Protein AF-0000000070183238 (afdb_homodimer)

Nearest PDB structures (foldseek):
  5m86-assembly2_J  TM=6.659E-01  e=5.663E-05  Thermoplasma acidophilum DSM 1728
  8hl4-assembly1_AEFG  TM=5.881E-01  e=8.044E-01  Sulfolobus acidocaldarius DSM 639
  7qpr-assembly2_B  TM=4.619E-01  e=7.571E-01  Acinetobacter baumannii
  6gbs-assembly1_B  TM=3.059E-01  e=3.437E+00  Thermochaetoides thermophila DSM 1495
  7l20-assembly1_w  TM=2.586E-01  e=4.121E+00  Homo sapiens

Sequence (440 aa):
MTVIVELTVPSEAFELGRVLSVEEPGQVTLETMVPLGGRPTPFIRVKHNARDEFVQRVREHAAVSDIRPLNTHDGEVLYTLEWNPSTDTLFKTILEEDIALLGATGSADRWAFELRFPSHETLSEFQEFYVEEDIDVTIERIYNPTKPDAGPWYGLTPPQRETLTYAVENGYYSLPRGVSTKEIGEEFDISDQAVTERLRRGITTLVSHTISQLDTEPRRMTVIVELTVPSEAFELGRVLSVEEPGQVTLETMVPLGGRPTPFIRVKHNARDEFVQRVREHAAVSDIRPLNTHDGEVLYTLEWNPSTDTLFKTILEEDIALLGATGSADRWAFELRFPSHETLSEFQEFYVEEDIDVTIERIYNPTKPDAGPWYGLTPPQRETLTYAVENGYYSLPRGVSTKEIGEEFDISDQAVTERLRRGITTLVSHTISQLDTEPRR

pLDDT: mean 85.08, std 11.88, range [29.05, 98.25]

Foldseek 3Di:
DKKKFKKKFWLVLFDVSVLQAFDPPKKKWFPDFDCDPNDTKTKIKTAQPGPPVSLVSSCPDPFWPDKDWDDDDDGITIIITDGHRVPGPLVVLCVVQVKDWPTWMDYNTMIITMIMGPAVVSVVVSVVVCVVVVIDMGTDDMGDDFDVCCPPVLVQDPVLSVLLVCLVVQACPPVVRRDALCRSCVVVVHHSVVSVVSPVVSVVSNCVGGVVVRPPDDPD/DKKKFKKKFWLVLFDVSVLQQFDPPKKKWFPDFDCDPNDTKTKIKTAQVGPPVSLVSSCPDPFWPDKDWDDDDDGITIIITDGHRVPGPLVVLCVVQVKDWPTWMDYNTMIITMIMGPAVVSVVVSVVVCVVVVIDMGTDDMGDDFDVCCPPPLVQDPVLSVLLVCLVVQACPPVVRRDALCRSCVVVVHHSVVSVVSPVVSVVSNCVGGVVVRPPDDPD

Organism: NCBI:txid2841257

Solvent-accessible surface area (backbone atoms only — not comparable to full-atom values): 22531 Å² total; per-residue (Å²): 70,54,32,36,38,34,32,34,35,45,11,79,75,33,54,66,37,53,51,58,48,30,62,81,88,34,47,38,34,42,57,37,72,42,68,49,62,83,34,78,29,43,31,34,36,39,47,55,92,42,41,67,67,43,52,54,52,32,52,67,32,88,52,32,78,43,71,42,80,73,47,79,25,86,60,36,38,34,28,39,41,43,58,62,61,87,75,25,61,62,60,49,48,33,59,75,64,58,36,43,82,45,40,38,39,34,36,50,61,37,26,41,36,33,35,37,24,62,22,65,64,56,45,50,52,50,51,49,48,35,56,74,68,69,46,75,65,45,66,64,33,31,24,43,58,22,54,40,88,22,46,96,55,32,50,45,49,71,68,29,45,52,50,45,48,50,36,48,76,49,20,45,50,39,90,76,66,59,46,50,51,58,57,52,8,63,74,70,73,48,49,42,65,56,40,51,52,38,44,27,49,32,51,45,40,39,43,55,36,41,63,51,54,57,66,65,46,78,84,122,74,52,33,36,37,35,32,34,36,45,13,79,75,34,54,66,38,52,53,57,47,30,64,81,88,32,48,36,34,42,58,36,72,43,70,47,62,84,35,78,29,44,30,33,36,39,45,54,91,39,42,66,65,44,51,55,51,34,50,66,32,88,53,32,80,42,70,41,80,73,46,80,26,85,60,36,38,36,29,40,41,43,58,63,62,88,75,25,62,62,60,48,48,33,58,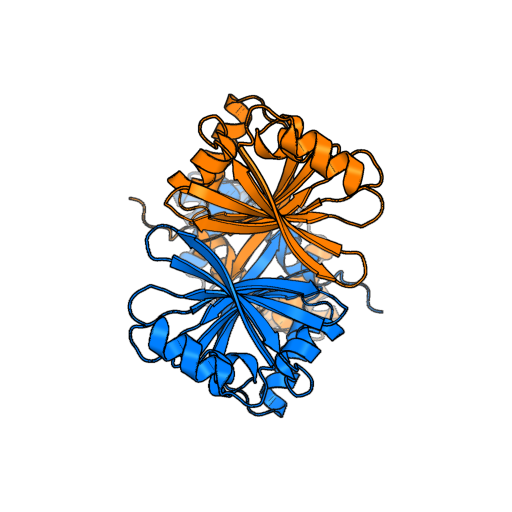76,63,59,38,45,81,45,40,37,38,34,34,49,61,38,28,41,36,32,36,36,25,62,23,64,65,57,46,50,51,50,51,51,48,35,56,75,69,68,46,75,64,44,66,64,32,32,24,45,59,23,55,40,89,23,44,96,55,31,50,47,49,71,69,28,46,53,50,46,47,50,35,49,76,49,21,46,50,40,90,77,64,60,47,50,52,58,58,51,8,64,74,71,72,47,48,43,66,56,40,52,52,39,44,28,50,32,50,44,38,40,42,56,37,41,62,53,54,57,64,66,45,78,83,122

Secondary structure (DSSP, 8-state):
--EEEEEEEEGGGSHHHHHT---TT--EEEEEEEEETTEEEEEEEEEGGGHHHHHHHHHHSTTEEEEEEEEEETTEEEEEEEE-GGG-HHHHHHHHTT-EEEEEEE-SSEEEEEEEES-HHHHHHHHHHHHHTT---EEEEEEEEE-GGGGGGTT--HHHHHHHHHHHHTTTTSSS-SS-HHHHHHHHT--HHHHHHHHHHHHHHHHHTTHHHHHTS---/--EEEEEEEEGGGSHHHHHT---TT--EEEEEEEEETTEEEEEEEEEGGGHHHHHHHHHHSTTEEEEEEEEEETTEEEEEEEE-GGG-HHHHHHHHTT-EEEEEEE-SSEEEEEEEES-HHHHHHHHHHHHHTT---EEEEEEEEE-GGGGGGTT--HHHHHHHHHHHHTTTTSSS-SS-HHHHHHHHT--HHHHHHHHHHHHHHHHHTTHHHHHTS---

InterPro domains:
  IPR007050 Bacterioopsin activator-type, HTH domain [PF04967] (156-207)
  IPR013324 RNA polymerase sigma factor, region 3/4-like [SSF88659] (156-208)
  IPR031803 Bacterioopsin transcriptional activator, GAF and HTH associated domain [PF15915] (4-138)

Structure (mmCIF, N/CA/C/O backbone):
data_AF-0000000070183238-model_v1
#
loop_
_entity.id
_entity.type
_entity.pdbx_description
1 polymer 'Transcriptional regulator, contains HTH domain'
#
loop_
_atom_site.group_PDB
_atom_site.id
_atom_site.type_symbol
_atom_site.label_atom_id
_atom_site.label_alt_id
_atom_site.label_comp_id
_atom_site.label_asym_id
_atom_site.label_entity_id
_atom_site.label_seq_id
_atom_site.pdbx_PDB_ins_code
_atom_site.Cartn_x
_atom_site.Cartn_y
_atom_site.Cartn_z
_atom_site.occupancy
_atom_site.B_iso_or_equiv
_atom_site.auth_seq_id
_atom_site.auth_comp_id
_atom_site.auth_asym_id
_atom_site.auth_atom_id
_atom_site.pdbx_PDB_model_num
ATOM 1 N N . MET A 1 1 ? -5.371 9.93 -7.133 1 77.94 1 MET A N 1
ATOM 2 C CA . MET A 1 1 ? -4.148 9.25 -6.707 1 77.94 1 MET A CA 1
ATOM 3 C C . MET A 1 1 ? -4.457 7.859 -6.172 1 77.94 1 MET A C 1
ATOM 5 O O . MET A 1 1 ? -5.539 7.625 -5.629 1 77.94 1 MET A O 1
ATOM 9 N N . THR A 1 2 ? -3.545 6.949 -6.391 1 87.56 2 THR A N 1
ATOM 10 C CA . THR A 1 2 ? -3.773 5.562 -6 1 87.56 2 THR A CA 1
ATOM 11 C C . THR A 1 2 ? -3.797 5.426 -4.48 1 87.56 2 THR A C 1
ATOM 13 O O . THR A 1 2 ? -3.232 6.258 -3.768 1 87.56 2 THR A O 1
ATOM 16 N N . VAL A 1 3 ? -4.566 4.527 -3.996 1 90.19 3 VAL A N 1
ATOM 17 C CA . VAL A 1 3 ? -4.652 4.23 -2.57 1 90.19 3 VAL A CA 1
ATOM 18 C C . VAL A 1 3 ? -4.672 2.717 -2.359 1 90.19 3 VAL A C 1
ATOM 20 O O . VAL A 1 3 ? -5.305 1.984 -3.125 1 90.19 3 VAL A O 1
ATOM 23 N N . ILE A 1 4 ? -3.949 2.314 -1.382 1 93.31 4 ILE A N 1
ATOM 24 C CA . ILE A 1 4 ? -3.93 0.892 -1.059 1 93.31 4 ILE A CA 1
ATOM 25 C C . ILE A 1 4 ? -4.734 0.642 0.216 1 93.31 4 ILE A C 1
ATOM 27 O O . ILE A 1 4 ? -4.633 1.404 1.18 1 93.31 4 ILE A O 1
ATOM 31 N N . VAL A 1 5 ? -5.543 -0.44 0.22 1 93.94 5 VAL A N 1
ATOM 32 C CA . VAL A 1 5 ? -6.422 -0.725 1.351 1 93.94 5 VAL A CA 1
ATOM 33 C C . VAL A 1 5 ? -6.277 -2.189 1.761 1 93.94 5 VAL A C 1
ATOM 35 O O . VAL A 1 5 ? -6.262 -3.08 0.909 1 93.94 5 VAL A O 1
ATOM 38 N N . GLU A 1 6 ? -6.066 -2.406 3.033 1 93.75 6 GLU A N 1
ATOM 39 C CA . GLU A 1 6 ? -6.238 -3.73 3.627 1 93.75 6 GLU A CA 1
ATOM 40 C C . GLU A 1 6 ? -7.648 -3.906 4.184 1 93.75 6 GLU A C 1
ATOM 42 O O . GLU A 1 6 ? -8.102 -3.107 5.008 1 93.75 6 GLU A O 1
ATOM 47 N N . LEU A 1 7 ? -8.289 -4.961 3.723 1 95 7 LEU A N 1
ATOM 48 C CA . LEU A 1 7 ? -9.656 -5.164 4.199 1 95 7 LEU A CA 1
ATOM 49 C C . LEU A 1 7 ? -9.969 -6.648 4.34 1 95 7 LEU A C 1
ATOM 51 O O . LEU A 1 7 ? -9.234 -7.492 3.824 1 95 7 LEU A O 1
ATOM 55 N N . THR A 1 8 ? -10.961 -6.941 5.129 1 95.25 8 THR A N 1
ATOM 56 C CA . THR A 1 8 ? -11.43 -8.32 5.277 1 95.25 8 THR A CA 1
ATOM 57 C C . THR A 1 8 ? -12.875 -8.453 4.816 1 95.25 8 THR A C 1
ATOM 59 O O . THR A 1 8 ? -13.672 -7.523 4.977 1 95.25 8 THR A O 1
ATOM 62 N N . VAL A 1 9 ? -13.164 -9.562 4.246 1 94.75 9 VAL A N 1
ATOM 63 C CA . VAL A 1 9 ? -14.484 -9.906 3.725 1 94.75 9 VAL A CA 1
ATOM 64 C C . VAL A 1 9 ? -14.898 -11.289 4.219 1 94.75 9 VAL A C 1
ATOM 66 O O . VAL A 1 9 ? -14.086 -12.219 4.223 1 94.75 9 VAL A O 1
ATOM 69 N N . PRO A 1 10 ? -16.141 -11.367 4.676 1 94.06 10 PRO A N 1
ATOM 70 C CA . PRO A 1 10 ? -16.594 -12.727 5.016 1 94.06 10 PRO A CA 1
ATOM 71 C C . PRO A 1 10 ? -16.422 -13.711 3.859 1 94.06 10 PRO A C 1
ATOM 73 O O . PRO A 1 10 ? -16.75 -13.383 2.715 1 94.06 10 PRO A O 1
ATOM 76 N N . SER A 1 11 ? -15.953 -14.906 4.199 1 89.56 11 SER A N 1
ATOM 77 C CA . SER A 1 11 ? -15.688 -15.914 3.172 1 89.56 11 SER A CA 1
ATOM 78 C C . SER A 1 11 ? -16.953 -16.266 2.398 1 89.56 11 SER A C 1
ATOM 80 O O . SER A 1 11 ? -16.906 -16.516 1.193 1 89.56 11 SER A O 1
ATOM 82 N N . GLU A 1 12 ? -18.047 -16.156 2.977 1 88.19 12 GLU A N 1
ATOM 83 C CA . GLU A 1 12 ? -19.312 -16.578 2.367 1 88.19 12 GLU A CA 1
ATOM 84 C C . GLU A 1 12 ? -19.859 -15.5 1.435 1 88.19 12 GLU A C 1
ATOM 86 O O . GLU A 1 12 ? -20.781 -15.75 0.66 1 88.19 12 GLU A O 1
ATOM 91 N N . ALA A 1 13 ? -19.234 -14.359 1.482 1 88.94 13 ALA A N 1
ATOM 92 C CA . ALA A 1 13 ? -19.781 -13.211 0.766 1 88.94 13 ALA A CA 1
ATOM 93 C C . ALA A 1 13 ? -19.422 -13.258 -0.715 1 88.94 13 ALA A C 1
ATOM 95 O O . ALA A 1 13 ? -19.969 -12.508 -1.522 1 88.94 13 ALA A O 1
ATOM 96 N N . PHE A 1 14 ? -18.484 -14.133 -1.146 1 87.38 14 PHE A N 1
ATOM 97 C CA . PHE A 1 14 ? -18.109 -14.227 -2.551 1 87.38 14 PHE A CA 1
ATOM 98 C C . PHE A 1 14 ? -17.781 -15.664 -2.928 1 87.38 14 PHE A C 1
ATOM 100 O O . PHE A 1 14 ? -17.5 -16.484 -2.059 1 87.38 14 PHE A O 1
ATOM 107 N N . GLU A 1 15 ? -17.859 -15.977 -4.184 1 85.88 15 GLU A N 1
ATOM 108 C CA . GLU A 1 15 ? -17.828 -17.344 -4.68 1 85.88 15 GLU A CA 1
ATOM 109 C C . GLU A 1 15 ? -16.5 -18.031 -4.328 1 85.88 15 GLU A C 1
ATOM 111 O O . GLU A 1 15 ? -16.5 -19.156 -3.812 1 85.88 15 GLU A O 1
ATOM 116 N N . LEU A 1 16 ? -15.422 -17.453 -4.66 1 85.5 16 LEU A N 1
ATOM 117 C CA . LEU A 1 16 ? -14.133 -18.062 -4.387 1 85.5 16 LEU A CA 1
ATOM 118 C C . LEU A 1 16 ? -13.953 -18.312 -2.893 1 85.5 16 LEU A C 1
ATOM 120 O O . LEU A 1 16 ? -13.328 -19.297 -2.494 1 85.5 16 LEU A O 1
ATOM 124 N N . GLY A 1 17 ? -14.43 -17.359 -2.123 1 88.12 17 GLY A N 1
ATOM 125 C CA . GLY A 1 17 ? -14.398 -17.562 -0.684 1 88.12 17 GLY A CA 1
ATOM 126 C C . GLY A 1 17 ? -15.156 -18.797 -0.239 1 88.12 17 GLY A C 1
ATOM 127 O O . GLY A 1 17 ? -14.711 -19.516 0.663 1 88.12 17 GLY A O 1
ATOM 128 N N . ARG A 1 18 ? -16.266 -19.047 -0.836 1 87.06 18 ARG A N 1
ATOM 129 C CA . ARG A 1 18 ? -17.062 -20.234 -0.536 1 87.06 18 ARG A CA 1
ATOM 130 C C . ARG A 1 18 ? -16.359 -21.5 -1.013 1 87.06 18 ARG A C 1
ATOM 132 O O . ARG A 1 18 ? -16.359 -22.516 -0.316 1 87.06 18 ARG A O 1
ATOM 139 N N . VAL A 1 19 ? -15.797 -21.359 -2.16 1 85.94 19 VAL A N 1
ATOM 140 C CA . VAL A 1 19 ? -15.102 -22.5 -2.754 1 85.94 19 VAL A CA 1
ATOM 141 C C . VAL A 1 19 ? -13.906 -22.891 -1.886 1 85.94 19 VAL A C 1
ATOM 143 O O . VAL A 1 19 ? -13.688 -24.078 -1.621 1 85.94 19 VAL A O 1
ATOM 146 N N . LEU A 1 20 ? -13.211 -21.859 -1.384 1 85.25 20 LEU A N 1
ATOM 147 C CA . LEU A 1 20 ? -11.938 -22.109 -0.73 1 85.25 20 LEU A CA 1
ATOM 148 C C . LEU A 1 20 ? -12.102 -22.156 0.785 1 85.25 20 LEU A C 1
ATOM 150 O O . LEU A 1 20 ? -11.125 -22.016 1.526 1 85.25 20 LEU A O 1
ATOM 154 N N . SER A 1 21 ? -13.227 -22.344 1.184 1 80.06 21 SER A N 1
ATOM 155 C CA . SER A 1 21 ? -13.469 -22.391 2.621 1 80.06 21 SER A CA 1
ATOM 156 C C . SER A 1 21 ? -12.75 -23.578 3.262 1 80.06 21 SER A C 1
ATOM 158 O O . SER A 1 21 ? -12.766 -24.688 2.721 1 80.06 21 SER A O 1
ATOM 160 N N . VAL A 1 22 ? -11.906 -23.281 4.184 1 73.38 22 VAL A N 1
ATOM 161 C CA . VAL A 1 22 ? -11.164 -24.328 4.875 1 73.38 22 VAL A CA 1
ATOM 162 C C . VAL A 1 22 ? -11.609 -24.406 6.336 1 73.38 22 VAL A C 1
ATOM 164 O O . VAL A 1 22 ? -12.016 -23.391 6.914 1 73.38 22 VAL A O 1
ATOM 167 N N . GLU A 1 23 ? -11.703 -25.656 6.742 1 70.31 23 GLU A N 1
ATOM 168 C CA . GLU A 1 23 ? -11.992 -25.828 8.164 1 70.31 23 GLU A CA 1
ATOM 169 C C . GLU A 1 23 ? -10.797 -25.422 9.023 1 70.31 23 GLU A C 1
ATOM 171 O O . GLU A 1 23 ? -9.648 -25.578 8.609 1 70.31 23 GLU A O 1
ATOM 176 N N . GLU A 1 24 ? -11.117 -24.812 10.078 1 65.69 24 GLU A N 1
ATOM 177 C CA . GLU A 1 24 ? -10.055 -24.531 11.031 1 65.69 24 GLU A CA 1
ATOM 178 C C . GLU A 1 24 ? -9.336 -25.812 11.461 1 65.69 24 GLU A C 1
ATOM 180 O O . GLU A 1 24 ? -9.961 -26.859 11.57 1 65.69 24 GLU A O 1
ATOM 185 N N . PRO A 1 25 ? -8.094 -25.719 11.578 1 64.69 25 PRO A N 1
ATOM 186 C CA . PRO A 1 25 ? -7.148 -24.594 11.594 1 64.69 25 PRO A CA 1
ATOM 187 C C . PRO A 1 25 ? -6.516 -24.328 10.234 1 64.69 25 PRO A C 1
ATOM 189 O O . PRO A 1 25 ? -5.469 -23.688 10.148 1 64.69 25 PRO A O 1
ATOM 192 N N . GLY A 1 26 ? -7.141 -24.812 9.227 1 71.94 26 GLY A N 1
ATOM 193 C CA . GLY A 1 26 ? -6.531 -24.672 7.914 1 71.94 26 GLY A CA 1
ATOM 194 C C . GLY A 1 26 ? -6.539 -23.25 7.395 1 71.94 26 GLY A C 1
ATOM 195 O O . GLY A 1 26 ? -7.375 -22.438 7.801 1 71.94 26 GLY A O 1
ATOM 196 N N . GLN A 1 27 ? -5.402 -22.922 6.668 1 77.88 27 GLN A N 1
ATOM 197 C CA . GLN A 1 27 ? -5.289 -21.625 6.008 1 77.88 27 GLN A CA 1
ATOM 198 C C . GLN A 1 27 ? -4.988 -21.781 4.52 1 77.88 27 GLN A C 1
ATOM 200 O O . GLN A 1 27 ? -4.242 -22.672 4.125 1 77.88 27 GLN A O 1
ATOM 205 N N . VAL A 1 28 ? -5.75 -20.969 3.764 1 83.44 28 VAL A N 1
ATOM 206 C CA . VAL A 1 28 ? -5.512 -20.938 2.324 1 83.44 28 VAL A CA 1
ATOM 207 C C . VAL A 1 28 ? -4.965 -19.562 1.92 1 83.44 28 VAL A C 1
ATOM 209 O O . VAL A 1 28 ? -5.453 -18.531 2.389 1 83.44 28 VAL A O 1
ATOM 212 N N . THR A 1 29 ? -3.895 -19.578 1.242 1 83.12 29 THR A N 1
ATOM 213 C CA . THR A 1 29 ? -3.328 -18.344 0.724 1 83.12 29 THR A CA 1
ATOM 214 C C . THR A 1 29 ? -3.51 -18.25 -0.789 1 83.12 29 THR A C 1
ATOM 216 O O . THR A 1 29 ? -3.143 -19.172 -1.518 1 83.12 29 THR A O 1
ATOM 219 N N . LEU A 1 30 ? -4.195 -17.156 -1.205 1 85.44 30 LEU A N 1
ATOM 220 C CA . LEU A 1 30 ? -4.223 -16.844 -2.631 1 85.44 30 LEU A CA 1
ATOM 221 C C . LEU A 1 30 ? -2.922 -16.172 -3.068 1 85.44 30 LEU A C 1
ATOM 223 O O . LEU A 1 30 ? -2.695 -15 -2.785 1 85.44 30 LEU A O 1
ATOM 227 N N . GLU A 1 31 ? -2.145 -16.875 -3.65 1 76.94 31 GLU A N 1
ATOM 228 C CA . GLU A 1 31 ? -0.826 -16.375 -4.035 1 76.94 31 GLU A CA 1
ATOM 229 C C . GLU A 1 31 ? -0.929 -15.336 -5.148 1 76.94 31 GLU A C 1
ATOM 231 O O . GLU A 1 31 ? -0.237 -14.312 -5.117 1 76.94 31 GLU A O 1
ATOM 236 N N . THR A 1 32 ? -1.784 -15.68 -6.156 1 77 32 THR A N 1
ATOM 237 C CA . THR A 1 32 ? -1.981 -14.742 -7.258 1 77 32 THR A CA 1
ATOM 238 C C . THR A 1 32 ? -3.23 -15.109 -8.055 1 77 32 THR A C 1
ATOM 240 O O . THR A 1 32 ? -3.793 -16.188 -7.883 1 77 32 THR A O 1
ATOM 243 N N . MET A 1 33 ? -3.779 -14.07 -8.625 1 76.62 33 MET A N 1
ATOM 244 C CA . MET A 1 33 ? -4.832 -14.227 -9.625 1 76.62 33 MET A CA 1
ATOM 245 C C . MET A 1 33 ? -4.32 -13.875 -11.016 1 76.62 33 MET A C 1
ATOM 247 O O . MET A 1 33 ? -3.996 -12.719 -11.289 1 76.62 33 MET A O 1
ATOM 251 N N . VAL A 1 34 ? -4.156 -14.875 -11.836 1 74.56 34 VAL A N 1
ATOM 252 C CA . VAL A 1 34 ? -3.604 -14.625 -13.164 1 74.56 34 VAL A CA 1
ATOM 253 C C . VAL A 1 34 ? -4.707 -14.734 -14.219 1 74.56 34 VAL A C 1
ATOM 255 O O . VAL A 1 34 ? -5.535 -15.648 -14.164 1 74.56 34 VAL A O 1
ATOM 258 N N . PRO A 1 35 ? -4.84 -13.703 -14.977 1 68.25 35 PRO A N 1
ATOM 259 C CA . PRO A 1 35 ? -5.824 -13.812 -16.062 1 68.25 35 PRO A CA 1
ATOM 260 C C . PRO A 1 35 ? -5.43 -14.844 -17.109 1 68.25 35 PRO A C 1
ATOM 262 O O . PRO A 1 35 ? -4.844 -14.492 -18.141 1 68.25 35 PRO A O 1
ATOM 265 N N . LEU A 1 36 ? -5.633 -16.062 -16.922 1 64.12 36 LEU A N 1
ATOM 266 C CA . LEU A 1 36 ? -5.395 -17.094 -17.938 1 64.12 36 LEU A CA 1
ATOM 267 C C . LEU A 1 36 ? -6.645 -17.328 -18.766 1 64.12 36 LEU A C 1
ATOM 269 O O . LEU A 1 36 ? -7.723 -17.578 -18.234 1 64.12 36 LEU A O 1
ATOM 273 N N . GLY A 1 37 ? -6.527 -17.156 -20.125 1 62.06 37 GLY A N 1
ATOM 274 C CA . GLY A 1 37 ? -7.664 -17.344 -21.016 1 62.06 37 GLY A CA 1
ATOM 275 C C . GLY A 1 37 ? -8.773 -16.344 -20.797 1 62.06 37 GLY A C 1
ATOM 276 O O . GLY A 1 37 ? -9.953 -16.672 -20.891 1 62.06 37 GLY A O 1
ATOM 277 N N . GLY A 1 38 ? -8.383 -15.211 -20.266 1 62.97 38 GLY A N 1
ATOM 278 C CA . GLY A 1 38 ? -9.367 -14.164 -20.062 1 62.97 38 GLY A CA 1
ATOM 279 C C . GLY A 1 38 ? -10.102 -14.297 -18.734 1 62.97 38 GLY A C 1
ATOM 280 O O . GLY A 1 38 ? -10.93 -13.445 -18.391 1 62.97 38 GLY A O 1
ATOM 281 N N . ARG A 1 39 ? -9.891 -15.359 -18.062 1 68.06 39 ARG A N 1
ATOM 282 C CA . ARG A 1 39 ? -10.547 -15.531 -16.781 1 68.06 39 ARG A CA 1
ATOM 283 C C . ARG A 1 39 ? -9.539 -15.445 -15.633 1 68.06 39 ARG A C 1
ATOM 285 O O . ARG A 1 39 ? -8.391 -15.867 -15.781 1 68.06 39 ARG A O 1
ATOM 292 N N . PRO A 1 40 ? -10.078 -14.922 -14.547 1 74.12 40 PRO A N 1
ATOM 293 C CA . PRO A 1 40 ? -9.188 -14.93 -13.391 1 74.12 40 PRO A CA 1
ATOM 294 C C . PRO A 1 40 ? -8.945 -16.328 -12.836 1 74.12 40 PRO A C 1
ATOM 296 O O . PRO A 1 40 ? -9.891 -17.031 -12.469 1 74.12 40 PRO A O 1
ATOM 299 N N . THR A 1 41 ? -7.727 -16.766 -12.977 1 79.12 41 THR A N 1
ATOM 300 C CA . THR A 1 41 ? -7.336 -18.078 -12.477 1 79.12 41 THR A CA 1
ATOM 301 C C . THR A 1 41 ? -6.555 -17.953 -11.172 1 79.12 41 THR A C 1
ATOM 303 O O . THR A 1 41 ? -5.418 -17.469 -11.164 1 79.12 41 THR A O 1
ATOM 306 N N . PRO A 1 42 ? -7.113 -18.438 -10.062 1 84.25 42 PRO A N 1
ATOM 307 C CA . PRO A 1 42 ? -6.426 -18.328 -8.781 1 84.25 42 PRO A CA 1
ATOM 308 C C . PRO A 1 42 ? -5.367 -19.406 -8.578 1 84.25 42 PRO A C 1
ATOM 310 O O . PRO A 1 42 ? -5.57 -20.562 -8.992 1 84.25 42 PRO A O 1
ATOM 313 N N . PHE A 1 43 ? -4.273 -19.062 -8.086 1 83 43 PHE A N 1
ATOM 314 C CA . PHE A 1 43 ? -3.242 -19.938 -7.559 1 83 43 PHE A CA 1
ATOM 315 C C . PHE A 1 43 ? -3.238 -19.922 -6.035 1 83 43 PHE A C 1
ATOM 317 O O . PHE A 1 43 ? -3.037 -18.875 -5.422 1 83 43 PHE A O 1
ATOM 324 N N . ILE A 1 44 ? -3.471 -21.125 -5.52 1 86.06 44 ILE A N 1
ATOM 325 C CA . ILE A 1 44 ? -3.686 -21.141 -4.074 1 86.06 44 ILE A CA 1
ATOM 326 C C . ILE A 1 44 ? -2.711 -22.109 -3.42 1 86.06 44 ILE A C 1
ATOM 328 O O . ILE A 1 44 ? -2.381 -23.156 -3.994 1 86.06 44 ILE A O 1
ATOM 332 N N . ARG A 1 45 ? -2.256 -21.656 -2.318 1 83.5 45 ARG A N 1
ATOM 333 C CA . ARG A 1 45 ? -1.412 -22.5 -1.476 1 83.5 45 ARG A CA 1
ATOM 334 C C . ARG A 1 45 ? -2.17 -22.969 -0.239 1 83.5 45 ARG A C 1
ATOM 336 O O . ARG A 1 45 ? -2.824 -22.172 0.436 1 83.5 45 ARG A O 1
ATOM 343 N N . VAL A 1 46 ? -2.152 -24.297 -0.074 1 80.69 46 VAL A N 1
ATOM 344 C CA . VAL A 1 46 ? -2.84 -24.891 1.07 1 80.69 46 VAL A CA 1
ATOM 345 C C . VAL A 1 46 ? -1.819 -25.516 2.021 1 80.69 46 VAL A C 1
ATOM 347 O O . VAL A 1 46 ? -0.913 -26.219 1.587 1 80.69 46 VAL A O 1
ATOM 350 N N . LYS A 1 47 ? -2.066 -25.219 3.26 1 73.62 47 LYS A N 1
ATOM 351 C CA . LYS A 1 47 ? -1.174 -25.828 4.242 1 73.62 47 LYS A CA 1
ATOM 352 C C . LYS A 1 47 ? -1.51 -27.297 4.457 1 73.62 47 LYS A C 1
ATOM 354 O O . LYS A 1 47 ? -2.67 -27.703 4.336 1 73.62 47 LYS A O 1
ATOM 359 N N . HIS A 1 48 ? -0.571 -28.203 4.727 1 64.94 48 HIS A N 1
ATOM 360 C CA . HIS A 1 48 ? -0.485 -29.656 4.742 1 64.94 48 HIS A CA 1
ATOM 361 C C . HIS A 1 48 ? -1.665 -30.266 5.488 1 64.94 48 HIS A C 1
ATOM 363 O O . HIS A 1 48 ? -2.283 -31.219 5.008 1 64.94 48 HIS A O 1
ATOM 369 N N . ASN A 1 49 ? -1.959 -29.734 6.574 1 61.78 49 ASN A N 1
ATOM 370 C CA . ASN A 1 49 ? -2.846 -30.5 7.445 1 61.78 49 ASN A CA 1
ATOM 371 C C . ASN A 1 49 ? -4.273 -30.531 6.902 1 61.78 49 ASN A C 1
ATOM 373 O O . ASN A 1 49 ? -5.078 -31.375 7.309 1 61.78 49 ASN A O 1
ATOM 377 N N . ALA A 1 50 ? -4.562 -29.797 6 1 62.28 50 ALA A N 1
ATOM 378 C CA . ALA A 1 50 ? -5.957 -29.719 5.574 1 62.28 50 ALA A CA 1
ATOM 379 C C . ALA A 1 50 ? -6.098 -30 4.082 1 62.28 50 ALA A C 1
ATOM 381 O O . ALA A 1 50 ? -7.156 -29.781 3.492 1 62.28 50 ALA A O 1
ATOM 382 N N . ARG A 1 51 ? -5.148 -30.797 3.445 1 73.25 51 ARG A N 1
ATOM 383 C CA . ARG A 1 51 ? -5.02 -30.75 1.993 1 73.25 51 ARG A CA 1
ATOM 384 C C . ARG A 1 51 ? -6 -31.703 1.323 1 73.25 51 ARG A C 1
ATOM 386 O O . ARG A 1 51 ? -6.766 -31.297 0.444 1 73.25 51 ARG A O 1
ATOM 393 N N . ASP A 1 52 ? -6.02 -32.906 1.786 1 76.62 52 ASP A N 1
ATOM 394 C CA . ASP A 1 52 ? -6.801 -33.875 1.039 1 76.62 52 ASP A CA 1
ATOM 395 C C . ASP A 1 52 ? -8.297 -33.562 1.116 1 76.62 52 ASP A C 1
ATOM 397 O O . ASP A 1 52 ? -8.984 -33.562 0.096 1 76.62 52 ASP A O 1
ATOM 401 N N . GLU A 1 53 ? -8.641 -33.344 2.244 1 78.69 53 GLU A N 1
ATOM 402 C CA . GLU A 1 53 ? -10.055 -33.031 2.41 1 78.69 53 GLU A CA 1
ATOM 403 C C . GLU A 1 53 ? -10.414 -31.719 1.699 1 78.69 53 GLU A C 1
ATOM 405 O O . GLU A 1 53 ? -11.484 -31.609 1.104 1 78.69 53 GLU A O 1
ATOM 410 N N . PHE A 1 54 ? -9.578 -30.844 1.706 1 84.19 54 PHE A N 1
ATOM 411 C CA . PHE A 1 54 ? -9.797 -29.562 1.065 1 84.19 54 PHE A CA 1
ATOM 412 C C . PHE A 1 54 ? -9.938 -29.719 -0.443 1 84.19 54 PHE A C 1
ATOM 414 O O . PHE A 1 54 ? -10.891 -29.219 -1.04 1 84.19 54 PHE A O 1
ATOM 421 N N . VAL A 1 55 ? -9.078 -30.438 -0.954 1 85.81 55 VAL A N 1
ATOM 422 C CA . VAL A 1 55 ? -9.047 -30.594 -2.404 1 85.81 55 VAL A CA 1
ATOM 423 C C . VAL A 1 55 ? -10.312 -31.312 -2.869 1 85.81 55 VAL A C 1
ATOM 425 O O . VAL A 1 55 ? -10.898 -30.953 -3.891 1 85.81 55 VAL A O 1
ATOM 428 N N . GLN A 1 56 ? -10.672 -32.281 -2.133 1 86.88 56 GLN A N 1
ATOM 429 C CA . GLN A 1 56 ? -11.875 -33.031 -2.482 1 86.88 56 GLN A CA 1
ATOM 430 C C . GLN A 1 56 ? -13.109 -32.125 -2.428 1 86.88 56 GLN A C 1
ATOM 432 O O . GLN A 1 56 ? -13.961 -32.156 -3.32 1 86.88 56 GLN A O 1
ATOM 437 N N . ARG A 1 57 ? -13.133 -31.344 -1.453 1 86.62 57 ARG A N 1
ATOM 438 C CA . ARG A 1 57 ? -14.266 -30.438 -1.296 1 86.62 57 ARG A CA 1
ATOM 439 C C . ARG A 1 57 ? -14.312 -29.422 -2.43 1 86.62 57 ARG A C 1
ATOM 441 O O . ARG A 1 57 ? -15.383 -29.109 -2.955 1 86.62 57 ARG A O 1
ATOM 448 N N . VAL A 1 58 ? -13.18 -28.906 -2.73 1 88.75 58 VAL A N 1
ATOM 449 C CA . VAL A 1 58 ? -13.094 -27.906 -3.785 1 88.75 58 VAL A CA 1
ATOM 450 C C . VAL A 1 58 ? -13.492 -28.531 -5.121 1 88.75 58 VAL A C 1
ATOM 452 O O . VAL A 1 58 ? -14.219 -27.906 -5.906 1 88.75 58 VAL A O 1
ATOM 455 N N . ARG A 1 59 ? -13.094 -29.672 -5.305 1 88.06 59 ARG A N 1
ATOM 456 C CA . ARG A 1 59 ? -13.383 -30.375 -6.551 1 88.06 59 ARG A CA 1
ATOM 457 C C . ARG A 1 59 ? -14.883 -30.609 -6.711 1 88.06 59 ARG A C 1
ATOM 459 O O . ARG A 1 59 ? -15.398 -30.609 -7.832 1 88.06 59 ARG A O 1
ATOM 466 N N . GLU A 1 60 ? -15.516 -30.734 -5.648 1 88.69 60 GLU A N 1
ATOM 467 C CA . GLU A 1 60 ? -16.938 -31.078 -5.668 1 88.69 60 GLU A CA 1
ATOM 468 C C . GLU A 1 60 ? -17.797 -29.828 -5.754 1 88.69 60 GLU A C 1
ATOM 470 O O . GLU A 1 60 ? -19.016 -29.922 -5.941 1 88.69 60 GLU A O 1
ATOM 475 N N . HIS A 1 61 ? -17.156 -28.766 -5.602 1 88.56 61 HIS A N 1
ATOM 476 C CA . HIS A 1 61 ? -17.922 -27.531 -5.672 1 88.56 61 HIS A CA 1
ATOM 477 C C . HIS A 1 61 ? -18.422 -27.281 -7.09 1 88.56 61 HIS A C 1
ATOM 479 O O . HIS A 1 61 ? -17.688 -27.453 -8.055 1 88.56 61 HIS A O 1
ATOM 485 N N . ALA A 1 62 ? -19.578 -26.75 -7.203 1 86.12 62 ALA A N 1
ATOM 486 C CA . ALA A 1 62 ? -20.25 -26.578 -8.484 1 86.12 62 ALA A CA 1
ATOM 487 C C . ALA A 1 62 ? -19.547 -25.547 -9.352 1 86.12 62 ALA A C 1
ATOM 489 O O . ALA A 1 62 ? -19.547 -25.641 -10.578 1 86.12 62 ALA A O 1
ATOM 490 N N . ALA A 1 63 ? -18.906 -24.656 -8.75 1 85.81 63 ALA A N 1
ATOM 491 C CA . ALA A 1 63 ? -18.266 -23.562 -9.484 1 85.81 63 ALA A CA 1
ATOM 492 C C . ALA A 1 63 ? -16.891 -23.969 -9.992 1 85.81 63 ALA A C 1
ATOM 494 O O . ALA A 1 63 ? -16.266 -23.234 -10.758 1 85.81 63 ALA A O 1
ATOM 495 N N . VAL A 1 64 ? -16.453 -25.156 -9.586 1 89.38 64 VAL A N 1
ATOM 496 C CA . VAL A 1 64 ? -15.078 -25.562 -9.891 1 89.38 64 VAL A CA 1
ATOM 497 C C . VAL A 1 64 ? -15.078 -26.641 -10.969 1 89.38 64 VAL A C 1
ATOM 499 O O . VAL A 1 64 ? -15.781 -27.656 -10.836 1 89.38 64 VAL A O 1
ATOM 502 N N . SER A 1 65 ? -14.367 -26.359 -11.984 1 88.69 65 SER A N 1
ATOM 503 C CA . SER A 1 65 ? -14.25 -27.359 -13.031 1 88.69 65 SER A CA 1
ATOM 504 C C . SER A 1 65 ? -13.047 -28.266 -12.797 1 88.69 65 SER A C 1
ATOM 506 O O . SER A 1 65 ? -13.07 -29.438 -13.156 1 88.69 65 SER A O 1
ATOM 508 N N . ASP A 1 66 ? -12.008 -27.672 -12.203 1 88.5 66 ASP A N 1
ATOM 509 C CA . ASP A 1 66 ? -10.805 -28.484 -11.977 1 88.5 66 ASP A CA 1
ATOM 510 C C . ASP A 1 66 ? -9.898 -27.828 -10.93 1 88.5 66 ASP A C 1
ATOM 512 O O . ASP A 1 66 ? -9.914 -26.609 -10.766 1 88.5 66 ASP A O 1
ATOM 516 N N . ILE A 1 67 ? -9.195 -28.656 -10.18 1 88.69 67 ILE A N 1
ATOM 517 C CA . ILE A 1 67 ? -8.133 -28.25 -9.266 1 88.69 67 ILE A CA 1
ATOM 518 C C . ILE A 1 67 ? -6.902 -29.125 -9.477 1 88.69 67 ILE A C 1
ATOM 520 O O . ILE A 1 67 ? -6.992 -30.359 -9.391 1 88.69 67 ILE A O 1
ATOM 524 N N . ARG A 1 68 ? -5.816 -28.469 -9.789 1 86.5 68 ARG A N 1
ATOM 525 C CA . ARG A 1 68 ? -4.617 -29.234 -10.133 1 86.5 68 ARG A CA 1
ATOM 526 C C . ARG A 1 68 ? -3.426 -28.781 -9.289 1 86.5 68 ARG A C 1
ATOM 528 O O . ARG A 1 68 ? -3.178 -27.578 -9.141 1 86.5 68 ARG A O 1
ATOM 535 N N . PRO A 1 69 ? -2.777 -29.781 -8.781 1 83.5 69 PRO A N 1
ATOM 536 C CA . PRO A 1 69 ? -1.533 -29.422 -8.102 1 83.5 69 PRO A CA 1
ATOM 537 C C . PRO A 1 69 ? -0.424 -29.016 -9.062 1 83.5 69 PRO A C 1
ATOM 539 O O . PRO A 1 69 ? -0.299 -29.594 -10.148 1 83.5 69 PRO A O 1
ATOM 542 N N . LEU A 1 70 ? 0.19 -27.953 -8.852 1 74.88 70 LEU A N 1
ATOM 543 C CA . LEU A 1 70 ? 1.268 -27.469 -9.711 1 74.88 70 LEU A CA 1
ATOM 544 C C . LEU A 1 70 ? 2.629 -27.844 -9.141 1 74.88 70 LEU A C 1
ATOM 546 O O . LEU A 1 70 ? 3.537 -28.219 -9.883 1 74.88 70 LEU A O 1
ATOM 550 N N . ASN A 1 71 ? 2.91 -27.594 -7.98 1 69 71 ASN A N 1
ATOM 551 C CA . ASN A 1 71 ? 4.199 -27.875 -7.363 1 69 71 ASN A CA 1
ATOM 552 C C . ASN A 1 71 ? 4.047 -28.234 -5.887 1 69 71 ASN A C 1
ATOM 554 O O . ASN A 1 71 ? 3.201 -27.672 -5.191 1 69 71 ASN A O 1
ATOM 558 N N . THR A 1 72 ? 4.539 -29.438 -5.75 1 62.09 72 THR A N 1
ATOM 559 C CA . THR A 1 72 ? 4.508 -29.922 -4.375 1 62.09 72 THR A CA 1
ATOM 560 C C . THR A 1 72 ? 5.898 -29.891 -3.752 1 62.09 72 THR A C 1
ATOM 562 O O . THR A 1 72 ? 6.871 -30.344 -4.359 1 62.09 72 THR A O 1
ATOM 565 N N . HIS A 1 73 ? 6.008 -28.906 -2.734 1 59.75 73 HIS A N 1
ATOM 566 C CA . HIS A 1 73 ? 7.25 -28.984 -1.97 1 59.75 73 HIS A CA 1
ATOM 567 C C . HIS A 1 73 ? 6.977 -28.922 -0.47 1 59.75 73 HIS A C 1
ATOM 569 O O . HIS A 1 73 ? 6.234 -28.062 -0.003 1 59.75 73 HIS A O 1
ATOM 575 N N . ASP A 1 74 ? 7.805 -29.766 0.302 1 58.94 74 ASP A N 1
ATOM 576 C CA . ASP A 1 74 ? 7.93 -29.812 1.755 1 58.94 74 ASP A CA 1
ATOM 577 C C . ASP A 1 74 ? 6.594 -29.531 2.434 1 58.94 74 ASP A C 1
ATOM 579 O O . ASP A 1 74 ? 6.52 -28.719 3.355 1 58.94 74 ASP A O 1
ATOM 583 N N . GLY A 1 75 ? 5.551 -30.078 1.996 1 62.09 75 GLY A N 1
ATOM 584 C CA . GLY A 1 75 ? 4.309 -29.984 2.744 1 62.09 75 GLY A CA 1
ATOM 585 C C . GLY A 1 75 ? 3.375 -28.906 2.227 1 62.09 75 GLY A C 1
ATOM 586 O O . GLY A 1 75 ? 2.227 -28.812 2.664 1 62.09 75 GLY A O 1
ATOM 587 N N . GLU A 1 76 ? 3.846 -28.047 1.421 1 70.06 76 GLU A N 1
ATOM 588 C CA . GLU A 1 76 ? 2.934 -27.078 0.825 1 70.06 76 GLU A CA 1
ATOM 589 C C . GLU A 1 76 ? 2.734 -27.344 -0.664 1 70.06 76 GLU A C 1
ATOM 591 O O . GLU A 1 76 ? 3.666 -27.766 -1.354 1 70.06 76 GLU A O 1
ATOM 596 N N . VAL A 1 77 ? 1.456 -27.328 -1.022 1 77.06 77 VAL A N 1
ATOM 597 C CA . VAL A 1 77 ? 1.13 -27.594 -2.422 1 77.06 77 VAL A CA 1
ATOM 598 C C . VAL A 1 77 ? 0.435 -26.375 -3.023 1 77.06 77 VAL A C 1
ATOM 600 O O . VAL A 1 77 ? -0.456 -25.781 -2.402 1 77.06 77 VAL A O 1
ATOM 603 N N . LEU A 1 78 ? 0.946 -25.922 -4.148 1 81.25 78 LEU A N 1
ATOM 604 C CA . LEU A 1 78 ? 0.279 -24.891 -4.941 1 81.25 78 LEU A CA 1
ATOM 605 C C . LEU A 1 78 ? -0.723 -25.516 -5.906 1 81.25 78 LEU A C 1
ATOM 607 O O . LEU A 1 78 ? -0.409 -26.5 -6.586 1 81.25 78 LEU A O 1
ATOM 611 N N . TYR A 1 79 ? -1.887 -24.984 -5.824 1 85.12 79 TYR A N 1
ATOM 612 C CA . TYR A 1 79 ? -2.934 -25.484 -6.711 1 85.12 79 TYR A CA 1
ATOM 613 C C . TYR A 1 79 ? -3.389 -24.391 -7.676 1 85.12 79 TYR A C 1
ATOM 615 O O . TYR A 1 79 ? -3.375 -23.203 -7.34 1 85.12 79 TYR A O 1
ATOM 623 N N . THR A 1 80 ? -3.689 -24.812 -8.859 1 83.88 80 THR A N 1
ATOM 624 C CA . THR A 1 80 ? -4.449 -23.953 -9.75 1 83.88 80 THR A CA 1
ATOM 625 C C . THR A 1 80 ? -5.914 -24.375 -9.812 1 83.88 80 THR A C 1
ATOM 627 O O . THR A 1 80 ? -6.215 -25.578 -9.781 1 83.88 80 THR A O 1
ATOM 630 N N . LEU A 1 81 ? -6.707 -23.359 -9.852 1 86.62 81 LEU A N 1
ATOM 631 C CA . LEU A 1 81 ? -8.141 -23.625 -9.852 1 86.62 81 LEU A CA 1
ATOM 632 C C . LEU A 1 81 ? -8.781 -23.141 -11.148 1 86.62 81 LEU A C 1
ATOM 634 O O . LEU A 1 81 ? -8.562 -22 -11.562 1 86.62 81 LEU A O 1
ATOM 638 N N . GLU A 1 82 ? -9.375 -24.047 -11.844 1 84.06 82 GLU A N 1
ATOM 639 C CA . GLU A 1 82 ? -10.281 -23.672 -12.922 1 84.06 82 GLU A CA 1
ATOM 640 C C . GLU A 1 82 ? -11.719 -23.562 -12.43 1 84.06 82 GLU A C 1
ATOM 642 O O . GLU A 1 82 ? -12.289 -24.531 -11.93 1 84.06 82 GLU A O 1
ATOM 647 N N . TRP A 1 83 ? -12.219 -22.359 -12.523 1 83.12 83 TRP A N 1
ATOM 648 C CA . TRP A 1 83 ? -13.531 -22.109 -11.93 1 83.12 83 TRP A CA 1
ATOM 649 C C . TRP A 1 83 ? -14.344 -21.156 -12.789 1 83.12 83 TRP A C 1
ATOM 651 O O . TRP A 1 83 ? -13.82 -20.562 -13.742 1 83.12 83 TRP A O 1
ATOM 661 N N . ASN A 1 84 ? -15.602 -21.125 -12.602 1 78 84 ASN A N 1
ATOM 662 C CA . ASN A 1 84 ? -16.5 -20.188 -13.242 1 78 84 ASN A CA 1
ATOM 663 C C . ASN A 1 84 ? -16.797 -18.984 -12.336 1 78 84 ASN A C 1
ATOM 665 O O . ASN A 1 84 ? -17.547 -19.109 -11.367 1 78 84 ASN A O 1
ATOM 669 N N . PRO A 1 85 ? -16.109 -17.875 -12.758 1 72.75 85 PRO A N 1
ATOM 670 C CA . PRO A 1 85 ? -16.297 -16.688 -11.922 1 72.75 85 PRO A CA 1
ATOM 671 C C . PRO A 1 85 ? -17.656 -16.016 -12.148 1 72.75 85 PRO A C 1
ATOM 673 O O . PRO A 1 85 ? -17.922 -14.961 -11.578 1 72.75 85 PRO A O 1
ATOM 676 N N . SER A 1 86 ? -18.5 -16.422 -12.938 1 63.78 86 SER A N 1
ATOM 677 C CA . SER A 1 86 ? -19.656 -15.719 -13.469 1 63.78 86 SER A CA 1
ATOM 678 C C . SER A 1 86 ? -20.484 -15.094 -12.344 1 63.78 86 SER A C 1
ATOM 680 O O . SER A 1 86 ? -21.094 -14.039 -12.531 1 63.78 86 SER A O 1
ATOM 682 N N . THR A 1 87 ? -20.391 -15.641 -11.227 1 63.78 87 THR A N 1
ATOM 683 C CA . THR A 1 87 ? -21.297 -15.086 -10.234 1 63.78 87 THR A CA 1
ATOM 684 C C . THR A 1 87 ? -20.531 -14.328 -9.156 1 63.78 87 THR A C 1
ATOM 686 O O . THR A 1 87 ? -21.125 -13.773 -8.227 1 63.78 87 THR A O 1
ATOM 689 N N . ASP A 1 88 ? -19.281 -14.258 -9.352 1 72.25 88 ASP A N 1
ATOM 690 C CA . ASP A 1 88 ? -18.547 -13.602 -8.281 1 72.25 88 ASP A CA 1
ATOM 691 C C . ASP A 1 88 ? -18.5 -12.086 -8.484 1 72.25 88 ASP A C 1
ATOM 693 O O . ASP A 1 88 ? -17.734 -11.586 -9.32 1 72.25 88 ASP A O 1
ATOM 697 N N . THR A 1 89 ? -19.391 -11.398 -7.812 1 76.81 89 THR A N 1
ATOM 698 C CA . THR A 1 89 ? -19.578 -9.961 -7.973 1 76.81 89 THR A CA 1
ATOM 699 C C . THR A 1 89 ? -18.375 -9.195 -7.43 1 76.81 89 THR A C 1
ATOM 701 O O . THR A 1 89 ? -18.031 -8.133 -7.945 1 76.81 89 THR A O 1
ATOM 704 N N . LEU A 1 90 ? -17.734 -9.797 -6.477 1 83.38 90 LEU A N 1
ATOM 705 C CA . LEU A 1 90 ? -16.594 -9.094 -5.871 1 83.38 90 LEU A CA 1
ATOM 706 C C . LEU A 1 90 ? -15.438 -8.992 -6.855 1 83.38 90 LEU A C 1
ATOM 708 O O . LEU A 1 90 ? -14.945 -7.891 -7.121 1 83.38 90 LEU A O 1
ATOM 712 N N . PHE A 1 91 ? -15.07 -10.055 -7.449 1 78.69 91 PHE A N 1
ATOM 713 C CA . PHE A 1 91 ? -13.93 -10.047 -8.359 1 78.69 91 PHE A CA 1
ATOM 714 C C . PHE A 1 91 ? -14.281 -9.344 -9.664 1 78.69 91 PHE A C 1
ATOM 716 O O . PHE A 1 91 ? -13.43 -8.688 -10.273 1 78.69 91 PHE A O 1
ATOM 723 N N . LYS A 1 92 ? -15.492 -9.516 -10.031 1 79.19 92 LYS A N 1
ATOM 724 C CA . LYS A 1 92 ? -15.945 -8.766 -11.203 1 79.19 92 LYS A CA 1
ATOM 725 C C . LYS A 1 92 ? -15.766 -7.266 -10.992 1 79.19 92 LYS A C 1
ATOM 727 O O . LYS A 1 92 ? -15.281 -6.562 -11.875 1 79.19 92 LYS A O 1
ATOM 732 N N . THR A 1 93 ? -16.141 -6.828 -9.852 1 83.5 93 THR A N 1
ATOM 733 C CA . THR A 1 93 ? -16 -5.414 -9.523 1 83.5 93 THR A CA 1
ATOM 734 C C . THR A 1 93 ? -14.531 -5.004 -9.492 1 83.5 93 THR A C 1
ATOM 736 O O . THR A 1 93 ? -14.164 -3.951 -10.016 1 83.5 93 THR A O 1
ATOM 739 N N . ILE A 1 94 ? -13.711 -5.867 -8.922 1 83.62 94 ILE A N 1
ATOM 740 C CA . ILE A 1 94 ? -12.281 -5.602 -8.82 1 83.62 94 ILE A CA 1
ATOM 741 C C . ILE A 1 94 ? -11.68 -5.434 -10.211 1 83.62 94 ILE A C 1
ATOM 743 O O . ILE A 1 94 ? -10.914 -4.5 -10.461 1 83.62 94 ILE A O 1
ATOM 747 N N . LEU A 1 95 ? -12.117 -6.262 -11.117 1 77.62 95 LEU A N 1
ATOM 748 C CA . LEU A 1 95 ? -11.602 -6.23 -12.484 1 77.62 95 LEU A CA 1
ATOM 749 C C . LEU A 1 95 ? -12.148 -5.023 -13.242 1 77.62 95 LEU A C 1
ATOM 751 O O . LEU A 1 95 ? -11.398 -4.312 -13.906 1 77.62 95 LEU A O 1
ATOM 755 N N . GLU A 1 96 ? -13.391 -4.738 -13.133 1 82.31 96 GLU A N 1
ATOM 756 C CA . GLU A 1 96 ? -14.062 -3.68 -13.883 1 82.31 96 GLU A CA 1
ATOM 757 C C . GLU A 1 96 ? -13.57 -2.303 -13.445 1 82.31 96 GLU A C 1
ATOM 759 O O . GLU A 1 96 ? -13.477 -1.385 -14.266 1 82.31 96 GLU A O 1
ATOM 764 N N . GLU A 1 97 ? -13.227 -2.197 -12.18 1 88.44 97 GLU A N 1
ATOM 765 C CA . GLU A 1 97 ? -12.836 -0.898 -11.648 1 88.44 97 GLU A CA 1
ATOM 766 C C . GLU A 1 97 ? -11.32 -0.731 -11.672 1 88.44 97 GLU A C 1
ATOM 768 O O . GLU A 1 97 ? -10.781 0.202 -11.07 1 88.44 97 GLU A O 1
ATOM 773 N N . ASP A 1 98 ? -10.641 -1.576 -12.266 1 88.62 98 ASP A N 1
ATOM 774 C CA . ASP A 1 98 ? -9.188 -1.529 -12.406 1 88.62 98 ASP A CA 1
ATOM 775 C C . ASP A 1 98 ? -8.508 -1.523 -11.039 1 88.62 98 ASP A C 1
ATOM 777 O O . ASP A 1 98 ? -7.555 -0.773 -10.82 1 88.62 98 ASP A O 1
ATOM 781 N N . ILE A 1 99 ? -9.141 -2.256 -10.141 1 91.44 99 ILE A N 1
ATOM 782 C CA . ILE A 1 99 ? -8.547 -2.469 -8.82 1 91.44 99 ILE A CA 1
ATOM 783 C C . ILE A 1 99 ? -7.508 -3.586 -8.898 1 91.44 99 ILE A C 1
ATOM 785 O O . ILE A 1 99 ? -7.766 -4.645 -9.477 1 91.44 99 ILE A O 1
ATOM 789 N N . ALA A 1 100 ? -6.305 -3.33 -8.414 1 89.5 100 ALA A N 1
ATOM 790 C CA . ALA A 1 100 ? -5.266 -4.355 -8.422 1 89.5 100 ALA A CA 1
ATOM 791 C C . ALA A 1 100 ? -5.297 -5.18 -7.137 1 89.5 100 ALA A C 1
ATOM 793 O O . ALA A 1 100 ? -5.348 -4.621 -6.039 1 89.5 100 ALA A O 1
ATOM 794 N N . LEU A 1 101 ? -5.316 -6.496 -7.316 1 90 101 LEU A N 1
ATOM 795 C CA . LEU A 1 101 ? -5.195 -7.41 -6.188 1 90 101 LEU A CA 1
ATOM 796 C C . LEU A 1 101 ? -3.732 -7.66 -5.848 1 90 101 LEU A C 1
ATOM 798 O O . LEU A 1 101 ? -3.033 -8.367 -6.578 1 90 101 LEU A O 1
ATOM 802 N N . LEU A 1 102 ? -3.359 -7.109 -4.695 1 88.69 102 LEU A N 1
ATOM 803 C CA . LEU A 1 102 ? -1.952 -7.203 -4.32 1 88.69 102 LEU A CA 1
ATOM 804 C C . LEU A 1 102 ? -1.694 -8.453 -3.49 1 88.69 102 LEU A C 1
ATOM 806 O O . LEU A 1 102 ? -0.59 -9.008 -3.516 1 88.69 102 LEU A O 1
ATOM 810 N N . GLY A 1 103 ? -2.672 -8.883 -2.73 1 85.62 103 GLY A N 1
ATOM 811 C CA . GLY A 1 103 ? -2.586 -10.062 -1.893 1 85.62 103 GLY A CA 1
ATOM 812 C C . GLY A 1 103 ? -3.92 -10.477 -1.3 1 85.62 103 GLY A C 1
ATOM 813 O O . GLY A 1 103 ? -4.816 -9.641 -1.141 1 85.62 103 GLY A O 1
ATOM 814 N N . ALA A 1 104 ? -3.969 -11.727 -1.042 1 88.81 104 ALA A N 1
ATOM 815 C CA . ALA A 1 104 ? -5.184 -12.25 -0.418 1 88.81 104 ALA A CA 1
ATOM 816 C C . ALA A 1 104 ? -4.891 -13.508 0.385 1 88.81 104 ALA A C 1
ATOM 818 O O . ALA A 1 104 ? -4.148 -14.383 -0.07 1 88.81 104 ALA A O 1
ATOM 819 N N . THR A 1 105 ? -5.383 -13.523 1.549 1 85.19 105 THR A N 1
ATOM 820 C CA . THR A 1 105 ? -5.305 -14.695 2.414 1 85.19 105 THR A CA 1
ATOM 821 C C . THR A 1 105 ? -6.656 -14.984 3.055 1 85.19 105 THR A C 1
ATOM 823 O O . THR A 1 105 ? -7.359 -14.07 3.486 1 85.19 105 THR A O 1
ATOM 826 N N . GLY A 1 106 ? -6.949 -16.25 3.049 1 84.88 106 GLY A N 1
ATOM 827 C CA . GLY A 1 106 ? -8.266 -16.609 3.543 1 84.88 106 GLY A CA 1
ATOM 828 C C . GLY A 1 106 ? -8.227 -17.625 4.672 1 84.88 106 GLY A C 1
ATOM 829 O O . GLY A 1 106 ? -7.316 -18.453 4.734 1 84.88 106 GLY A O 1
ATOM 830 N N . SER A 1 107 ? -9.148 -17.453 5.562 1 78.94 107 SER A N 1
ATOM 831 C CA . SER A 1 107 ? -9.492 -18.438 6.582 1 78.94 107 SER A CA 1
ATOM 832 C C . SER A 1 107 ? -10.922 -18.938 6.402 1 78.94 107 SER A C 1
ATOM 834 O O . SER A 1 107 ? -11.547 -18.688 5.371 1 78.94 107 SER A O 1
ATOM 836 N N . ALA A 1 108 ? -11.328 -19.828 7.309 1 75.62 108 ALA A N 1
ATOM 837 C CA . ALA A 1 108 ? -12.68 -20.359 7.254 1 75.62 108 ALA A CA 1
ATOM 838 C C . ALA A 1 108 ? -13.719 -19.25 7.344 1 75.62 108 ALA A C 1
ATOM 840 O O . ALA A 1 108 ? -14.75 -19.297 6.668 1 75.62 108 ALA A O 1
ATOM 841 N N . ASP A 1 109 ? -13.391 -18.203 7.984 1 85.5 109 ASP A N 1
ATOM 842 C CA . ASP A 1 109 ? -14.414 -17.203 8.297 1 85.5 109 ASP A CA 1
ATOM 843 C C . ASP A 1 109 ? -14.281 -15.977 7.402 1 85.5 109 ASP A C 1
ATOM 845 O O . ASP A 1 109 ? -15.281 -15.422 6.945 1 85.5 109 ASP A O 1
ATOM 849 N N . ARG A 1 110 ? -13.023 -15.578 7.242 1 91.19 110 ARG A N 1
ATOM 850 C CA . ARG A 1 110 ? -12.859 -14.32 6.523 1 91.19 110 ARG A CA 1
ATOM 851 C C . ARG A 1 110 ? -11.641 -14.367 5.613 1 91.19 110 ARG A C 1
ATOM 853 O O . ARG A 1 110 ? -10.711 -15.141 5.852 1 91.19 110 ARG A O 1
ATOM 860 N N . TRP A 1 111 ? -11.75 -13.57 4.566 1 91.75 111 TRP A N 1
ATOM 861 C CA . TRP A 1 111 ? -10.625 -13.344 3.668 1 91.75 111 TRP A CA 1
ATOM 862 C C . TRP A 1 111 ? -10.047 -11.945 3.863 1 91.75 111 TRP A C 1
ATOM 864 O O . TRP A 1 111 ? -10.789 -10.961 3.939 1 91.75 111 TRP A O 1
ATOM 874 N N . ALA A 1 112 ? -8.742 -11.883 4.012 1 93.19 112 ALA A N 1
ATOM 875 C CA . ALA A 1 112 ? -8.016 -10.617 4.035 1 93.19 112 ALA A CA 1
ATOM 876 C C . ALA A 1 112 ? -7.492 -10.258 2.648 1 93.19 112 ALA A C 1
ATOM 878 O O . ALA A 1 112 ? -6.848 -11.07 1.99 1 93.19 112 ALA A O 1
ATOM 879 N N . PHE A 1 113 ? -7.797 -9.016 2.209 1 93.5 113 PHE A N 1
ATOM 880 C CA . PHE A 1 113 ? -7.367 -8.547 0.897 1 93.5 113 PHE A CA 1
ATOM 881 C C . PHE A 1 113 ? -6.504 -7.297 1.025 1 93.5 113 PHE A C 1
ATOM 883 O O . PHE A 1 113 ? -6.738 -6.461 1.902 1 93.5 113 PHE A O 1
ATOM 890 N N . GLU A 1 114 ? -5.523 -7.25 0.236 1 93.62 114 GLU A N 1
ATOM 891 C CA . GLU A 1 114 ? -4.789 -6.02 -0.054 1 93.62 114 GLU A CA 1
ATOM 892 C C . GLU A 1 114 ? -5.039 -5.551 -1.485 1 93.62 114 GLU A C 1
ATOM 894 O O . GLU A 1 114 ? -4.629 -6.211 -2.441 1 93.62 114 GLU A O 1
ATOM 899 N N . LEU A 1 115 ? -5.707 -4.363 -1.6 1 94.56 115 LEU A N 1
ATOM 900 C CA . LEU A 1 115 ? -6.168 -3.863 -2.891 1 94.56 115 LEU A CA 1
ATOM 901 C C . LEU A 1 115 ? -5.613 -2.469 -3.164 1 94.56 115 LEU A C 1
ATOM 903 O O . LEU A 1 115 ? -5.551 -1.634 -2.258 1 94.56 115 LEU A O 1
ATOM 907 N N . ARG A 1 116 ? -5.18 -2.27 -4.371 1 93.88 116 ARG A N 1
ATOM 908 C CA . ARG A 1 116 ? -4.809 -0.93 -4.82 1 93.88 116 ARG A CA 1
ATOM 909 C C . ARG A 1 116 ? -5.898 -0.33 -5.703 1 93.88 116 ARG A C 1
ATOM 911 O O . ARG A 1 116 ? -6.25 -0.898 -6.738 1 93.88 116 ARG A O 1
ATOM 918 N N . PHE A 1 117 ? -6.359 0.742 -5.211 1 92.81 117 PHE A N 1
ATOM 919 C CA . PHE A 1 117 ? -7.363 1.486 -5.965 1 92.81 117 PHE A CA 1
ATOM 920 C C . PHE A 1 117 ? -6.711 2.6 -6.777 1 92.81 117 PHE A C 1
ATOM 922 O O . PHE A 1 117 ? -5.801 3.275 -6.293 1 92.81 117 PHE A O 1
ATOM 929 N N . PRO A 1 118 ? -7.246 2.766 -7.992 1 92.44 118 PRO A N 1
ATOM 930 C CA . PRO A 1 118 ? -6.645 3.818 -8.812 1 92.44 118 PRO A CA 1
ATOM 931 C C . PRO A 1 118 ? -6.922 5.219 -8.273 1 92.44 118 PRO A C 1
ATOM 933 O O . PRO A 1 118 ? -6.227 6.172 -8.633 1 92.44 118 PRO A O 1
ATOM 936 N N . SER A 1 119 ? -7.988 5.305 -7.465 1 87.06 119 SER A N 1
ATOM 937 C CA . SER A 1 119 ? -8.32 6.594 -6.867 1 87.06 119 SER A CA 1
ATOM 938 C C . SER A 1 119 ? -9.172 6.414 -5.609 1 87.06 119 SER A C 1
ATOM 940 O O . SER A 1 119 ? -9.711 5.332 -5.367 1 87.06 119 SER A O 1
ATOM 942 N N . HIS A 1 120 ? -9.266 7.527 -4.863 1 82.88 120 HIS A N 1
ATOM 943 C CA . HIS A 1 120 ? -10.148 7.512 -3.697 1 82.88 120 HIS A CA 1
ATOM 944 C C . HIS A 1 120 ? -11.609 7.418 -4.113 1 82.88 120 HIS A C 1
ATOM 946 O O . HIS A 1 120 ? -12.43 6.844 -3.389 1 82.88 120 HIS A O 1
ATOM 952 N N . GLU A 1 121 ? -11.906 7.922 -5.211 1 84.69 121 GLU A N 1
ATOM 953 C CA . GLU A 1 121 ? -13.258 7.812 -5.738 1 84.69 121 GLU A CA 1
ATOM 954 C C . GLU A 1 121 ? -13.641 6.355 -5.988 1 84.69 121 GLU A C 1
ATOM 956 O O . GLU A 1 121 ? -14.734 5.922 -5.621 1 84.69 121 GLU A O 1
ATOM 961 N N . THR A 1 122 ? -12.695 5.664 -6.602 1 91.38 122 THR A N 1
ATOM 962 C CA . THR A 1 122 ? -12.953 4.254 -6.859 1 91.38 122 THR A CA 1
ATOM 963 C C . THR A 1 122 ? -13.133 3.488 -5.551 1 91.38 122 THR A C 1
ATOM 965 O O . THR A 1 122 ? -13.953 2.57 -5.469 1 91.38 122 THR A O 1
ATOM 968 N N . LEU A 1 123 ? -12.359 3.875 -4.578 1 90.38 123 LEU A N 1
ATOM 969 C CA . LEU A 1 123 ? -12.516 3.271 -3.258 1 90.38 123 LEU A CA 1
ATOM 970 C C . LEU A 1 123 ? -13.906 3.561 -2.695 1 90.38 123 LEU A C 1
ATOM 972 O O . LEU A 1 123 ? -14.57 2.66 -2.176 1 90.38 123 LEU A O 1
ATOM 976 N N . SER A 1 124 ? -14.336 4.762 -2.793 1 86.94 124 SER A N 1
ATOM 977 C CA . SER A 1 124 ? -15.664 5.141 -2.318 1 86.94 124 SER A CA 1
ATOM 978 C C . SER A 1 124 ? -16.75 4.355 -3.039 1 86.94 124 SER A C 1
ATOM 980 O O . SER A 1 124 ? -17.703 3.893 -2.412 1 86.94 124 SER A O 1
ATOM 982 N N . GLU A 1 125 ? -16.578 4.215 -4.301 1 90.62 125 GLU A N 1
ATOM 983 C CA . GLU A 1 125 ? -17.547 3.441 -5.09 1 90.62 125 GLU A CA 1
ATOM 984 C C . GLU A 1 125 ? -17.578 1.981 -4.648 1 90.62 125 GLU A C 1
ATOM 986 O O . GLU A 1 125 ? -18.641 1.371 -4.578 1 90.62 125 GLU A O 1
ATOM 991 N N . PHE A 1 126 ? -16.453 1.477 -4.402 1 92.88 126 PHE A N 1
ATOM 992 C CA . PHE A 1 126 ? -16.344 0.105 -3.918 1 92.88 126 PHE A CA 1
ATOM 993 C C . PHE A 1 126 ? -17.016 -0.043 -2.559 1 92.88 126 PHE A C 1
ATOM 995 O O . PHE A 1 126 ? -17.672 -1.054 -2.291 1 92.88 126 PHE A O 1
ATOM 1002 N N . GLN A 1 127 ? -16.844 0.924 -1.717 1 90.38 127 GLN A N 1
ATOM 1003 C CA . GLN A 1 127 ? -17.484 0.91 -0.409 1 90.38 127 GLN A CA 1
ATOM 1004 C C . GLN A 1 127 ? -19.016 0.963 -0.546 1 90.38 127 GLN A C 1
ATOM 1006 O O . GLN A 1 127 ? -19.719 0.245 0.153 1 90.38 127 GLN A O 1
ATOM 1011 N N . GLU A 1 128 ? -19.453 1.795 -1.389 1 91.19 128 GLU A N 1
ATOM 1012 C CA . GLU A 1 128 ? -20.891 1.867 -1.648 1 91.19 128 GLU A CA 1
ATOM 1013 C C . GLU A 1 128 ? -21.438 0.528 -2.143 1 91.19 128 GLU A C 1
ATOM 1015 O O . GLU A 1 128 ? -22.516 0.1 -1.733 1 91.19 128 GLU A O 1
ATOM 1020 N N . PHE A 1 129 ? -20.688 -0.081 -3.01 1 90.56 129 PHE A N 1
ATOM 1021 C CA . PHE A 1 129 ? -21.062 -1.37 -3.58 1 90.56 129 PHE A CA 1
ATOM 1022 C C . PHE A 1 129 ? -21.297 -2.4 -2.48 1 90.56 129 PHE A C 1
ATOM 1024 O O . PHE A 1 129 ? -22.328 -3.064 -2.459 1 90.56 129 PHE A O 1
ATOM 1031 N N . TYR A 1 130 ? -20.312 -2.584 -1.55 1 91.31 130 TYR A N 1
ATOM 1032 C CA . TYR A 1 130 ? -20.484 -3.672 -0.593 1 91.31 130 TYR A CA 1
ATOM 1033 C C . TYR A 1 130 ? -21.516 -3.316 0.469 1 91.31 130 TYR A C 1
ATOM 1035 O O . TYR A 1 130 ? -22.078 -4.203 1.113 1 91.31 130 TYR A O 1
ATOM 1043 N N . VAL A 1 131 ? -21.781 -2.016 0.661 1 90.44 131 VAL A N 1
ATOM 1044 C CA . VAL A 1 131 ? -22.875 -1.61 1.543 1 90.44 131 VAL A CA 1
ATOM 1045 C C . VAL A 1 131 ? -24.219 -1.956 0.9 1 90.44 131 VAL A C 1
ATOM 1047 O O . VAL A 1 131 ? -25.094 -2.521 1.553 1 90.44 131 VAL A O 1
ATOM 1050 N N . GLU A 1 132 ? -24.344 -1.635 -0.347 1 90.94 132 GLU A N 1
ATOM 1051 C CA . GL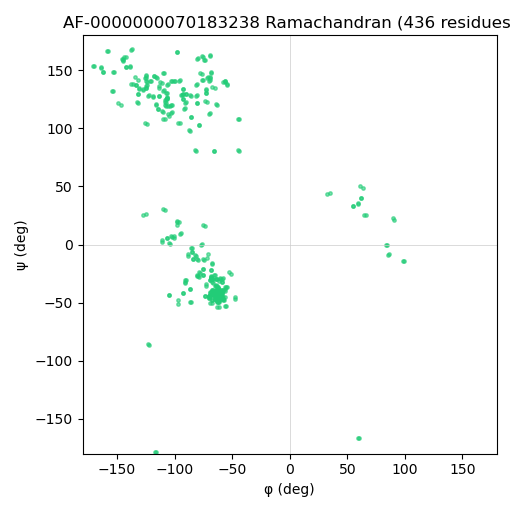U A 1 132 ? -25.578 -1.918 -1.08 1 90.94 132 GLU A CA 1
ATOM 1052 C C . GLU A 1 132 ? -25.844 -3.418 -1.147 1 90.94 132 GLU A C 1
ATOM 1054 O O . GLU A 1 132 ? -27 -3.852 -1.067 1 90.94 132 GLU A O 1
ATOM 1059 N N . GLU A 1 133 ? -24.812 -4.18 -1.275 1 89.19 133 GLU A N 1
ATOM 1060 C CA . GLU A 1 133 ? -24.938 -5.629 -1.395 1 89.19 133 GLU A CA 1
ATOM 1061 C C . GLU A 1 133 ? -25.016 -6.293 -0.021 1 89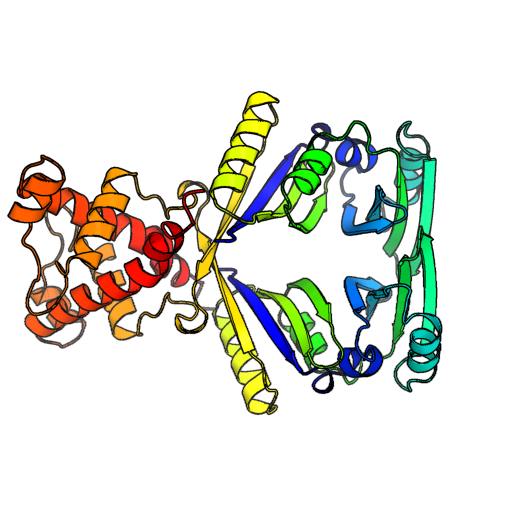.19 133 GLU A C 1
ATOM 1063 O O . GLU A 1 133 ? -25.109 -7.516 0.08 1 89.19 133 GLU A O 1
ATOM 1068 N N . ASP A 1 134 ? -24.906 -5.512 1.042 1 91.88 134 ASP A N 1
ATOM 1069 C CA . ASP A 1 134 ? -24.984 -5.973 2.426 1 91.88 134 ASP A CA 1
ATOM 1070 C C . ASP A 1 134 ? -23.859 -6.957 2.738 1 91.88 134 ASP A C 1
ATOM 1072 O O . ASP A 1 134 ? -24.094 -8.031 3.293 1 91.88 134 ASP A O 1
ATOM 1076 N N . ILE A 1 135 ? -22.719 -6.656 2.221 1 92.81 135 ILE A N 1
ATOM 1077 C CA . ILE A 1 135 ? -21.531 -7.422 2.541 1 92.81 135 ILE A CA 1
ATOM 1078 C C . ILE A 1 135 ? -20.797 -6.777 3.721 1 92.81 135 ILE A C 1
ATOM 1080 O O . ILE A 1 135 ? -20.531 -5.57 3.711 1 92.81 135 ILE A O 1
ATOM 1084 N N . ASP A 1 136 ? -20.453 -7.547 4.742 1 94.56 136 ASP A N 1
ATOM 1085 C CA . ASP A 1 136 ? -19.781 -7.055 5.949 1 94.56 136 ASP A CA 1
ATOM 1086 C C . ASP A 1 136 ? -18.281 -6.918 5.734 1 94.56 136 ASP A C 1
ATOM 1088 O O . ASP A 1 136 ? -17.5 -7.73 6.238 1 94.56 136 ASP A O 1
ATOM 1092 N N . VAL A 1 137 ? -17.906 -5.879 5.141 1 94.06 137 VAL A N 1
ATOM 1093 C CA . VAL A 1 137 ? -16.5 -5.609 4.871 1 94.06 137 VAL A CA 1
ATOM 1094 C C . VAL A 1 137 ? -15.906 -4.773 6.004 1 94.06 137 VAL A C 1
ATOM 1096 O O . VAL A 1 137 ? -16.531 -3.826 6.48 1 94.06 137 VAL A O 1
ATOM 1099 N N . THR A 1 138 ? -14.719 -5.16 6.48 1 93.31 138 THR A N 1
ATOM 1100 C CA . THR A 1 138 ? -13.984 -4.387 7.477 1 93.31 138 THR A CA 1
ATOM 1101 C C . THR A 1 138 ? -12.688 -3.836 6.887 1 93.31 138 THR A C 1
ATOM 1103 O O . THR A 1 138 ? -11.82 -4.598 6.449 1 93.31 138 THR A O 1
ATOM 1106 N N . ILE A 1 139 ? -12.594 -2.57 6.836 1 91.94 139 ILE A N 1
ATOM 1107 C CA . ILE A 1 139 ? -11.336 -1.951 6.434 1 91.94 139 ILE A CA 1
ATOM 1108 C C . ILE A 1 139 ? -10.375 -1.915 7.621 1 91.94 139 ILE A C 1
ATOM 1110 O O . ILE A 1 139 ? -10.695 -1.344 8.664 1 91.94 139 ILE A O 1
ATOM 1114 N N . GLU A 1 140 ? -9.266 -2.508 7.426 1 90.94 140 GLU A N 1
ATOM 1115 C CA . GLU A 1 140 ? -8.297 -2.59 8.508 1 90.94 140 GLU A CA 1
ATOM 1116 C C . GLU A 1 140 ? -7.305 -1.434 8.453 1 90.94 140 GLU A C 1
ATOM 1118 O O . GLU A 1 140 ? -6.902 -0.9 9.492 1 90.94 140 GLU A O 1
ATOM 1123 N N . ARG A 1 141 ? -6.879 -1.117 7.281 1 90.38 141 ARG A N 1
ATOM 1124 C CA . ARG A 1 141 ? -5.887 -0.065 7.098 1 90.38 141 ARG A CA 1
ATOM 1125 C C . ARG A 1 141 ? -6.02 0.583 5.727 1 90.38 141 ARG A C 1
ATOM 1127 O O . ARG A 1 141 ? -6.352 -0.088 4.746 1 90.38 141 ARG A O 1
ATOM 1134 N N . ILE A 1 142 ? -5.699 1.819 5.688 1 89.88 142 ILE A N 1
ATOM 1135 C CA . ILE A 1 142 ? -5.621 2.574 4.441 1 89.88 142 ILE A CA 1
ATOM 1136 C C . ILE A 1 142 ? -4.223 3.172 4.289 1 89.88 142 ILE A C 1
ATOM 1138 O O . ILE A 1 142 ? -3.695 3.779 5.227 1 89.88 142 ILE A O 1
ATOM 1142 N N . TYR A 1 143 ? -3.631 2.908 3.127 1 89.75 143 TYR A N 1
ATOM 1143 C CA . TYR A 1 143 ? -2.316 3.459 2.812 1 89.75 143 TYR A CA 1
ATOM 1144 C C . TYR A 1 143 ? -2.42 4.555 1.76 1 89.75 143 TYR A C 1
ATOM 1146 O O . TYR A 1 143 ? -2.795 4.293 0.615 1 89.75 143 TYR A O 1
ATOM 1154 N N . ASN A 1 144 ? -2.002 5.742 2.127 1 87.25 144 ASN A N 1
ATOM 1155 C CA . ASN A 1 144 ? -1.996 6.879 1.215 1 87.25 144 ASN A CA 1
ATOM 1156 C C . ASN A 1 144 ? -0.606 7.129 0.637 1 87.25 144 ASN A C 1
ATOM 1158 O O . ASN A 1 144 ? 0.397 6.992 1.341 1 87.25 144 ASN A O 1
ATOM 1162 N N . PRO A 1 145 ? -0.643 7.465 -0.63 1 85.5 145 PRO A N 1
ATOM 1163 C CA . PRO A 1 145 ? 0.663 7.703 -1.251 1 85.5 145 PRO A CA 1
ATOM 1164 C C . PRO A 1 145 ? 1.27 9.047 -0.854 1 85.5 145 PRO A C 1
ATOM 1166 O O . PRO A 1 145 ? 0.538 10.008 -0.588 1 85.5 145 PRO A O 1
ATOM 1169 N N . THR A 1 146 ? 2.539 9.031 -0.668 1 79.38 146 THR A N 1
ATOM 1170 C CA . THR A 1 146 ? 3.32 10.258 -0.522 1 79.38 146 THR A CA 1
ATOM 1171 C C . THR A 1 146 ? 4.473 10.289 -1.524 1 79.38 146 THR A C 1
ATOM 1173 O O . THR A 1 146 ? 5 9.242 -1.899 1 79.38 146 THR A O 1
ATOM 1176 N N . LYS A 1 147 ? 4.77 11.438 -2.033 1 75.38 147 LYS A N 1
ATOM 1177 C CA . LYS A 1 147 ? 5.902 11.547 -2.949 1 75.38 147 LYS A CA 1
ATOM 1178 C C . LYS A 1 147 ? 7.184 11.031 -2.307 1 75.38 147 LYS A C 1
ATOM 1180 O O . LYS A 1 147 ? 7.414 11.242 -1.113 1 75.38 147 LYS A O 1
ATOM 1185 N N . PRO A 1 148 ? 7.961 10.328 -3.188 1 69.25 148 PRO A N 1
ATOM 1186 C CA . PRO A 1 148 ? 9.188 9.734 -2.648 1 69.25 148 PRO A CA 1
ATOM 1187 C C . PRO A 1 148 ? 10.086 10.758 -1.952 1 69.25 148 PRO A C 1
ATOM 1189 O O . PRO A 1 148 ? 10.727 10.445 -0.947 1 69.25 148 PRO A O 1
ATOM 1192 N N . ASP A 1 149 ? 10.07 11.938 -2.574 1 74.19 149 ASP A N 1
ATOM 1193 C CA . ASP A 1 149 ? 10.969 12.938 -2.014 1 74.19 149 ASP A CA 1
ATOM 1194 C C . ASP A 1 149 ? 10.523 13.367 -0.619 1 74.19 149 ASP A C 1
ATOM 1196 O O . ASP A 1 149 ? 11.312 13.898 0.16 1 74.19 149 ASP A O 1
ATOM 1200 N N . ALA A 1 150 ? 9.273 12.992 -0.427 1 73.62 150 ALA A N 1
ATOM 1201 C CA . ALA A 1 150 ? 8.734 13.391 0.87 1 73.62 150 ALA A CA 1
ATOM 1202 C C . ALA A 1 150 ? 9.109 12.391 1.955 1 73.62 150 ALA A C 1
ATOM 1204 O O . ALA A 1 150 ? 9.07 12.711 3.146 1 73.62 150 ALA A O 1
ATOM 1205 N N . GLY A 1 151 ? 9.602 11.266 1.438 1 71.88 151 GLY A N 1
ATOM 1206 C CA . GLY A 1 151 ? 9.977 10.242 2.402 1 71.88 151 GLY A CA 1
ATOM 1207 C C . GLY A 1 151 ? 8.82 9.797 3.279 1 71.88 151 GLY A C 1
ATOM 1208 O O . GLY A 1 151 ? 7.66 10.117 2.998 1 71.88 151 GLY A O 1
ATOM 1209 N N . PRO A 1 152 ? 9.203 9.078 4.348 1 73.88 152 PRO A N 1
ATOM 1210 C CA . PRO A 1 152 ? 8.156 8.516 5.203 1 73.88 152 PRO A CA 1
ATOM 1211 C C . PRO A 1 152 ? 7.48 9.57 6.082 1 73.88 152 PRO A C 1
ATOM 1213 O O . PRO A 1 152 ? 6.41 9.32 6.645 1 73.88 152 PRO A O 1
ATOM 1216 N N . TRP A 1 153 ? 8.109 10.727 6.137 1 83.44 153 TRP A N 1
ATOM 1217 C CA . TRP A 1 153 ? 7.598 11.75 7.039 1 83.44 153 TRP A CA 1
ATOM 1218 C C . TRP A 1 153 ? 6.953 12.891 6.258 1 83.44 153 TRP A C 1
ATOM 1220 O O . TRP A 1 153 ? 7.004 14.047 6.684 1 83.44 153 TRP A O 1
ATOM 1230 N N . TYR A 1 154 ? 6.469 12.57 5.207 1 87.5 154 TYR A N 1
ATOM 1231 C CA . TYR A 1 154 ? 5.703 13.516 4.402 1 87.5 154 TYR A CA 1
ATOM 1232 C C . TYR A 1 154 ? 6.512 14.773 4.121 1 87.5 154 TYR A C 1
ATOM 1234 O O . TYR A 1 154 ? 5.98 15.883 4.168 1 87.5 154 TYR A O 1
ATOM 1242 N N . GLY A 1 155 ? 7.824 14.625 3.984 1 87.88 155 GLY A N 1
ATOM 1243 C CA . GLY A 1 155 ? 8.68 15.734 3.607 1 87.88 155 GLY A CA 1
ATOM 1244 C C . GLY A 1 155 ? 9.094 16.594 4.785 1 87.88 155 GLY A C 1
ATOM 1245 O O . GLY A 1 155 ? 9.875 17.531 4.633 1 87.88 155 GLY A O 1
ATOM 1246 N N . LEU A 1 156 ? 8.617 16.219 5.914 1 92.69 156 LEU A N 1
ATOM 1247 C CA . LEU A 1 156 ? 8.953 17 7.098 1 92.69 156 LEU A CA 1
ATOM 1248 C C . LEU A 1 156 ? 10.406 16.781 7.504 1 92.69 156 LEU A C 1
ATOM 1250 O O . LEU A 1 156 ? 10.875 15.633 7.527 1 92.69 156 LEU A O 1
ATOM 1254 N N . THR A 1 157 ? 11.078 17.891 7.77 1 91.75 157 THR A N 1
ATOM 1255 C CA . THR A 1 157 ? 12.383 17.75 8.422 1 91.75 157 THR A CA 1
ATOM 1256 C C . THR A 1 157 ? 12.219 17.266 9.859 1 91.75 157 THR A C 1
ATOM 1258 O O . THR A 1 157 ? 11.148 17.438 10.453 1 91.75 157 THR A O 1
ATOM 1261 N N . PRO A 1 158 ? 13.312 16.75 10.453 1 91.25 158 PRO A N 1
ATOM 1262 C CA . PRO A 1 158 ? 13.188 16.266 11.828 1 91.25 158 PRO A CA 1
ATOM 1263 C C . PRO A 1 158 ? 12.734 17.344 12.805 1 91.25 158 PRO A C 1
ATOM 1265 O O . PRO A 1 158 ? 11.797 17.141 13.57 1 91.25 158 PRO A O 1
ATOM 1268 N N . PRO A 1 159 ? 13.219 18.594 12.711 1 96.62 159 PRO A N 1
ATOM 1269 C CA . PRO A 1 159 ? 12.742 19.625 13.633 1 96.62 159 PRO A CA 1
ATOM 1270 C C . PRO A 1 159 ? 11.273 19.984 13.398 1 96.62 159 PRO A C 1
ATOM 1272 O O . PRO A 1 159 ? 10.531 20.203 14.359 1 96.62 159 PRO A O 1
ATOM 1275 N N . GLN A 1 160 ? 10.883 20.031 12.172 1 96.25 160 GLN A N 1
ATOM 1276 C CA . GLN A 1 160 ? 9.484 20.297 11.867 1 96.25 160 GLN A CA 1
ATOM 1277 C C . GLN A 1 160 ? 8.57 19.234 12.461 1 96.25 160 GLN A C 1
ATOM 1279 O O . GLN A 1 160 ? 7.586 19.547 13.125 1 96.25 160 GLN A O 1
ATOM 1284 N N . ARG A 1 161 ? 8.992 18.031 12.227 1 94.94 161 ARG A N 1
ATOM 1285 C CA . ARG A 1 161 ? 8.203 16.891 12.688 1 94.94 161 ARG A CA 1
ATOM 1286 C C . ARG A 1 161 ? 8.102 16.875 14.211 1 94.94 161 ARG A C 1
ATOM 1288 O O . ARG A 1 161 ? 7.004 16.75 14.758 1 94.94 161 ARG A O 1
ATOM 1295 N N . GLU A 1 162 ? 9.188 17.016 14.828 1 95.25 162 GLU A N 1
ATOM 1296 C CA . GLU A 1 162 ? 9.227 16.953 16.281 1 95.25 162 GLU A CA 1
ATOM 1297 C C . GLU A 1 162 ? 8.438 18.109 16.906 1 95.25 162 GLU A C 1
ATOM 1299 O O . GLU A 1 162 ? 7.691 17.891 17.875 1 95.25 162 GLU A O 1
ATOM 1304 N N . THR A 1 163 ? 8.578 19.266 16.406 1 97.62 163 THR A N 1
ATOM 1305 C CA . THR A 1 163 ? 7.902 20.422 16.969 1 97.62 163 THR A CA 1
ATOM 1306 C C . THR A 1 163 ? 6.398 20.344 16.734 1 97.62 163 THR A C 1
ATOM 1308 O O . THR A 1 163 ? 5.609 20.641 17.641 1 97.62 163 THR A O 1
ATOM 1311 N N . LEU A 1 164 ? 6.031 19.953 15.508 1 97.25 164 LEU A N 1
ATOM 1312 C CA . LEU A 1 164 ? 4.617 19.828 15.18 1 97.25 164 LEU A CA 1
ATOM 1313 C C . LEU A 1 164 ? 3.949 18.766 16.047 1 97.25 164 LEU A C 1
ATOM 1315 O O . LEU A 1 164 ? 2.865 18.984 16.594 1 97.25 164 LEU A O 1
ATOM 1319 N N . THR A 1 165 ? 4.617 17.656 16.203 1 96.12 165 THR A N 1
ATOM 1320 C CA . THR A 1 165 ? 4.098 16.578 17.047 1 96.12 165 THR A CA 1
ATOM 1321 C C . THR A 1 165 ? 3.957 17.031 18.5 1 96.12 165 THR A C 1
ATOM 1323 O O . THR A 1 165 ? 2.912 16.844 19.109 1 96.12 165 THR A O 1
ATOM 1326 N N . TYR A 1 166 ? 4.98 17.641 19.016 1 97.19 166 TYR A N 1
ATOM 1327 C CA . TYR A 1 166 ? 4.965 18.156 20.391 1 97.19 166 TYR A CA 1
ATOM 1328 C C . TYR A 1 166 ? 3.824 19.156 20.578 1 97.19 166 TYR A C 1
ATOM 1330 O O . TYR A 1 166 ? 3.105 19.094 21.578 1 97.19 166 TYR A O 1
ATOM 1338 N N . ALA A 1 167 ? 3.682 20.078 19.656 1 98.06 167 ALA A N 1
ATOM 1339 C CA . ALA A 1 167 ? 2.662 21.125 19.75 1 98.06 167 ALA A CA 1
ATOM 1340 C C . ALA A 1 167 ? 1.263 20.516 19.812 1 98.06 167 ALA A C 1
ATOM 1342 O O . ALA A 1 167 ? 0.438 20.938 20.625 1 98.06 167 ALA A O 1
ATOM 1343 N N . VAL A 1 168 ? 1.021 19.547 19 1 97.44 168 VAL A N 1
ATOM 1344 C CA . VAL A 1 168 ? -0.294 18.906 18.969 1 97.44 168 VAL A CA 1
ATOM 1345 C C . VAL A 1 168 ? -0.514 18.094 20.234 1 97.44 168 VAL A C 1
ATOM 1347 O O . VAL A 1 168 ? -1.562 18.219 20.875 1 97.44 168 VAL A O 1
ATOM 1350 N N . GLU A 1 169 ? 0.447 17.359 20.641 1 95.81 169 GLU A N 1
ATOM 1351 C CA . GLU A 1 169 ? 0.327 16.469 21.781 1 95.81 169 GLU A CA 1
ATOM 1352 C C . GLU A 1 169 ? 0.163 17.266 23.078 1 95.81 169 GLU A C 1
ATOM 1354 O O . GLU A 1 169 ? -0.49 16.797 24.016 1 95.81 169 GLU A O 1
ATOM 1359 N N . ASN A 1 170 ? 0.74 18.469 23.109 1 97.12 170 ASN A N 1
ATOM 1360 C CA . ASN A 1 170 ? 0.707 19.25 24.328 1 97.12 170 ASN A CA 1
ATOM 1361 C C . ASN A 1 170 ? -0.335 20.359 24.266 1 97.12 170 ASN A C 1
ATOM 1363 O O . ASN A 1 170 ? -0.395 21.219 25.141 1 97.12 170 ASN A O 1
ATOM 1367 N N . GLY A 1 171 ? -1.12 20.359 23.219 1 97.5 171 GLY A N 1
ATOM 1368 C CA . GLY A 1 171 ? -2.355 21.125 23.203 1 97.5 171 GLY A CA 1
ATOM 1369 C C . GLY A 1 171 ? -2.176 22.531 22.672 1 97.5 171 GLY A C 1
ATOM 1370 O O . GLY A 1 171 ? -2.924 23.438 23.047 1 97.5 171 GLY A O 1
ATOM 1371 N N . TYR A 1 172 ? -1.14 22.844 21.906 1 97.88 172 TYR A N 1
ATOM 1372 C CA . TYR A 1 172 ? -1.003 24.156 21.312 1 97.88 172 TYR A CA 1
ATOM 1373 C C . TYR A 1 172 ? -2.201 24.484 20.422 1 97.88 172 TYR A C 1
ATOM 1375 O O . TYR A 1 172 ? -2.633 25.641 20.359 1 97.88 172 TYR A O 1
ATOM 1383 N N . TYR A 1 173 ? -2.758 23.516 19.828 1 97.69 173 TYR A N 1
ATOM 1384 C CA . TYR A 1 173 ? -3.875 23.719 18.922 1 97.69 173 TYR A CA 1
ATOM 1385 C C . TYR A 1 173 ? -5.203 23.406 19.594 1 97.69 173 TYR A C 1
ATOM 1387 O O . TYR A 1 173 ? -6.25 23.406 18.938 1 97.69 173 TYR A O 1
ATOM 1395 N N . SER A 1 174 ? -5.164 23.141 20.828 1 94.69 174 SER A N 1
ATOM 1396 C CA . SER A 1 174 ? -6.391 22.875 21.562 1 94.69 174 SER A CA 1
ATOM 1397 C C . SER A 1 174 ? -7.102 24.172 21.938 1 94.69 174 SER A C 1
ATOM 1399 O O . SER A 1 174 ? -6.504 25.25 21.891 1 94.69 174 SER A O 1
ATOM 1401 N N . LEU A 1 175 ? -8.367 24.062 22.219 1 89.62 175 LEU A N 1
ATOM 1402 C CA . LEU A 1 175 ? -9.18 25.156 22.734 1 89.62 175 LEU A CA 1
ATOM 1403 C C . LEU A 1 175 ? -9.852 24.781 24.047 1 89.62 175 LEU A C 1
ATOM 1405 O O . LEU A 1 175 ? -10.875 24.094 24.047 1 89.62 175 LEU A O 1
ATOM 1409 N N . PRO A 1 176 ? -9.398 25.25 25.312 1 92 176 PRO A N 1
ATOM 1410 C CA . PRO A 1 176 ? -8.352 26.266 25.453 1 92 176 PRO A CA 1
ATOM 1411 C C . PRO A 1 176 ? -6.953 25.719 25.203 1 92 176 PRO A C 1
ATOM 1413 O O . PRO A 1 176 ? -6.754 24.5 25.203 1 92 176 PRO A O 1
ATOM 1416 N N . ARG A 1 177 ? -5.934 26.672 24.938 1 93.69 177 ARG A N 1
ATOM 1417 C CA . ARG A 1 177 ? -4.555 26.312 24.609 1 93.69 177 ARG A CA 1
ATOM 1418 C C . ARG A 1 177 ? -3.855 25.672 25.797 1 93.69 177 ARG A C 1
ATOM 1420 O O . ARG A 1 177 ? -4 26.125 26.938 1 93.69 177 ARG A O 1
ATOM 1427 N N . GLY A 1 178 ? -3.123 24.562 25.516 1 95.81 178 GLY A N 1
ATOM 1428 C CA . GLY A 1 178 ? -2.385 23.844 26.547 1 95.81 178 GLY A CA 1
ATOM 1429 C C . GLY A 1 178 ? -0.989 24.391 26.781 1 95.81 178 GLY A C 1
ATOM 1430 O O . GLY A 1 178 ? -0.489 24.391 27.906 1 95.81 178 GLY A O 1
ATOM 1431 N N . VAL A 1 179 ? -0.324 24.781 25.734 1 97.44 179 VAL A N 1
ATOM 1432 C CA . VAL A 1 179 ? 1.019 25.359 25.812 1 97.44 179 VAL A CA 1
ATOM 1433 C C . VAL A 1 179 ? 1.137 26.531 24.844 1 97.44 179 VAL A C 1
ATOM 1435 O O . VAL A 1 179 ? 0.406 26.609 23.859 1 97.44 179 VAL A O 1
ATOM 1438 N N . SER A 1 180 ? 1.997 27.438 25.156 1 96.88 180 SER A N 1
ATOM 1439 C CA . SER A 1 180 ? 2.266 28.594 24.297 1 96.88 180 SER A CA 1
ATOM 1440 C C . SER A 1 180 ? 3.512 28.359 23.438 1 96.88 180 SER A C 1
ATOM 1442 O O . SER A 1 180 ? 4.262 27.422 23.672 1 96.88 180 SER A O 1
ATOM 1444 N N . THR A 1 181 ? 3.689 29.219 22.391 1 96.75 181 THR A N 1
ATOM 1445 C CA . THR A 1 181 ? 4.898 29.125 21.578 1 96.75 181 THR A CA 1
ATOM 1446 C C . THR A 1 181 ? 6.137 29.422 22.422 1 96.75 181 THR A C 1
ATOM 1448 O O . THR A 1 181 ? 7.207 28.859 22.172 1 96.75 181 THR A O 1
ATOM 1451 N N . LYS A 1 182 ? 5.98 30.266 23.453 1 97.25 182 LYS A N 1
ATOM 1452 C CA . LYS A 1 182 ? 7.09 30.531 24.359 1 97.25 182 LYS A CA 1
ATOM 1453 C C . LYS A 1 182 ? 7.52 29.266 25.094 1 97.25 182 LYS A C 1
ATOM 1455 O O . LYS A 1 182 ? 8.711 28.969 25.188 1 97.25 182 LYS A O 1
ATOM 1460 N N . GLU A 1 183 ? 6.539 28.531 25.578 1 97.94 183 GLU A N 1
ATOM 1461 C CA . GLU A 1 183 ? 6.816 27.281 26.297 1 97.94 183 GLU A CA 1
ATOM 1462 C C . GLU A 1 183 ? 7.418 26.25 25.359 1 97.94 183 GLU A C 1
ATOM 1464 O O . GLU A 1 183 ? 8.312 25.484 25.75 1 97.94 183 GLU A O 1
ATOM 1469 N N . ILE A 1 184 ? 6.926 26.156 24.125 1 98.06 184 ILE A N 1
ATOM 1470 C CA . ILE A 1 184 ? 7.477 25.234 23.141 1 98.06 184 ILE A CA 1
ATOM 1471 C C . ILE A 1 184 ? 8.922 25.625 22.828 1 98.06 184 ILE A C 1
ATOM 1473 O O . ILE A 1 184 ? 9.789 24.75 22.703 1 98.06 184 ILE A O 1
ATOM 1477 N N . GLY A 1 185 ? 9.133 26.938 22.672 1 98.19 185 GLY A N 1
ATOM 1478 C CA . GLY A 1 185 ? 10.484 27.422 22.453 1 98.19 185 GLY A CA 1
ATOM 1479 C C . GLY A 1 185 ? 11.453 27.016 23.547 1 98.19 185 GLY A C 1
ATOM 1480 O O . GLY A 1 185 ? 12.594 26.641 23.25 1 98.19 185 GLY A O 1
ATOM 1481 N N . GLU A 1 186 ? 11.055 27.031 24.797 1 97.62 186 GLU A N 1
ATOM 1482 C CA . GLU A 1 186 ? 11.867 26.609 25.922 1 97.62 186 GLU A CA 1
ATOM 1483 C C . GLU A 1 186 ? 12.203 25.109 25.828 1 97.62 186 GLU A C 1
ATOM 1485 O O . GLU A 1 186 ? 13.312 24.703 26.156 1 97.62 186 GLU A O 1
ATOM 1490 N N . GLU A 1 187 ? 11.211 24.344 25.391 1 97.38 187 GLU A N 1
ATOM 1491 C CA . GLU A 1 187 ? 11.398 22.906 25.266 1 97.38 187 GLU A CA 1
ATOM 1492 C C . GLU A 1 187 ? 12.484 22.562 24.25 1 97.38 187 GLU A C 1
ATOM 1494 O O . GLU A 1 187 ? 13.273 21.641 24.453 1 97.38 187 GLU A O 1
ATOM 1499 N N . PHE A 1 188 ? 12.516 23.281 23.156 1 97.81 188 PHE A N 1
ATOM 1500 C CA . PHE A 1 188 ? 13.406 22.938 22.062 1 97.81 188 PHE A CA 1
ATOM 1501 C C . PHE A 1 188 ? 14.594 23.891 22.016 1 97.81 188 PHE A C 1
ATOM 1503 O O . PHE A 1 188 ? 15.422 23.828 21.094 1 97.81 188 PHE A O 1
ATOM 1510 N N . ASP A 1 189 ? 14.68 24.812 22.922 1 97.5 189 ASP A N 1
ATOM 1511 C CA . ASP A 1 189 ? 15.758 25.781 23.062 1 97.5 189 ASP A CA 1
ATOM 1512 C C . ASP A 1 189 ? 15.859 26.672 21.812 1 97.5 189 ASP A C 1
ATOM 1514 O O . ASP A 1 189 ? 16.922 26.781 21.219 1 97.5 189 ASP A O 1
ATOM 1518 N N . ILE A 1 190 ? 14.711 27.25 21.375 1 98.25 190 ILE A N 1
ATOM 1519 C CA . ILE A 1 190 ? 14.633 28.219 20.281 1 98.25 190 ILE A CA 1
ATOM 1520 C C . ILE A 1 190 ? 13.68 29.344 20.656 1 98.25 190 ILE A C 1
ATOM 1522 O O . ILE A 1 190 ? 12.969 29.25 21.656 1 98.25 190 ILE A O 1
ATOM 1526 N N . SER A 1 191 ? 13.695 30.422 19.891 1 97.75 191 SER A N 1
ATOM 1527 C CA . SER A 1 191 ? 12.844 31.578 20.172 1 97.75 191 SER A CA 1
ATOM 1528 C C . SER A 1 191 ? 11.383 31.281 19.828 1 97.75 191 SER A C 1
ATOM 1530 O O . SER A 1 191 ? 11.094 30.375 19.062 1 97.75 191 SER A O 1
ATOM 1532 N N . ASP A 1 192 ? 10.57 32.125 20.5 1 96.06 192 ASP A N 1
ATOM 1533 C CA . ASP A 1 192 ? 9.141 32.031 20.203 1 96.06 192 ASP A CA 1
ATOM 1534 C C . ASP A 1 192 ? 8.875 32.219 18.719 1 96.06 192 ASP A C 1
ATOM 1536 O O . ASP A 1 192 ? 8.039 31.531 18.141 1 96.06 192 ASP A O 1
ATOM 1540 N N . GLN A 1 193 ? 9.602 33.094 18.125 1 96.69 193 GLN A N 1
ATOM 1541 C CA . GLN A 1 193 ? 9.453 33.375 16.703 1 96.69 193 GLN A CA 1
ATOM 1542 C C . GLN A 1 193 ? 9.883 32.188 15.852 1 96.69 193 GLN A C 1
ATOM 1544 O O . GLN A 1 193 ? 9.227 31.844 14.859 1 96.69 193 GLN A O 1
ATOM 1549 N N . ALA A 1 194 ? 10.961 31.594 16.234 1 97.69 194 ALA A N 1
ATOM 1550 C CA . ALA A 1 194 ? 11.461 30.422 15.508 1 97.69 194 ALA A CA 1
ATOM 1551 C C . ALA A 1 194 ? 10.469 29.266 15.578 1 97.69 194 ALA A C 1
ATOM 1553 O O . ALA A 1 194 ? 10.32 28.516 14.617 1 97.69 194 ALA A O 1
ATOM 1554 N N . VAL A 1 195 ? 9.766 29.094 16.688 1 98.12 195 VAL A N 1
ATOM 1555 C CA . VAL A 1 195 ? 8.742 28.062 16.844 1 98.12 195 VAL A CA 1
ATOM 1556 C C . VAL A 1 195 ? 7.605 28.297 15.852 1 98.12 195 VAL A C 1
ATOM 1558 O O . VAL A 1 195 ? 7.191 27.391 15.141 1 98.12 195 VAL A O 1
ATOM 1561 N N . THR A 1 196 ? 7.148 29.516 15.836 1 96.62 196 THR A N 1
ATOM 1562 C CA . THR A 1 196 ? 6.027 29.875 14.969 1 96.62 196 THR A CA 1
ATOM 1563 C C . THR A 1 196 ? 6.371 29.609 13.508 1 96.62 196 THR A C 1
ATOM 1565 O O . THR A 1 196 ? 5.566 29.031 12.766 1 96.62 196 THR A O 1
ATOM 1568 N N . GLU A 1 197 ? 7.539 30.016 13.148 1 97.88 197 GLU A N 1
ATOM 1569 C CA . GLU A 1 197 ? 7.969 29.812 11.766 1 97.88 197 GLU A CA 1
ATOM 1570 C C . GLU A 1 197 ? 8.07 28.328 11.438 1 97.88 197 GLU A C 1
ATOM 1572 O O . GLU A 1 197 ? 7.652 27.891 10.359 1 97.88 197 GLU A O 1
ATOM 1577 N N . ARG A 1 198 ? 8.57 27.609 12.344 1 98.06 198 ARG A N 1
ATOM 1578 C CA . ARG A 1 198 ? 8.758 26.172 12.148 1 98.06 198 ARG A CA 1
ATOM 1579 C C . ARG A 1 198 ? 7.418 25.453 12.055 1 98.06 198 ARG A C 1
ATOM 1581 O O . ARG A 1 198 ? 7.242 24.562 11.227 1 98.06 198 ARG A O 1
ATOM 1588 N N . LEU A 1 199 ? 6.492 25.844 12.914 1 98.25 199 LEU A N 1
ATOM 1589 C CA . LEU A 1 199 ? 5.16 25.234 12.883 1 98.25 199 LEU A CA 1
ATOM 1590 C C . LEU A 1 199 ? 4.453 25.562 11.57 1 98.25 199 LEU A C 1
ATOM 1592 O O . LEU A 1 199 ? 3.844 24.672 10.961 1 98.25 199 LEU A O 1
ATOM 1596 N N . ARG A 1 200 ? 4.566 26.797 11.125 1 97.75 200 ARG A N 1
ATOM 1597 C CA . ARG A 1 200 ? 3.924 27.203 9.875 1 97.75 200 ARG A CA 1
ATOM 1598 C C . ARG A 1 200 ? 4.504 26.453 8.688 1 97.75 200 ARG A C 1
ATOM 1600 O O . ARG A 1 200 ? 3.764 25.938 7.848 1 97.75 200 ARG A O 1
ATOM 1607 N N . ARG A 1 201 ? 5.793 26.312 8.625 1 97.31 201 ARG A N 1
ATOM 1608 C CA . ARG A 1 201 ? 6.438 25.578 7.543 1 97.31 201 ARG A CA 1
ATOM 1609 C C . ARG A 1 201 ? 6.062 24.094 7.594 1 97.31 201 ARG A C 1
ATOM 1611 O O . ARG A 1 201 ? 5.836 23.469 6.555 1 97.31 201 ARG A O 1
ATOM 1618 N N . GLY A 1 202 ? 6.039 23.578 8.805 1 97.25 202 GLY A N 1
ATOM 1619 C CA . GLY A 1 202 ? 5.66 22.188 8.984 1 97.25 202 GLY A CA 1
ATOM 1620 C C . GLY A 1 202 ? 4.258 21.891 8.508 1 97.25 202 GLY A C 1
ATOM 1621 O O . GLY A 1 202 ? 4.027 20.859 7.859 1 97.25 202 GLY A O 1
ATOM 1622 N N . ILE A 1 203 ? 3.367 22.75 8.852 1 97.81 203 ILE A N 1
ATOM 1623 C CA . ILE A 1 203 ? 1.979 22.578 8.43 1 97.81 203 ILE A CA 1
ATOM 1624 C C . ILE A 1 203 ? 1.892 22.641 6.906 1 97.81 203 ILE A C 1
ATOM 1626 O O . ILE A 1 203 ? 1.228 21.797 6.285 1 97.81 203 ILE A O 1
ATOM 1630 N N . THR A 1 204 ? 2.553 23.609 6.309 1 96.81 204 THR A N 1
ATOM 1631 C CA . THR A 1 204 ? 2.568 23.734 4.855 1 96.81 204 THR A CA 1
ATOM 1632 C C . THR A 1 204 ? 3.109 22.453 4.207 1 96.81 204 THR A C 1
ATOM 1634 O O . THR A 1 204 ? 2.51 21.938 3.268 1 96.81 204 THR A O 1
ATOM 1637 N N . THR A 1 205 ? 4.188 22 4.715 1 94.62 205 THR A N 1
ATOM 1638 C CA . THR A 1 205 ? 4.828 20.797 4.18 1 94.62 205 THR A CA 1
ATOM 1639 C C . THR A 1 205 ? 3.91 19.594 4.309 1 94.62 205 THR A C 1
ATOM 1641 O O . THR A 1 205 ? 3.68 18.875 3.33 1 94.62 205 THR A O 1
ATOM 1644 N N . LEU A 1 206 ? 3.348 19.375 5.492 1 94.31 206 LEU A N 1
ATOM 1645 C CA . LEU A 1 206 ? 2.516 18.203 5.766 1 94.31 206 LEU A CA 1
ATOM 1646 C C . LEU A 1 206 ? 1.262 18.219 4.898 1 94.31 206 LEU A C 1
ATOM 1648 O O . LEU A 1 206 ? 0.927 17.203 4.27 1 94.31 206 LEU A O 1
ATOM 1652 N N . VAL A 1 207 ? 0.621 19.312 4.855 1 94.19 207 VAL A N 1
ATOM 1653 C CA . VAL A 1 207 ? -0.611 19.438 4.082 1 94.19 207 VAL A CA 1
ATOM 1654 C C . VAL A 1 207 ? -0.315 19.234 2.598 1 94.19 207 VAL A C 1
ATOM 1656 O O . VAL A 1 207 ? -1.039 18.5 1.91 1 94.19 207 VAL A O 1
ATOM 1659 N N . SER A 1 208 ? 0.761 19.781 2.117 1 91.06 208 SER A N 1
ATOM 1660 C CA . SER A 1 208 ? 1.123 19.688 0.707 1 91.06 208 SER A CA 1
ATOM 1661 C C . SER A 1 208 ? 1.431 18.25 0.301 1 91.06 208 SER A C 1
ATOM 1663 O O . SER A 1 208 ? 1.218 17.875 -0.851 1 91.06 208 SER A O 1
ATOM 1665 N N . HIS A 1 209 ? 1.847 17.5 1.263 1 88.56 209 HIS A N 1
ATOM 1666 C CA . HIS A 1 209 ? 2.277 16.141 0.929 1 88.56 209 HIS A CA 1
ATOM 1667 C C . HIS A 1 209 ? 1.254 15.109 1.388 1 88.56 209 HIS A C 1
ATOM 1669 O O . HIS A 1 209 ? 1.505 13.898 1.312 1 88.56 209 HIS A O 1
ATOM 1675 N N . THR A 1 210 ? 0.158 15.531 1.879 1 88.75 210 THR A N 1
ATOM 1676 C CA . THR A 1 210 ? -0.923 14.625 2.254 1 88.75 210 THR A CA 1
ATOM 1677 C C . THR A 1 210 ? -2.207 14.977 1.51 1 88.75 210 THR A C 1
ATOM 1679 O O . THR A 1 210 ? -2.395 14.578 0.358 1 88.75 210 THR A O 1
ATOM 1682 N N . ILE A 1 211 ? -2.98 15.891 2.037 1 86.12 211 ILE A N 1
ATOM 1683 C CA . ILE A 1 211 ? -4.355 16.078 1.59 1 86.12 211 ILE A CA 1
ATOM 1684 C C . ILE A 1 211 ? -4.375 16.906 0.307 1 86.12 211 ILE A C 1
ATOM 1686 O O . ILE A 1 211 ? -5.289 16.781 -0.508 1 86.12 211 ILE A O 1
ATOM 1690 N N . SER A 1 212 ? -3.408 17.734 0.062 1 82.88 212 SER A N 1
ATOM 1691 C CA . SER A 1 212 ? -3.379 18.5 -1.178 1 82.88 212 SER A CA 1
ATOM 1692 C C . SER A 1 212 ? -3.119 17.609 -2.381 1 82.88 212 SER A C 1
ATOM 1694 O O . SER A 1 212 ? -3.52 17.922 -3.502 1 82.88 212 SER A O 1
ATOM 1696 N N . GLN A 1 213 ? -2.42 16.594 -2.15 1 72 213 GLN A N 1
ATOM 1697 C CA . GLN A 1 213 ? -2.102 15.664 -3.225 1 72 213 GLN A CA 1
ATOM 1698 C C . GLN A 1 213 ? -3.307 14.797 -3.576 1 72 213 GLN A C 1
ATOM 1700 O O . GLN A 1 213 ? -3.404 14.281 -4.691 1 72 213 GLN A O 1
ATOM 1705 N N . LEU A 1 214 ? -4.152 14.633 -2.613 1 66.88 214 LEU A N 1
ATOM 1706 C CA . LEU A 1 214 ? -5.32 13.781 -2.836 1 66.88 214 LEU A CA 1
ATOM 1707 C C . LEU A 1 214 ? -6.398 14.531 -3.611 1 66.88 214 LEU A C 1
ATOM 1709 O O . LEU A 1 214 ? -7.215 13.922 -4.301 1 66.88 214 LEU A O 1
ATOM 1713 N N . ASP A 1 215 ? -6.434 15.797 -3.496 1 61.16 215 ASP A N 1
ATOM 1714 C CA . ASP A 1 215 ? -7.453 16.625 -4.129 1 61.16 215 ASP A CA 1
ATOM 1715 C C . ASP A 1 215 ? -7.152 16.844 -5.609 1 61.16 215 ASP A C 1
ATOM 1717 O O . ASP A 1 215 ? -8.039 17.203 -6.383 1 61.16 215 ASP A O 1
ATOM 1721 N N . THR A 1 216 ? -5.961 16.75 -6.105 1 54.81 216 THR A N 1
ATOM 1722 C CA . THR A 1 216 ? -5.613 17.031 -7.492 1 54.81 216 THR A CA 1
ATOM 1723 C C . THR A 1 216 ? -6.059 15.898 -8.406 1 54.81 216 THR A C 1
ATOM 1725 O O . THR A 1 216 ? -5.652 15.836 -9.57 1 54.81 216 THR A O 1
ATOM 1728 N N . GLU A 1 217 ? -6.867 15.062 -8.07 1 49.53 217 GLU A N 1
ATOM 1729 C CA . GLU A 1 217 ? -7.27 14.086 -9.078 1 49.53 217 GLU A CA 1
ATOM 1730 C C . GLU A 1 217 ? -8.188 14.719 -10.117 1 49.53 217 GLU A C 1
ATOM 1732 O O . GLU A 1 217 ? -9.078 15.5 -9.781 1 49.53 217 GLU A O 1
ATOM 1737 N N . PRO A 1 218 ? -7.809 14.656 -11.453 1 44.44 218 PRO A N 1
ATOM 1738 C CA . PRO A 1 218 ? -8.602 15.289 -12.516 1 44.44 218 PRO A CA 1
ATOM 1739 C C . PRO A 1 218 ? -10.102 15.039 -12.352 1 44.44 218 PRO A C 1
ATOM 1741 O O . PRO A 1 218 ? -10.516 13.914 -12.07 1 44.44 218 PRO A O 1
ATOM 1744 N N . ARG A 1 219 ? -10.891 16.078 -11.961 1 35.44 219 ARG A N 1
ATOM 1745 C CA . ARG A 1 219 ? -12.32 16.031 -12.258 1 35.44 219 ARG A CA 1
ATOM 1746 C C . ARG A 1 219 ? -12.57 15.562 -13.688 1 35.44 219 ARG A C 1
ATOM 1748 O O . ARG A 1 219 ? -12.117 16.203 -14.641 1 35.44 219 ARG A O 1
ATOM 1755 N N . ARG A 1 220 ? -12.523 14.227 -13.945 1 29.05 220 ARG A N 1
ATOM 1756 C CA . ARG A 1 220 ? -13.172 13.992 -15.234 1 29.05 220 ARG A CA 1
ATOM 1757 C C . ARG A 1 220 ? -14.656 14.312 -15.172 1 29.05 220 ARG A C 1
ATOM 1759 O O . ARG A 1 220 ? -15.328 13.984 -14.195 1 29.05 220 ARG A O 1
ATOM 1766 N N . MET B 1 1 ? 5.238 1.009 12.469 1 78.06 1 MET B N 1
ATOM 1767 C CA . MET B 1 1 ? 4.074 0.825 11.609 1 78.06 1 MET B CA 1
ATOM 1768 C C . MET B 1 1 ? 4.492 0.426 10.195 1 78.06 1 MET B C 1
ATOM 1770 O O . MET B 1 1 ? 5.562 0.821 9.727 1 78.06 1 MET B O 1
ATOM 1774 N N . THR B 1 2 ? 3.689 -0.377 9.562 1 87.75 2 THR B N 1
ATOM 1775 C CA . THR B 1 2 ? 4.035 -0.893 8.242 1 87.75 2 THR B CA 1
ATOM 1776 C C . THR B 1 2 ? 4.008 0.223 7.203 1 87.75 2 THR B C 1
ATOM 1778 O O . THR B 1 2 ? 3.338 1.241 7.395 1 87.75 2 THR B O 1
ATOM 1781 N N . VAL B 1 3 ? 4.816 0.121 6.23 1 90.38 3 VAL B N 1
ATOM 1782 C CA . VAL B 1 3 ? 4.871 1.066 5.121 1 90.38 3 VAL B CA 1
ATOM 1783 C C . VAL B 1 3 ? 5.023 0.308 3.803 1 90.38 3 VAL B C 1
ATOM 1785 O O . VAL B 1 3 ? 5.758 -0.682 3.73 1 90.38 3 VAL B O 1
ATOM 1788 N N . ILE B 1 4 ? 4.305 0.76 2.846 1 93.44 4 ILE B N 1
ATOM 1789 C CA . ILE B 1 4 ? 4.406 0.14 1.53 1 93.44 4 ILE B CA 1
ATOM 1790 C C . ILE B 1 4 ? 5.172 1.062 0.583 1 93.44 4 ILE B C 1
ATOM 1792 O O . ILE B 1 4 ? 4.953 2.275 0.576 1 93.44 4 ILE B O 1
ATOM 1796 N N . VAL B 1 5 ? 6.082 0.48 -0.229 1 94 5 VAL B N 1
ATOM 1797 C CA . VAL B 1 5 ? 6.934 1.274 -1.11 1 94 5 VAL B CA 1
ATOM 1798 C C . VAL B 1 5 ? 6.906 0.688 -2.52 1 94 5 VAL B C 1
ATOM 1800 O O . VAL B 1 5 ? 7.016 -0.528 -2.695 1 94 5 VAL B O 1
ATOM 1803 N N . GLU B 1 6 ? 6.664 1.533 -3.488 1 93.88 6 GLU B N 1
ATOM 1804 C CA . GLU B 1 6 ? 6.93 1.204 -4.887 1 93.88 6 GLU B CA 1
ATOM 1805 C C . GLU B 1 6 ? 8.328 1.661 -5.301 1 93.88 6 GLU B C 1
ATOM 1807 O O . GLU B 1 6 ? 8.664 2.838 -5.164 1 93.88 6 GLU B O 1
ATOM 1812 N N . LEU B 1 7 ? 9.078 0.713 -5.809 1 95.12 7 LEU B N 1
ATOM 1813 C CA . LEU B 1 7 ? 10.438 1.086 -6.199 1 95.12 7 LEU B CA 1
ATOM 1814 C C . LEU B 1 7 ? 10.875 0.315 -7.438 1 95.12 7 LEU B C 1
ATOM 1816 O O . LEU B 1 7 ? 10.25 -0.68 -7.812 1 95.12 7 LEU B O 1
ATOM 1820 N N . THR B 1 8 ? 11.859 0.852 -8.117 1 95.44 8 THR B N 1
ATOM 1821 C CA . THR B 1 8 ? 12.438 0.167 -9.266 1 95.44 8 THR B CA 1
ATOM 1822 C C . THR B 1 8 ? 13.914 -0.141 -9.023 1 95.44 8 THR B C 1
ATOM 1824 O O . THR B 1 8 ? 14.609 0.627 -8.352 1 95.44 8 THR B O 1
ATOM 1827 N N . VAL B 1 9 ? 14.328 -1.249 -9.531 1 94.94 9 VAL B N 1
ATOM 1828 C CA . VAL B 1 9 ? 15.695 -1.743 -9.422 1 94.94 9 VAL B CA 1
ATOM 1829 C C . VAL B 1 9 ? 16.203 -2.168 -10.797 1 94.94 9 VAL B C 1
ATOM 1831 O O . VAL B 1 9 ? 15.484 -2.807 -11.562 1 94.94 9 VAL B O 1
ATOM 1834 N N . PRO B 1 10 ? 17.453 -1.745 -11.086 1 94.25 10 PRO B N 1
ATOM 1835 C CA . PRO B 1 10 ? 18 -2.268 -12.336 1 94.25 10 PRO B CA 1
ATOM 1836 C C . PRO B 1 10 ? 17.969 -3.793 -12.398 1 94.25 10 PRO B C 1
ATOM 1838 O O . PRO B 1 10 ? 18.312 -4.461 -11.422 1 94.25 10 PRO B O 1
ATOM 1841 N N . SER B 1 11 ? 17.594 -4.309 -13.57 1 89.81 11 SER B N 1
ATOM 1842 C CA . SER B 1 11 ? 17.469 -5.754 -13.734 1 89.81 11 SER B CA 1
ATOM 1843 C C . SER B 1 11 ? 18.797 -6.457 -13.477 1 89.81 11 SER B C 1
ATOM 1845 O O . SER B 1 11 ? 18.828 -7.559 -12.922 1 89.81 11 SER B O 1
ATOM 1847 N N . GLU B 1 12 ? 19.859 -5.844 -13.719 1 88.56 12 GLU B N 1
ATOM 1848 C CA . GLU B 1 12 ? 21.172 -6.461 -13.609 1 88.56 12 GLU B CA 1
ATOM 1849 C C . GLU B 1 12 ? 21.656 -6.48 -12.164 1 88.56 12 GLU B C 1
ATOM 1851 O O . GLU B 1 12 ? 22.641 -7.156 -11.844 1 88.56 12 GLU B O 1
ATOM 1856 N N . ALA B 1 13 ? 20.953 -5.801 -11.328 1 89.12 13 ALA B N 1
ATOM 1857 C CA . ALA B 1 13 ? 21.422 -5.609 -9.961 1 89.12 13 ALA B CA 1
ATOM 1858 C C . ALA B 1 13 ? 21.141 -6.836 -9.102 1 89.12 13 ALA B C 1
ATOM 1860 O O . ALA B 1 13 ? 21.672 -6.961 -7.992 1 89.12 13 ALA B O 1
ATOM 1861 N N . PHE B 1 14 ? 20.312 -7.785 -9.562 1 87.56 14 PHE B N 1
ATOM 1862 C CA . PHE B 1 14 ? 20.016 -8.984 -8.781 1 87.56 14 PHE B CA 1
ATOM 1863 C C . PHE B 1 14 ? 19.844 -10.195 -9.688 1 87.56 14 PHE B C 1
ATOM 1865 O O . PHE B 1 14 ? 19.594 -10.047 -10.891 1 87.56 14 PHE B O 1
ATOM 1872 N N . GLU B 1 15 ? 19.984 -11.359 -9.156 1 86.12 15 GLU B N 1
ATOM 1873 C CA . GLU B 1 15 ? 20.109 -12.602 -9.922 1 86.12 15 GLU B CA 1
ATOM 1874 C C . GLU B 1 15 ? 18.844 -12.867 -10.734 1 86.12 15 GLU B C 1
ATOM 1876 O O . GLU B 1 15 ? 18.906 -13.148 -11.93 1 86.12 15 GLU B O 1
ATOM 1881 N N . LEU B 1 16 ? 17.719 -12.867 -10.109 1 85.81 16 LEU B N 1
ATOM 1882 C CA . LEU B 1 16 ? 16.484 -13.148 -10.812 1 85.81 16 LEU B CA 1
ATOM 1883 C C . LEU B 1 16 ? 16.25 -12.148 -11.938 1 85.81 16 LEU B C 1
ATOM 1885 O O . LEU B 1 16 ? 15.703 -12.5 -12.984 1 85.81 16 LEU B O 1
ATOM 1889 N N . GLY B 1 17 ? 16.594 -10.914 -11.648 1 88.44 17 GLY B N 1
ATOM 1890 C CA . GLY B 1 17 ? 16.516 -9.914 -12.703 1 88.44 17 GLY B CA 1
ATOM 1891 C C . GLY B 1 17 ? 17.359 -10.258 -13.914 1 88.44 17 GLY B C 1
ATOM 1892 O O . GLY B 1 17 ? 16.953 -10.031 -15.055 1 88.44 17 GLY B O 1
ATOM 1893 N N . ARG B 1 18 ? 18.531 -10.781 -13.695 1 87.25 18 ARG B N 1
ATOM 1894 C CA . ARG B 1 18 ? 19.406 -11.203 -14.781 1 87.25 18 ARG B CA 1
ATOM 1895 C C . ARG B 1 18 ? 18.844 -12.414 -15.508 1 87.25 18 ARG B C 1
ATOM 1897 O O . ARG B 1 18 ? 18.906 -12.492 -16.734 1 87.25 18 ARG B O 1
ATOM 1904 N N . VAL B 1 19 ? 18.328 -13.281 -14.711 1 86.19 19 VAL B N 1
ATOM 1905 C CA . VAL B 1 19 ? 17.766 -14.508 -15.266 1 86.19 19 VAL B CA 1
ATOM 1906 C C . VAL B 1 19 ? 16.578 -14.18 -16.156 1 86.19 19 VAL B C 1
ATOM 1908 O O . VAL B 1 19 ? 16.453 -14.719 -17.266 1 86.19 19 VAL B O 1
ATOM 1911 N N . LEU B 1 20 ? 15.773 -13.219 -15.688 1 85.44 20 LEU B N 1
ATOM 1912 C CA . LEU B 1 20 ? 14.492 -12.977 -16.344 1 85.44 20 LEU B CA 1
ATOM 1913 C C . LEU B 1 20 ? 14.594 -11.812 -17.312 1 85.44 20 LEU B C 1
ATOM 1915 O O . LEU B 1 20 ? 13.57 -11.234 -17.703 1 85.44 20 LEU B O 1
ATOM 1919 N N . SER B 1 21 ? 15.719 -11.484 -17.641 1 80 21 SER B N 1
ATOM 1920 C CA . SER B 1 21 ? 15.898 -10.359 -18.547 1 80 21 SER B CA 1
ATOM 1921 C C . SER B 1 21 ? 15.266 -10.648 -19.906 1 80 21 SER B C 1
ATOM 1923 O O . SER B 1 21 ? 15.422 -11.742 -20.453 1 80 21 SER B O 1
ATOM 1925 N N . VAL B 1 22 ? 14.336 -9.836 -20.266 1 73.19 22 VAL B N 1
ATOM 1926 C CA . VAL B 1 22 ? 13.664 -10.008 -21.547 1 73.19 22 VAL B CA 1
ATOM 1927 C C . VAL B 1 22 ? 14.047 -8.859 -22.484 1 73.19 22 VAL B C 1
ATOM 1929 O O . VAL B 1 22 ? 14.305 -7.742 -22.031 1 73.19 22 VAL B O 1
ATOM 1932 N N . GLU B 1 23 ? 14.258 -9.305 -23.734 1 70.06 23 GLU B N 1
ATOM 1933 C CA . GLU B 1 23 ? 14.5 -8.266 -24.734 1 70.06 23 GLU B CA 1
ATOM 1934 C C . GLU B 1 23 ? 13.227 -7.461 -25 1 70.06 23 GLU B C 1
ATOM 1936 O O . GLU B 1 23 ? 12.117 -7.992 -24.922 1 70.06 23 GLU B O 1
ATOM 1941 N N . GLU B 1 24 ? 13.422 -6.242 -25.172 1 65.5 24 GLU B N 1
ATOM 1942 C CA . GLU B 1 24 ? 12.289 -5.422 -25.578 1 65.5 24 GLU B CA 1
ATOM 1943 C C . GLU B 1 24 ? 11.688 -5.934 -26.891 1 65.5 24 GLU B C 1
ATOM 1945 O O . GLU B 1 24 ? 12.406 -6.434 -27.766 1 65.5 24 GLU B O 1
ATOM 1950 N N . PRO B 1 25 ? 10.43 -5.91 -26.922 1 64.56 25 PRO B N 1
ATOM 1951 C CA . PRO B 1 25 ? 9.391 -5.297 -26.094 1 64.56 25 PRO B CA 1
ATOM 1952 C C . PRO B 1 25 ? 8.805 -6.266 -25.078 1 64.56 25 PRO B C 1
ATOM 1954 O O . PRO B 1 25 ? 7.707 -6.035 -24.562 1 64.56 25 PRO B O 1
ATOM 1957 N N . GLY B 1 26 ? 9.516 -7.281 -24.797 1 72 26 GLY B N 1
ATOM 1958 C CA . GLY B 1 26 ? 8.953 -8.289 -23.906 1 72 26 GLY B CA 1
ATOM 1959 C C . GLY B 1 26 ? 8.859 -7.82 -22.469 1 72 26 GLY B C 1
ATOM 1960 O O . GLY B 1 26 ? 9.609 -6.934 -22.047 1 72 26 GLY B O 1
ATOM 1961 N N . GLN B 1 27 ? 7.723 -8.289 -21.812 1 77.88 27 GLN B N 1
ATOM 1962 C CA . GLN B 1 27 ? 7.523 -8.016 -20.391 1 77.88 27 GLN B CA 1
ATOM 1963 C C . GLN B 1 27 ? 7.309 -9.305 -19.609 1 77.88 27 GLN B C 1
ATOM 1965 O O . GLN B 1 27 ? 6.656 -10.234 -20.094 1 77.88 27 GLN B O 1
ATOM 1970 N N . VAL B 1 28 ? 8.023 -9.328 -18.484 1 83.81 28 VAL B N 1
ATOM 1971 C CA . VAL B 1 28 ? 7.855 -10.461 -17.578 1 83.81 28 VAL B CA 1
ATOM 1972 C C . VAL B 1 28 ? 7.207 -9.984 -16.266 1 83.81 28 VAL B C 1
ATOM 1974 O O . VAL B 1 28 ? 7.566 -8.938 -15.734 1 83.81 28 VAL B O 1
ATOM 1977 N N . THR B 1 29 ? 6.18 -10.633 -15.906 1 83.5 29 THR B N 1
ATOM 1978 C CA . THR B 1 29 ? 5.527 -10.328 -14.633 1 83.5 29 THR B CA 1
ATOM 1979 C C . THR B 1 29 ? 5.777 -11.445 -13.625 1 83.5 29 THR B C 1
ATOM 1981 O O . THR B 1 29 ? 5.535 -12.625 -13.922 1 83.5 29 THR B O 1
ATOM 1984 N N . LEU B 1 30 ? 6.371 -11.031 -12.477 1 85.88 30 LEU B N 1
ATOM 1985 C CA . LEU B 1 30 ? 6.441 -11.961 -11.352 1 85.88 30 LEU B CA 1
ATOM 1986 C C . LEU B 1 30 ? 5.109 -12.023 -10.609 1 85.88 30 LEU B C 1
ATOM 1988 O O . LEU B 1 30 ? 4.77 -11.102 -9.859 1 85.88 30 LEU B O 1
ATOM 1992 N N . GLU B 1 31 ? 4.43 -12.977 -10.828 1 77.25 31 GLU B N 1
ATOM 1993 C CA . GLU B 1 31 ? 3.092 -13.094 -10.266 1 77.25 31 GLU B CA 1
ATOM 1994 C C . GLU B 1 31 ? 3.15 -13.328 -8.758 1 77.25 31 GLU B C 1
ATOM 1996 O O . GLU B 1 31 ? 2.361 -12.742 -8 1 77.25 31 GLU B O 1
ATOM 2001 N N . THR B 1 32 ? 4.082 -14.242 -8.359 1 77.31 32 THR B N 1
ATOM 2002 C CA . THR B 1 32 ? 4.242 -14.523 -6.938 1 77.31 32 THR B CA 1
ATOM 2003 C C . THR B 1 32 ? 5.555 -15.25 -6.676 1 77.31 32 THR B C 1
ATOM 2005 O O . THR B 1 32 ? 6.215 -15.711 -7.609 1 77.31 32 THR B O 1
ATOM 2008 N N . MET B 1 33 ? 6.02 -15.039 -5.477 1 77.38 33 MET B N 1
ATOM 2009 C CA . MET B 1 33 ? 7.125 -15.82 -4.934 1 77.38 33 MET B CA 1
ATOM 2010 C C . MET B 1 33 ? 6.641 -16.75 -3.822 1 77.38 33 MET B C 1
ATOM 2012 O O . MET B 1 33 ? 6.227 -16.281 -2.758 1 77.38 33 MET B O 1
ATOM 2016 N N . VAL B 1 34 ? 6.609 -18.031 -4.117 1 75.44 34 VAL B N 1
ATOM 2017 C CA . VAL B 1 34 ? 6.09 -18.969 -3.133 1 75.44 34 VAL B CA 1
ATOM 2018 C C . VAL B 1 34 ? 7.238 -19.766 -2.523 1 75.44 34 VAL B C 1
ATOM 2020 O O . VAL B 1 34 ? 8.148 -20.203 -3.234 1 75.44 34 VAL B O 1
ATOM 2023 N N . PRO B 1 35 ? 7.301 -19.734 -1.23 1 69 35 PRO B N 1
ATOM 2024 C CA . PRO B 1 35 ? 8.328 -20.578 -0.606 1 69 35 PRO B CA 1
ATOM 2025 C C . PRO B 1 35 ? 8.078 -22.062 -0.798 1 69 35 PRO B C 1
ATOM 2027 O O . PRO B 1 35 ? 7.492 -22.719 0.072 1 69 35 PRO B O 1
ATOM 2030 N N . LEU B 1 36 ? 8.383 -22.656 -1.857 1 65 36 LEU B N 1
ATOM 2031 C CA . LEU B 1 36 ? 8.281 -24.094 -2.07 1 65 36 LEU B CA 1
ATOM 2032 C C . LEU B 1 36 ? 9.586 -24.781 -1.694 1 65 36 LEU B C 1
ATOM 2034 O O . LEU B 1 36 ? 10.656 -24.422 -2.184 1 65 36 LEU B O 1
ATOM 2038 N N . GLY B 1 37 ? 9.523 -25.75 -0.723 1 63 37 GLY B N 1
ATOM 2039 C CA . GLY B 1 37 ? 10.711 -26.469 -0.289 1 63 37 GLY B CA 1
ATOM 2040 C C . GLY B 1 37 ? 11.719 -25.578 0.422 1 63 37 GLY B C 1
ATOM 2041 O O . GLY B 1 37 ? 12.93 -25.734 0.258 1 63 37 GLY B O 1
ATOM 2042 N N . GLY B 1 38 ? 11.203 -24.516 0.996 1 63.59 38 GLY B N 1
ATOM 2043 C CA . GLY B 1 38 ? 12.078 -23.625 1.738 1 63.59 38 GLY B CA 1
ATOM 2044 C C . GLY B 1 38 ? 12.758 -22.594 0.861 1 63.59 38 GLY B C 1
ATOM 2045 O O . GLY B 1 38 ? 13.508 -21.75 1.356 1 63.59 38 GLY B O 1
ATOM 2046 N N . ARG B 1 39 ? 12.633 -22.734 -0.424 1 68.88 39 ARG B N 1
ATOM 2047 C CA . ARG B 1 39 ? 13.242 -21.75 -1.318 1 68.88 39 ARG B CA 1
ATOM 2048 C C . ARG B 1 39 ? 12.18 -20.891 -1.991 1 68.88 39 ARG B C 1
ATOM 2050 O O . ARG B 1 39 ? 11.078 -21.359 -2.287 1 68.88 39 ARG B O 1
ATOM 2057 N N . PRO B 1 40 ? 12.617 -19.641 -2.213 1 75 40 PRO B N 1
ATOM 2058 C CA . PRO B 1 40 ? 11.68 -18.812 -2.973 1 75 40 PRO B CA 1
ATOM 2059 C C . PRO B 1 40 ? 11.539 -19.25 -4.426 1 75 40 PRO B C 1
ATOM 2061 O O . PRO B 1 40 ? 12.531 -19.297 -5.16 1 75 40 PRO B O 1
ATOM 2064 N N . THR B 1 41 ? 10.375 -19.734 -4.75 1 79.38 41 THR B N 1
ATOM 2065 C CA . THR B 1 41 ? 10.086 -20.188 -6.109 1 79.38 41 THR B CA 1
ATOM 2066 C C . THR B 1 41 ? 9.234 -19.156 -6.844 1 79.38 41 THR B C 1
ATOM 2068 O O . THR B 1 41 ? 8.062 -18.953 -6.52 1 79.38 41 THR B O 1
ATOM 2071 N N . PRO B 1 42 ? 9.797 -18.531 -7.875 1 84.75 42 PRO B N 1
ATOM 2072 C CA . PRO B 1 42 ? 9.047 -17.516 -8.617 1 84.75 42 PRO B CA 1
ATOM 2073 C C . PRO B 1 42 ? 8.078 -18.125 -9.633 1 84.75 42 PRO B C 1
ATOM 2075 O O . PRO B 1 42 ? 8.398 -19.125 -10.273 1 84.75 42 PRO B O 1
ATOM 2078 N N . PHE B 1 43 ? 6.945 -17.609 -9.719 1 83.25 43 PHE B N 1
ATOM 2079 C CA . PHE B 1 43 ? 5.973 -17.828 -10.781 1 83.25 43 PHE B CA 1
ATOM 2080 C C . PHE B 1 43 ? 5.898 -16.625 -11.711 1 83.25 43 PHE B C 1
ATOM 2082 O O . PHE B 1 43 ? 5.566 -15.516 -11.273 1 83.25 43 PHE B O 1
ATOM 2089 N N . ILE B 1 44 ? 6.219 -16.906 -12.953 1 86.44 44 ILE B N 1
ATOM 2090 C CA . ILE B 1 44 ? 6.367 -15.773 -13.852 1 86.44 44 ILE B CA 1
ATOM 2091 C C . ILE B 1 44 ? 5.453 -15.945 -15.062 1 86.44 44 ILE B C 1
ATOM 2093 O O . ILE B 1 44 ? 5.246 -17.062 -15.539 1 86.44 44 ILE B O 1
ATOM 2097 N N . ARG B 1 45 ? 4.902 -14.844 -15.406 1 83.75 45 ARG B N 1
ATOM 2098 C CA . ARG B 1 45 ? 4.098 -14.781 -16.625 1 83.75 45 ARG B CA 1
ATOM 2099 C C . ARG B 1 45 ? 4.836 -14.031 -17.734 1 83.75 45 ARG B C 1
ATOM 2101 O O . ARG B 1 45 ? 5.391 -12.953 -17.5 1 83.75 45 ARG B O 1
ATOM 2108 N N . VAL B 1 46 ? 4.922 -14.711 -18.859 1 81.12 46 VAL B N 1
ATOM 2109 C CA . VAL B 1 46 ? 5.605 -14.109 -20.016 1 81.12 46 VAL B CA 1
ATOM 2110 C C . VAL B 1 46 ? 4.602 -13.852 -21.125 1 81.12 46 VAL B C 1
ATOM 2112 O O . VAL B 1 46 ? 3.787 -14.719 -21.453 1 81.12 46 VAL B O 1
ATOM 2115 N N . LYS B 1 47 ? 4.777 -12.688 -21.672 1 73.94 47 LYS B N 1
ATOM 2116 C CA . LYS B 1 47 ? 3.898 -12.383 -22.797 1 73.94 47 LYS B CA 1
ATOM 2117 C C . LYS B 1 47 ? 4.363 -13.078 -24.062 1 73.94 47 LYS B C 1
ATOM 2119 O O . LYS B 1 47 ? 5.562 -13.312 -24.25 1 73.94 47 LYS B O 1
ATOM 2124 N N . HIS B 1 48 ? 3.51 -13.5 -24.984 1 65.12 48 HIS B N 1
ATOM 2125 C CA . HIS B 1 48 ? 3.574 -14.367 -26.141 1 65.12 48 HIS B CA 1
ATOM 2126 C C . HIS B 1 48 ? 4.777 -14.031 -27.016 1 65.12 48 HIS B C 1
ATOM 2128 O O . HIS B 1 48 ? 5.516 -14.93 -27.438 1 65.12 48 HIS B O 1
ATOM 2134 N N . ASN B 1 49 ? 4.945 -12.828 -27.266 1 61.75 49 ASN B N 1
ATOM 2135 C CA . ASN B 1 49 ? 5.871 -12.516 -28.344 1 61.75 49 ASN B CA 1
ATOM 2136 C C . ASN B 1 49 ? 7.316 -12.812 -27.953 1 61.75 49 ASN B C 1
ATOM 2138 O O . ASN B 1 49 ? 8.195 -12.891 -28.812 1 61.75 49 ASN B O 1
ATOM 2142 N N . ALA B 1 50 ? 7.562 -13.102 -26.828 1 62.03 50 ALA B N 1
ATOM 2143 C CA . ALA B 1 50 ? 8.953 -13.242 -26.406 1 62.03 50 ALA B CA 1
ATOM 2144 C C . ALA B 1 50 ? 9.195 -14.586 -25.719 1 62.03 50 ALA B C 1
ATOM 2146 O O . ALA B 1 50 ? 10.25 -14.797 -25.125 1 62.03 50 ALA B O 1
ATOM 2147 N N . ARG B 1 51 ? 8.367 -15.656 -26.016 1 72.81 51 ARG B N 1
ATOM 2148 C CA . ARG B 1 51 ? 8.297 -16.781 -25.094 1 72.81 51 ARG B CA 1
ATOM 2149 C C . ARG B 1 51 ? 9.391 -17.797 -25.391 1 72.81 51 ARG B C 1
ATOM 2151 O O . ARG B 1 51 ? 10.148 -18.172 -24.5 1 72.81 51 ARG B O 1
ATOM 2158 N N . ASP B 1 52 ? 9.508 -18.172 -26.609 1 76.56 52 ASP B N 1
ATOM 2159 C CA . ASP B 1 52 ? 10.406 -19.281 -26.875 1 76.56 52 ASP B CA 1
ATOM 2160 C C . ASP B 1 52 ? 11.859 -18.906 -26.609 1 76.56 52 ASP B C 1
ATOM 2162 O O . ASP B 1 52 ? 12.586 -19.625 -25.938 1 76.56 52 ASP B O 1
ATOM 2166 N N . GLU B 1 53 ? 12.133 -17.844 -27.125 1 78.44 53 GLU B N 1
ATOM 2167 C CA . GLU B 1 53 ? 13.5 -17.391 -26.922 1 78.44 53 GLU B CA 1
ATOM 2168 C C . GLU B 1 53 ? 13.766 -17.109 -25.438 1 78.44 53 GLU B C 1
ATOM 2170 O O . GLU B 1 53 ? 14.852 -17.406 -24.938 1 78.44 53 GLU B O 1
ATOM 2175 N N . PHE B 1 54 ? 12.859 -16.641 -24.812 1 84.19 54 PHE B N 1
ATOM 2176 C CA . PHE B 1 54 ? 12.984 -16.328 -23.391 1 84.19 54 PHE B CA 1
ATOM 2177 C C . PHE B 1 54 ? 13.203 -17.594 -22.578 1 84.19 54 PHE B C 1
ATOM 2179 O O . PHE B 1 54 ? 14.133 -17.672 -21.766 1 84.19 54 PHE B O 1
ATOM 2186 N N . VAL B 1 55 ? 12.43 -18.516 -22.859 1 85.81 55 VAL B N 1
ATOM 2187 C CA . VAL B 1 55 ? 12.484 -19.75 -22.078 1 85.81 55 VAL B CA 1
ATOM 2188 C C . VAL B 1 55 ? 13.828 -20.453 -22.297 1 85.81 55 VAL B C 1
ATOM 2190 O O . VAL B 1 55 ? 14.422 -20.969 -21.359 1 85.81 55 VAL B O 1
ATOM 2193 N N . GLN B 1 56 ? 14.242 -20.438 -23.484 1 86.81 56 GLN B N 1
ATOM 2194 C CA . GLN B 1 56 ? 15.531 -21.047 -23.797 1 86.81 56 GLN B CA 1
ATOM 2195 C C . GLN B 1 56 ? 16.672 -20.344 -23.062 1 86.81 56 GLN B C 1
ATOM 2197 O O . GLN B 1 56 ? 17.562 -20.984 -22.516 1 86.81 56 GLN B O 1
ATOM 2202 N N . ARG B 1 57 ? 16.562 -19.094 -23.062 1 86.56 57 ARG B N 1
ATOM 2203 C CA . ARG B 1 57 ? 17.609 -18.297 -22.406 1 86.56 57 ARG B CA 1
ATOM 2204 C C . ARG B 1 57 ? 17.609 -18.562 -20.906 1 86.56 57 ARG B C 1
ATOM 2206 O O . ARG B 1 57 ? 18.672 -18.688 -20.297 1 86.56 57 ARG B O 1
ATOM 2213 N N . VAL B 1 58 ? 16.453 -18.578 -20.375 1 88.81 58 VAL B N 1
ATOM 2214 C CA . VAL B 1 58 ? 16.328 -18.797 -18.938 1 88.81 58 VAL B CA 1
ATOM 2215 C C . VAL B 1 58 ? 16.844 -20.203 -18.578 1 88.81 58 VAL B C 1
ATOM 2217 O O . VAL B 1 58 ? 17.547 -20.375 -17.578 1 88.81 58 VAL B O 1
ATOM 2220 N N . ARG B 1 59 ? 16.547 -21.094 -19.375 1 88.12 59 ARG B N 1
ATOM 2221 C CA . ARG B 1 59 ? 16.953 -22.469 -19.141 1 88.12 59 ARG B CA 1
ATOM 2222 C C . ARG B 1 59 ? 18.469 -22.609 -19.156 1 88.12 59 ARG B C 1
ATOM 2224 O O . ARG B 1 59 ? 19.031 -23.438 -18.438 1 88.12 59 ARG B O 1
ATOM 2231 N N . GLU B 1 60 ? 19.078 -21.781 -19.906 1 88.69 60 GLU B N 1
ATOM 2232 C CA . GLU B 1 60 ? 20.516 -21.891 -20.094 1 88.69 60 GLU B CA 1
ATOM 2233 C C . GLU B 1 60 ? 21.266 -21.109 -19.031 1 88.69 60 GLU B C 1
ATOM 2235 O O . GLU B 1 60 ? 22.5 -21.203 -18.922 1 88.69 60 GLU B O 1
ATOM 2240 N N . HIS B 1 61 ? 20.516 -20.406 -18.328 1 88.62 61 HIS B N 1
ATOM 2241 C CA . HIS B 1 61 ? 21.172 -19.625 -17.281 1 88.62 61 HIS B CA 1
ATOM 2242 C C . HIS B 1 61 ? 21.719 -20.531 -16.188 1 88.62 61 HIS B C 1
ATOM 2244 O O . HIS B 1 61 ? 21.031 -21.469 -15.758 1 88.62 61 HIS B O 1
ATOM 2250 N N . ALA B 1 62 ? 22.828 -20.188 -15.656 1 86.38 62 ALA B N 1
ATOM 2251 C CA . ALA B 1 62 ? 23.547 -21.031 -14.703 1 86.38 62 ALA B CA 1
ATOM 2252 C C . ALA B 1 62 ? 22.781 -21.141 -13.391 1 86.38 62 ALA B C 1
ATOM 2254 O O . ALA B 1 62 ? 22.859 -22.172 -12.703 1 86.38 62 ALA B O 1
ATOM 2255 N N . ALA B 1 63 ? 22.031 -20.188 -13.07 1 86.19 63 ALA B N 1
ATOM 2256 C CA . ALA B 1 63 ? 21.344 -20.156 -11.789 1 86.19 63 ALA 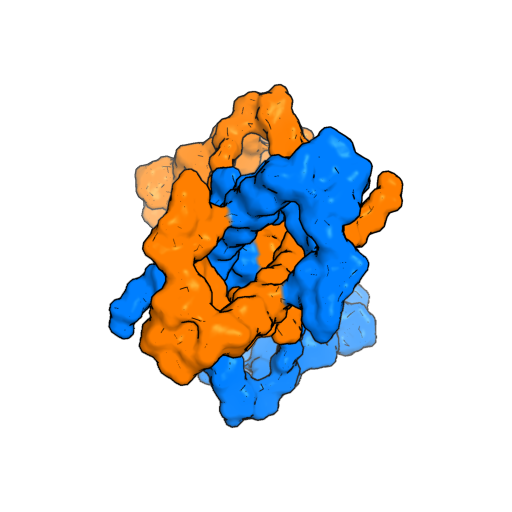B CA 1
ATOM 2257 C C . ALA B 1 63 ? 20.031 -20.938 -11.852 1 86.19 63 ALA B C 1
ATOM 2259 O O . ALA B 1 63 ? 19.375 -21.156 -10.828 1 86.19 63 ALA B O 1
ATOM 2260 N N . VAL B 1 64 ? 19.688 -21.391 -13.07 1 89.69 64 VAL B N 1
ATOM 2261 C CA . VAL B 1 64 ? 18.375 -22 -13.258 1 89.69 64 VAL B CA 1
ATOM 2262 C C . VAL B 1 64 ? 18.516 -23.5 -13.445 1 89.69 64 VAL B C 1
ATOM 2264 O O . VAL B 1 64 ? 19.297 -23.953 -14.289 1 89.69 64 VAL B O 1
ATOM 2267 N N . SER B 1 65 ? 17.828 -24.188 -12.617 1 88.94 65 SER B N 1
ATOM 2268 C CA . SER B 1 65 ? 17.844 -25.641 -12.758 1 88.94 65 SER B CA 1
ATOM 2269 C C . SER B 1 65 ? 16.719 -26.125 -13.672 1 88.94 65 SER B C 1
ATOM 2271 O O . SER B 1 65 ? 16.859 -27.125 -14.367 1 88.94 65 SER B O 1
ATOM 2273 N N . ASP B 1 66 ? 15.609 -25.391 -13.617 1 88.69 66 ASP B N 1
ATOM 2274 C CA . ASP B 1 66 ? 14.477 -25.812 -14.438 1 88.69 66 ASP B CA 1
ATOM 2275 C C . ASP B 1 66 ? 13.469 -24.672 -14.609 1 88.69 66 ASP B C 1
ATOM 2277 O O . ASP B 1 66 ? 13.367 -23.797 -13.75 1 88.69 66 ASP B O 1
ATOM 2281 N N . ILE B 1 67 ? 12.805 -24.656 -15.742 1 88.81 67 ILE B N 1
ATOM 2282 C CA . ILE B 1 67 ? 11.672 -23.797 -16.031 1 88.81 67 ILE B CA 1
ATOM 2283 C C . ILE B 1 67 ? 10.539 -24.609 -16.656 1 88.81 67 ILE B C 1
ATOM 2285 O O . ILE B 1 67 ? 10.734 -25.297 -17.656 1 88.81 67 ILE B O 1
ATOM 2289 N N . ARG B 1 68 ? 9.406 -24.547 -16 1 86.81 68 ARG B N 1
ATOM 2290 C CA . ARG B 1 68 ? 8.305 -25.391 -16.438 1 86.81 68 ARG B CA 1
ATOM 2291 C C . ARG B 1 68 ? 7.039 -24.562 -16.656 1 86.81 68 ARG B C 1
ATOM 2293 O O . ARG B 1 68 ? 6.676 -23.734 -15.82 1 86.81 68 ARG B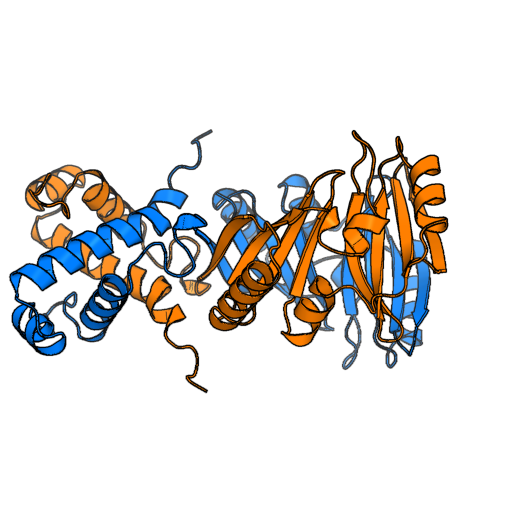 O 1
ATOM 2300 N N . PRO B 1 69 ? 6.457 -24.844 -17.766 1 83.44 69 PRO B N 1
ATOM 2301 C CA . PRO B 1 69 ? 5.156 -24.203 -17.969 1 83.44 69 PRO B CA 1
ATOM 2302 C C . PRO B 1 69 ? 4.059 -24.812 -17.094 1 83.44 69 PRO B C 1
ATOM 2304 O O . PRO B 1 69 ? 4.039 -26.031 -16.891 1 83.44 69 PRO B O 1
ATOM 2307 N N . LEU B 1 70 ? 3.344 -24.047 -16.422 1 75 70 LEU B N 1
ATOM 2308 C CA . LEU B 1 70 ? 2.268 -24.516 -15.562 1 75 70 LEU B CA 1
ATOM 2309 C C . LEU B 1 70 ? 0.92 -24.422 -16.266 1 75 70 LEU B C 1
ATOM 2311 O O . LEU B 1 70 ? 0.081 -25.328 -16.141 1 75 70 LEU B O 1
ATOM 2315 N N . ASN B 1 71 ? 0.591 -23.406 -16.844 1 68.81 71 ASN B N 1
ATOM 2316 C CA . ASN B 1 71 ? -0.688 -23.203 -17.516 1 68.81 71 ASN B CA 1
ATOM 2317 C C . ASN B 1 71 ? -0.556 -22.25 -18.703 1 68.81 71 ASN B C 1
ATOM 2319 O O . ASN B 1 71 ? 0.213 -21.281 -18.641 1 68.81 71 ASN B O 1
ATOM 2323 N N . THR B 1 72 ? -0.958 -22.891 -19.75 1 62.12 72 THR B N 1
ATOM 2324 C CA . THR B 1 72 ? -0.929 -22.109 -20.969 1 62.12 72 THR B CA 1
ATOM 2325 C C . THR B 1 72 ? -2.34 -21.703 -21.391 1 62.12 72 THR B C 1
ATOM 2327 O O . THR B 1 72 ? -3.248 -22.547 -21.406 1 62.12 72 THR B O 1
ATOM 2330 N N . HIS B 1 73 ? -2.566 -20.328 -21.281 1 59.66 73 HIS B N 1
ATOM 2331 C CA . HIS B 1 73 ? -3.824 -19.891 -21.859 1 59.66 73 HIS B CA 1
ATOM 2332 C C . HIS B 1 73 ? -3.619 -18.641 -22.719 1 59.66 73 HIS B C 1
ATOM 2334 O O . HIS B 1 73 ? -2.947 -17.688 -22.297 1 59.66 73 HIS B O 1
ATOM 2340 N N . ASP B 1 74 ? -4.453 -18.609 -23.859 1 58.81 74 ASP B N 1
ATOM 2341 C CA . ASP B 1 74 ? -4.633 -17.5 -24.781 1 58.81 74 ASP B CA 1
ATOM 2342 C C . ASP B 1 74 ? -3.35 -16.688 -24.922 1 58.81 74 ASP B C 1
ATOM 2344 O O . ASP B 1 74 ? -3.381 -15.445 -24.875 1 58.81 74 ASP B O 1
ATOM 2348 N N . GLY B 1 75 ? -2.24 -17.25 -25.047 1 62.66 75 GLY B N 1
ATOM 2349 C CA . GLY B 1 75 ? -1.037 -16.516 -25.391 1 62.66 75 GLY B CA 1
ATOM 2350 C C . GLY B 1 75 ? -0.177 -16.188 -24.188 1 62.66 75 GLY B C 1
ATOM 2351 O O . GLY B 1 75 ? 0.935 -15.672 -24.328 1 62.66 75 GLY B O 1
ATOM 2352 N N . GLU B 1 76 ? -0.691 -16.328 -23.031 1 70.56 76 GLU B N 1
ATOM 2353 C CA . GLU B 1 76 ? 0.159 -16.141 -21.859 1 70.56 76 GLU B CA 1
ATOM 2354 C C . GLU B 1 76 ? 0.439 -17.469 -21.156 1 70.56 76 GLU B C 1
ATOM 2356 O O . GLU B 1 76 ? -0.424 -18.344 -21.109 1 70.56 76 GLU B O 1
ATOM 2361 N N . VAL B 1 77 ? 1.721 -17.625 -20.859 1 77.44 77 VAL B N 1
ATOM 2362 C CA . VAL B 1 77 ? 2.123 -18.859 -20.188 1 77.44 77 VAL B CA 1
ATOM 2363 C C . VAL B 1 77 ? 2.725 -18.531 -18.812 1 77.44 77 VAL B C 1
ATOM 2365 O O . VAL B 1 77 ? 3.535 -17.609 -18.688 1 77.44 77 VAL B O 1
ATOM 2368 N N . LEU B 1 78 ? 2.199 -19.172 -17.781 1 81.69 78 LEU B N 1
ATOM 2369 C CA . LEU B 1 78 ? 2.795 -19.109 -16.453 1 81.69 78 LEU B CA 1
ATOM 2370 C C . LEU B 1 78 ? 3.891 -20.172 -16.297 1 81.69 78 LEU B C 1
ATOM 2372 O O . LEU B 1 78 ? 3.699 -21.328 -16.672 1 81.69 78 LEU B O 1
ATOM 2376 N N . TYR B 1 79 ? 5 -19.656 -15.883 1 85.38 79 TYR B N 1
ATOM 2377 C CA . TYR B 1 79 ? 6.129 -20.562 -15.672 1 85.38 79 TYR B CA 1
ATOM 2378 C C . TYR B 1 79 ? 6.527 -20.609 -14.203 1 85.38 79 TYR B C 1
ATOM 2380 O O . TYR B 1 79 ? 6.383 -19.625 -13.484 1 85.38 79 TYR B O 1
ATOM 2388 N N . THR B 1 80 ? 6.91 -21.781 -13.797 1 84.06 80 THR B N 1
ATOM 2389 C CA . THR B 1 80 ? 7.633 -21.875 -12.531 1 84.06 80 THR B CA 1
ATOM 2390 C C . THR B 1 80 ? 9.125 -22.062 -12.773 1 84.06 80 THR B C 1
ATOM 2392 O O . THR B 1 80 ? 9.531 -22.734 -13.719 1 84.06 80 THR B O 1
ATOM 2395 N N . LEU B 1 81 ? 9.828 -21.391 -11.922 1 86.88 81 LEU B N 1
ATOM 2396 C CA . LEU B 1 81 ? 11.281 -21.422 -12.062 1 86.88 81 LEU B CA 1
ATOM 2397 C C . LEU B 1 81 ? 11.93 -22.078 -10.859 1 86.88 81 LEU B C 1
ATOM 2399 O O . LEU B 1 81 ? 11.625 -21.734 -9.711 1 86.88 81 LEU B O 1
ATOM 2403 N N . GLU B 1 82 ? 12.641 -23.141 -11.109 1 84.56 82 GLU B N 1
ATOM 2404 C CA . GLU B 1 82 ? 13.555 -23.672 -10.102 1 84.56 82 GLU B CA 1
ATOM 2405 C C . GLU B 1 82 ? 14.953 -23.078 -10.258 1 84.56 82 GLU B C 1
ATOM 2407 O O . GLU B 1 82 ? 15.578 -23.219 -11.312 1 84.56 82 GLU B O 1
ATOM 2412 N N . TRP B 1 83 ? 15.352 -22.375 -9.234 1 83.69 83 TRP B N 1
ATOM 2413 C CA . TRP B 1 83 ? 16.609 -21.625 -9.352 1 83.69 83 TRP B CA 1
ATOM 2414 C C . TRP B 1 83 ? 17.359 -21.625 -8.031 1 83.69 83 TRP B C 1
ATOM 2416 O O . TRP B 1 83 ? 16.844 -22.078 -7.008 1 83.69 83 TRP B O 1
ATOM 2426 N N . ASN B 1 84 ? 18.594 -21.344 -8.062 1 78.81 84 ASN B N 1
ATOM 2427 C CA . ASN B 1 84 ? 19.438 -21.172 -6.891 1 78.81 84 ASN B CA 1
ATOM 2428 C C . ASN B 1 84 ? 19.562 -19.703 -6.484 1 78.81 84 ASN B C 1
ATOM 2430 O O . ASN B 1 84 ? 20.266 -18.938 -7.141 1 78.81 84 ASN B O 1
ATOM 2434 N N . PRO B 1 85 ? 18.797 -19.438 -5.375 1 73.5 85 PRO B N 1
ATOM 2435 C CA . PRO B 1 85 ? 18.812 -18.047 -4.949 1 73.5 85 PRO B CA 1
ATOM 2436 C C . PRO B 1 85 ? 20.094 -17.672 -4.207 1 73.5 85 PRO B C 1
ATOM 2438 O O . PRO B 1 85 ? 20.234 -16.547 -3.729 1 73.5 85 PRO B O 1
ATOM 2441 N N . SER B 1 86 ? 21 -18.438 -3.979 1 64.94 86 SER B N 1
ATOM 2442 C CA . SER B 1 86 ? 22.109 -18.297 -3.037 1 64.94 86 SER B CA 1
ATOM 2443 C C . SER B 1 86 ? 22.844 -16.984 -3.24 1 64.94 86 SER B C 1
ATOM 2445 O O . SER B 1 86 ? 23.375 -16.406 -2.287 1 64.94 86 SER B O 1
ATOM 2447 N N . THR B 1 87 ? 22.75 -16.469 -4.355 1 65.12 87 THR B N 1
ATOM 2448 C CA . THR B 1 87 ? 23.562 -15.273 -4.543 1 65.12 87 THR B CA 1
ATOM 2449 C C . THR B 1 87 ? 22.703 -14.023 -4.652 1 65.12 87 THR B C 1
ATOM 2451 O O . THR B 1 87 ? 23.219 -12.914 -4.781 1 65.12 87 THR B O 1
ATOM 2454 N N . ASP B 1 88 ? 21.453 -14.242 -4.52 1 73.81 88 ASP B N 1
ATOM 2455 C CA . ASP B 1 88 ? 20.625 -13.062 -4.699 1 73.81 88 ASP B CA 1
ATOM 2456 C C . ASP B 1 88 ? 20.453 -12.297 -3.387 1 73.81 88 ASP B C 1
ATOM 2458 O O . ASP B 1 88 ? 19.688 -12.711 -2.516 1 73.81 88 ASP B O 1
ATOM 2462 N N . THR B 1 89 ? 21.234 -11.273 -3.221 1 77.56 89 THR B N 1
ATOM 2463 C CA . THR B 1 89 ? 21.297 -10.5 -1.982 1 77.56 89 THR B CA 1
ATOM 2464 C C . THR B 1 89 ? 20 -9.719 -1.77 1 77.56 89 THR B C 1
ATOM 2466 O O . THR B 1 89 ? 19.594 -9.5 -0.631 1 77.56 89 THR B O 1
ATOM 2469 N N . LEU B 1 90 ? 19.375 -9.375 -2.865 1 83.75 90 LEU B N 1
ATOM 2470 C CA . LEU B 1 90 ? 18.156 -8.586 -2.74 1 83.75 90 LEU B CA 1
ATOM 2471 C C . LEU B 1 90 ? 17.047 -9.398 -2.102 1 83.75 90 LEU B C 1
ATOM 2473 O O . LEU B 1 90 ? 16.453 -8.977 -1.099 1 83.75 90 LEU B O 1
ATOM 2477 N N . PHE B 1 91 ? 16.812 -10.547 -2.59 1 79.12 91 PHE B N 1
ATOM 2478 C CA . PHE B 1 91 ? 15.719 -11.367 -2.076 1 79.12 91 PHE B CA 1
ATOM 2479 C C . PHE B 1 91 ? 16.062 -11.922 -0.699 1 79.12 91 PHE B C 1
ATOM 2481 O O . PHE B 1 91 ? 15.18 -12.086 0.148 1 79.12 91 PHE B O 1
ATOM 2488 N N . LYS B 1 92 ? 17.297 -12.219 -0.543 1 79.62 92 LYS B N 1
ATOM 2489 C CA . LYS B 1 92 ? 17.734 -12.625 0.791 1 79.62 92 LYS B CA 1
ATOM 2490 C C . LYS B 1 92 ? 17.391 -11.555 1.827 1 79.62 92 LYS B C 1
ATOM 2492 O O . LYS B 1 92 ? 16.875 -11.867 2.904 1 79.62 92 LYS B O 1
ATOM 2497 N N . THR B 1 93 ? 17.672 -10.367 1.479 1 83.75 93 THR B N 1
ATOM 2498 C CA . THR B 1 93 ? 17.391 -9.25 2.379 1 83.75 93 THR B CA 1
ATOM 2499 C C . THR B 1 93 ? 15.883 -9.109 2.607 1 83.75 93 THR B C 1
ATOM 2501 O O . THR B 1 93 ? 15.438 -8.906 3.738 1 83.75 93 THR B O 1
ATOM 2504 N N . ILE B 1 94 ? 15.125 -9.273 1.537 1 83.88 94 ILE B N 1
ATOM 2505 C CA . ILE B 1 94 ? 13.672 -9.164 1.611 1 83.88 94 ILE B CA 1
ATOM 2506 C C . ILE B 1 94 ? 13.125 -10.211 2.578 1 83.88 94 ILE B C 1
ATOM 2508 O O . ILE B 1 94 ? 12.281 -9.906 3.422 1 83.88 94 ILE B O 1
ATOM 2512 N N . LEU B 1 95 ? 13.68 -11.383 2.51 1 78.12 95 LEU B N 1
ATOM 2513 C CA . LEU B 1 95 ? 13.227 -12.484 3.354 1 78.12 95 LEU B CA 1
ATOM 2514 C C . LEU B 1 95 ? 13.688 -12.289 4.793 1 78.12 95 LEU B C 1
ATOM 2516 O O . LEU B 1 95 ? 12.891 -12.445 5.727 1 78.12 95 LEU B O 1
ATOM 2520 N N . GLU B 1 96 ? 14.883 -11.922 5.016 1 82.44 96 GLU B N 1
ATOM 2521 C CA . GLU B 1 96 ? 15.477 -11.789 6.344 1 82.44 96 GLU B CA 1
ATOM 2522 C C . GLU B 1 96 ? 14.836 -10.656 7.129 1 82.44 96 GLU B C 1
ATOM 2524 O O . GLU B 1 96 ? 14.688 -10.742 8.352 1 82.44 96 GLU B O 1
ATOM 2529 N N . GLU B 1 97 ? 14.438 -9.625 6.414 1 88.75 97 GLU B N 1
ATOM 2530 C CA . GLU B 1 97 ? 13.891 -8.453 7.082 1 88.75 97 GLU B CA 1
ATOM 2531 C C . GLU B 1 97 ? 12.367 -8.508 7.152 1 88.75 97 GLU B C 1
ATOM 2533 O O . GLU B 1 97 ? 11.719 -7.516 7.488 1 88.75 97 GLU B O 1
ATOM 2538 N N . ASP B 1 98 ? 11.812 -9.555 6.828 1 88.81 98 ASP B N 1
ATOM 2539 C CA . ASP B 1 98 ? 10.367 -9.773 6.883 1 88.81 98 ASP B CA 1
ATOM 2540 C C . ASP B 1 98 ? 9.625 -8.766 6.016 1 88.81 98 ASP B C 1
ATOM 2542 O O . ASP B 1 98 ? 8.594 -8.219 6.426 1 88.81 98 ASP B O 1
ATOM 2546 N N . ILE B 1 99 ? 10.289 -8.438 4.902 1 91.81 99 ILE B N 1
ATOM 2547 C CA . ILE B 1 99 ? 9.656 -7.586 3.896 1 91.81 99 ILE B CA 1
ATOM 2548 C C . ILE B 1 99 ? 8.727 -8.43 3.021 1 91.81 99 ILE B C 1
ATOM 2550 O O . ILE B 1 99 ? 9.109 -9.5 2.557 1 91.81 99 ILE B O 1
ATOM 2554 N N . ALA B 1 100 ? 7.492 -8 2.867 1 89.75 100 ALA B N 1
ATOM 2555 C CA . ALA B 1 100 ? 6.555 -8.734 2.02 1 89.75 100 ALA B CA 1
ATOM 2556 C C . ALA B 1 100 ? 6.605 -8.227 0.581 1 89.75 100 ALA B C 1
ATOM 2558 O O . ALA B 1 100 ? 6.555 -7.016 0.341 1 89.75 100 ALA B O 1
ATOM 2559 N N . LEU B 1 101 ? 6.75 -9.172 -0.34 1 90.31 101 LEU B N 1
ATOM 2560 C CA . LEU B 1 101 ? 6.664 -8.852 -1.762 1 90.31 101 LEU B CA 1
ATOM 2561 C C . LEU B 1 101 ? 5.219 -8.875 -2.238 1 90.31 101 LEU B C 1
ATOM 2563 O O . LEU B 1 101 ? 4.621 -9.945 -2.381 1 90.31 101 LEU B O 1
ATOM 2567 N N . LEU B 1 102 ? 4.734 -7.668 -2.525 1 89.06 102 LEU B N 1
ATOM 2568 C CA . LEU B 1 102 ? 3.33 -7.559 -2.896 1 89.06 102 LEU B CA 1
ATOM 2569 C C . LEU B 1 102 ? 3.154 -7.695 -4.406 1 89.06 102 LEU B C 1
ATOM 2571 O O . LEU B 1 102 ? 2.107 -8.148 -4.875 1 89.06 102 LEU B O 1
ATOM 2575 N N . GLY B 1 103 ? 4.137 -7.281 -5.168 1 86.06 103 GLY B N 1
ATOM 2576 C CA . GLY B 1 103 ? 4.125 -7.355 -6.617 1 86.06 103 GLY B CA 1
ATOM 2577 C C . GLY B 1 103 ? 5.465 -7.02 -7.246 1 86.06 103 GLY B C 1
ATOM 2578 O O . GLY B 1 103 ? 6.27 -6.297 -6.652 1 86.06 103 GLY B O 1
ATOM 2579 N N . ALA B 1 104 ? 5.617 -7.574 -8.383 1 89.12 104 ALA B N 1
ATOM 2580 C CA . ALA B 1 104 ? 6.848 -7.293 -9.117 1 89.12 104 ALA B CA 1
ATOM 2581 C C . ALA B 1 104 ? 6.641 -7.469 -10.617 1 89.12 104 ALA B C 1
ATOM 2583 O O . ALA B 1 104 ? 6.008 -8.43 -11.055 1 89.12 104 ALA B O 1
ATOM 2584 N N . THR B 1 105 ? 7.078 -6.516 -11.328 1 85.88 105 THR B N 1
ATOM 2585 C CA . THR B 1 105 ? 7.07 -6.562 -12.781 1 85.88 105 THR B CA 1
ATOM 2586 C C . THR B 1 105 ? 8.414 -6.117 -13.344 1 85.88 105 THR B C 1
ATOM 2588 O O . THR B 1 105 ? 9.008 -5.152 -12.859 1 85.88 105 THR B O 1
ATOM 2591 N N . GLY B 1 106 ? 8.82 -6.871 -14.328 1 85.31 106 GLY B N 1
ATOM 2592 C CA . GLY B 1 106 ? 10.148 -6.582 -14.852 1 85.31 106 GLY B CA 1
ATOM 2593 C C . GLY B 1 106 ? 10.156 -6.324 -16.344 1 85.31 106 GLY B C 1
ATOM 2594 O O . GLY B 1 106 ? 9.32 -6.863 -17.078 1 85.31 106 GLY B O 1
ATOM 2595 N N . SER B 1 107 ? 11.031 -5.441 -16.719 1 79.25 107 SER B N 1
ATOM 2596 C CA . SER B 1 107 ? 11.422 -5.219 -18.094 1 79.25 107 SER B CA 1
ATOM 2597 C C . SER B 1 107 ? 12.898 -5.531 -18.312 1 79.25 107 SER B C 1
ATOM 2599 O O . SER B 1 107 ? 13.547 -6.117 -17.453 1 79.25 107 SER B O 1
ATOM 2601 N N . ALA B 1 108 ? 13.344 -5.32 -19.547 1 76.06 108 ALA B N 1
ATOM 2602 C CA . ALA B 1 108 ? 14.742 -5.562 -19.875 1 76.06 108 ALA B CA 1
ATOM 2603 C C . ALA B 1 108 ? 15.664 -4.703 -19 1 76.06 108 ALA B C 1
ATOM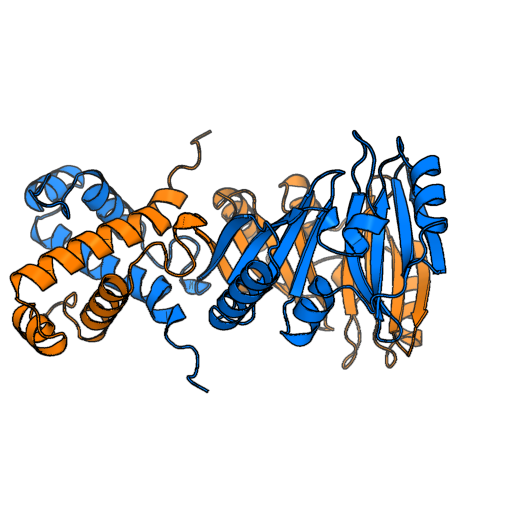 2605 O O . ALA B 1 108 ? 16.734 -5.16 -18.578 1 76.06 108 ALA B O 1
ATOM 2606 N N . ASP B 1 109 ? 15.211 -3.592 -18.594 1 85.69 109 ASP B N 1
ATOM 2607 C CA . ASP B 1 109 ? 16.125 -2.641 -17.969 1 85.69 109 ASP B CA 1
ATOM 2608 C C . ASP B 1 109 ? 15.914 -2.605 -16.453 1 85.69 109 ASP B C 1
ATOM 2610 O O . ASP B 1 109 ? 16.875 -2.531 -15.688 1 85.69 109 ASP B O 1
ATOM 2614 N N . ARG B 1 110 ? 14.625 -2.602 -16.109 1 91.38 110 ARG B N 1
ATOM 2615 C CA . ARG B 1 110 ? 14.375 -2.414 -14.68 1 91.38 110 ARG B CA 1
ATOM 2616 C C . ARG B 1 110 ? 13.203 -3.27 -14.211 1 91.38 110 ARG B C 1
ATOM 2618 O O . ARG B 1 110 ? 12.344 -3.639 -15.008 1 91.38 110 ARG B O 1
ATOM 2625 N N . TRP B 1 111 ? 13.289 -3.596 -12.938 1 92 111 TRP B N 1
ATOM 2626 C CA . TRP B 1 111 ? 12.188 -4.262 -12.258 1 92 111 TRP B CA 1
ATOM 2627 C C . TRP B 1 111 ? 11.477 -3.305 -11.305 1 92 111 TRP B C 1
ATOM 2629 O O . TRP B 1 111 ? 12.117 -2.576 -10.547 1 92 111 TRP B O 1
ATOM 2639 N N . ALA B 1 112 ? 10.156 -3.271 -11.422 1 93.38 112 ALA B N 1
ATOM 2640 C CA . ALA B 1 112 ? 9.32 -2.539 -10.477 1 93.38 112 ALA B CA 1
ATOM 2641 C C . ALA B 1 112 ? 8.828 -3.455 -9.359 1 93.38 112 ALA B C 1
ATOM 2643 O O . ALA B 1 112 ? 8.281 -4.527 -9.625 1 93.38 112 ALA B O 1
ATOM 2644 N N . PHE B 1 113 ? 9.039 -3.014 -8.094 1 93.75 113 PHE B N 1
ATOM 2645 C CA . PHE B 1 113 ? 8.625 -3.793 -6.934 1 93.75 113 PHE B CA 1
ATOM 2646 C C . PHE B 1 113 ? 7.641 -3.006 -6.078 1 93.75 113 PHE B C 1
ATOM 2648 O O . PHE B 1 113 ? 7.754 -1.784 -5.957 1 93.75 113 PHE B O 1
ATOM 2655 N N . GLU B 1 114 ? 6.699 -3.68 -5.59 1 93.75 114 GLU B N 1
ATOM 2656 C CA . GLU B 1 114 ? 5.867 -3.223 -4.48 1 93.75 114 GLU B CA 1
ATOM 2657 C C . GLU B 1 114 ? 6.137 -4.035 -3.219 1 93.75 114 GLU B C 1
ATOM 2659 O O . GLU B 1 114 ? 5.832 -5.227 -3.164 1 93.75 114 GLU B O 1
ATOM 2664 N N . LEU B 1 115 ? 6.688 -3.336 -2.18 1 94.81 115 LEU B N 1
ATOM 2665 C CA . LEU B 1 115 ? 7.16 -4 -0.969 1 94.81 115 LEU B CA 1
ATOM 2666 C C . LEU B 1 115 ? 6.492 -3.41 0.269 1 94.81 115 LEU B C 1
ATOM 2668 O O . LEU B 1 115 ? 6.312 -2.195 0.363 1 94.81 115 LEU B O 1
ATOM 2672 N N . ARG B 1 116 ? 6.09 -4.289 1.154 1 94.06 116 ARG B N 1
ATOM 2673 C CA . ARG B 1 116 ? 5.617 -3.855 2.465 1 94.06 116 ARG B CA 1
ATOM 2674 C C . ARG B 1 116 ? 6.684 -4.078 3.533 1 94.06 116 ARG B C 1
ATOM 2676 O O . ARG B 1 116 ? 7.129 -5.207 3.746 1 94.06 116 ARG B O 1
ATOM 2683 N N . PHE B 1 117 ? 7.027 -2.988 4.094 1 93.06 117 PHE B N 1
ATOM 2684 C CA . PHE B 1 117 ? 7.984 -3.031 5.191 1 93.06 117 PHE B CA 1
ATOM 2685 C C . PHE B 1 117 ? 7.27 -3.049 6.535 1 93.06 117 PHE B C 1
ATOM 2687 O O . PHE B 1 117 ? 6.281 -2.34 6.727 1 93.06 117 PHE B O 1
ATOM 2694 N N . PRO B 1 118 ? 7.84 -3.844 7.441 1 92.69 118 PRO B N 1
ATOM 2695 C CA . PRO B 1 118 ? 7.18 -3.9 8.75 1 92.69 118 PRO B CA 1
ATOM 2696 C C . PRO B 1 118 ? 7.297 -2.59 9.523 1 92.69 118 PRO B C 1
ATOM 2698 O O . PRO B 1 118 ? 6.527 -2.35 10.461 1 92.69 118 PRO B O 1
ATOM 2701 N N . SER B 1 119 ? 8.305 -1.802 9.141 1 87.31 119 SER B N 1
ATOM 2702 C CA . SER B 1 119 ? 8.492 -0.509 9.789 1 87.31 119 SER B CA 1
ATOM 2703 C C . SER B 1 119 ? 9.305 0.44 8.914 1 87.31 119 SER B C 1
ATOM 2705 O O . SER B 1 119 ? 9.93 0.015 7.941 1 87.31 119 SER B O 1
ATOM 2707 N N . HIS B 1 120 ? 9.273 1.717 9.32 1 83.06 120 HIS B N 1
ATOM 2708 C CA . HIS B 1 120 ? 10.102 2.697 8.625 1 83.06 120 HIS B CA 1
ATOM 2709 C C . HIS B 1 120 ? 11.586 2.443 8.883 1 83.06 120 HIS B C 1
ATOM 2711 O O . HIS B 1 120 ? 12.422 2.73 8.023 1 83.06 120 HIS B O 1
ATOM 2717 N N . GLU B 1 121 ? 11.875 1.921 9.984 1 84.94 121 GLU B N 1
ATOM 2718 C CA . GLU B 1 121 ? 13.258 1.562 10.281 1 84.94 121 GLU B CA 1
ATOM 2719 C C . GLU B 1 121 ? 13.781 0.508 9.312 1 84.94 121 GLU B C 1
ATOM 2721 O O . GLU B 1 121 ? 14.891 0.629 8.797 1 84.94 121 GLU B O 1
ATOM 2726 N N . THR B 1 122 ? 12.938 -0.484 9.117 1 91.62 122 THR B N 1
ATOM 2727 C CA . THR B 1 122 ? 13.328 -1.529 8.18 1 91.62 122 THR B CA 1
ATOM 2728 C C . THR B 1 122 ? 13.516 -0.956 6.773 1 91.62 122 THR B C 1
ATOM 2730 O O . THR B 1 122 ? 14.414 -1.383 6.039 1 91.62 122 THR B O 1
ATOM 2733 N N . LEU B 1 123 ? 12.672 -0.026 6.434 1 90.5 123 LEU B N 1
ATOM 2734 C CA . LEU B 1 123 ? 12.828 0.654 5.152 1 90.5 123 LEU B CA 1
ATOM 2735 C C . LEU B 1 123 ? 14.164 1.397 5.098 1 90.5 123 LEU B C 1
ATOM 2737 O O . LEU B 1 123 ? 14.883 1.312 4.098 1 90.5 123 LEU B O 1
ATOM 2741 N N . SER B 1 124 ? 14.477 2.1 6.117 1 87.12 124 SER B N 1
ATOM 2742 C CA . SER B 1 124 ? 15.742 2.824 6.184 1 87.12 124 SER B CA 1
ATOM 2743 C C . SER B 1 124 ? 16.922 1.875 6.062 1 87.12 124 SER B C 1
ATOM 2745 O O . SER B 1 124 ? 17.891 2.168 5.352 1 87.12 124 SER B O 1
ATOM 2747 N N . GLU B 1 125 ? 16.828 0.786 6.723 1 90.94 125 GLU B N 1
ATOM 2748 C CA . GLU B 1 125 ? 17.875 -0.221 6.648 1 90.94 125 GLU B CA 1
ATOM 2749 C C . GLU B 1 125 ? 18.031 -0.765 5.227 1 90.94 125 GLU B C 1
ATOM 2751 O O . GLU B 1 125 ? 19.141 -0.989 4.754 1 90.94 125 GLU B O 1
ATOM 2756 N N . PHE B 1 126 ? 16.953 -0.98 4.621 1 93 126 PHE B N 1
ATOM 2757 C CA . PHE B 1 126 ? 16.938 -1.449 3.242 1 93 126 PHE B CA 1
ATOM 2758 C C . PHE B 1 126 ? 17.578 -0.412 2.316 1 93 126 PHE B C 1
ATOM 2760 O O . PHE B 1 126 ? 18.297 -0.762 1.387 1 93 126 PHE B O 1
ATOM 2767 N N . GLN B 1 127 ? 17.266 0.827 2.559 1 90.56 127 GLN B N 1
ATOM 2768 C CA . GLN B 1 127 ? 17.859 1.902 1.768 1 90.56 127 GLN B CA 1
ATOM 2769 C C . GLN B 1 127 ? 19.375 1.965 1.965 1 90.56 127 GLN B C 1
ATOM 2771 O O . GLN B 1 127 ? 20.125 2.139 1.003 1 90.56 127 GLN B O 1
ATOM 2776 N N . GLU B 1 128 ? 19.781 1.853 3.16 1 91.38 128 GLU B N 1
ATOM 2777 C CA . GLU B 1 128 ? 21.219 1.821 3.445 1 91.38 128 GLU B CA 1
ATOM 2778 C C . GLU B 1 128 ? 21.891 0.664 2.721 1 91.38 128 GLU B C 1
ATOM 2780 O O . GLU B 1 128 ? 23 0.822 2.182 1 91.38 128 GLU B O 1
ATOM 2785 N N . PHE B 1 129 ? 21.266 -0.458 2.736 1 90.75 129 PHE B N 1
ATOM 2786 C CA . PHE B 1 129 ? 21.766 -1.66 2.09 1 90.75 129 PHE B CA 1
ATOM 2787 C C . PHE B 1 129 ? 22.047 -1.403 0.614 1 90.75 129 PHE B C 1
ATOM 2789 O O . PHE B 1 129 ? 23.141 -1.699 0.124 1 90.75 129 PHE B O 1
ATOM 2796 N N . TYR B 1 130 ? 21.047 -0.868 -0.155 1 91.5 130 TYR B N 1
ATOM 2797 C CA . TYR B 1 130 ? 21.266 -0.767 -1.594 1 91.5 130 TYR B CA 1
ATOM 2798 C C . TYR B 1 130 ? 22.219 0.377 -1.923 1 91.5 130 TYR B C 1
ATOM 2800 O O . TYR B 1 130 ? 22.844 0.391 -2.99 1 91.5 130 TYR B O 1
ATOM 2808 N N . VAL B 1 131 ? 22.359 1.348 -1.001 1 90.69 131 VAL B N 1
ATOM 2809 C CA . VAL B 1 131 ? 23.375 2.385 -1.176 1 90.69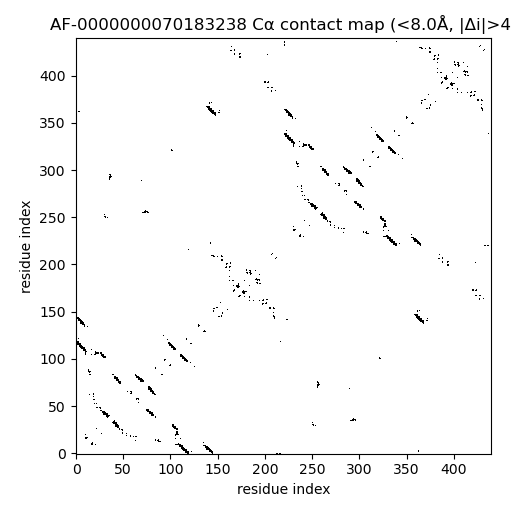 131 VAL B CA 1
ATOM 2810 C C . VAL B 1 131 ? 24.766 1.787 -0.992 1 90.69 131 VAL B C 1
ATOM 2812 O O . VAL B 1 131 ? 25.672 2.031 -1.8 1 90.69 131 VAL B O 1
ATOM 2815 N N . GLU B 1 132 ? 24.922 1.017 0.035 1 91.06 132 GLU B N 1
ATOM 2816 C CA . GLU B 1 132 ? 26.203 0.377 0.32 1 91.06 132 GLU B CA 1
ATOM 2817 C C . GLU B 1 132 ? 26.609 -0.569 -0.806 1 91.06 132 GLU B C 1
ATOM 2819 O O . GLU B 1 132 ? 27.797 -0.667 -1.146 1 91.06 132 GLU B O 1
ATOM 2824 N N . GLU B 1 133 ? 25.672 -1.239 -1.375 1 89.38 133 GLU B N 1
ATOM 2825 C CA . GLU B 1 133 ? 25.922 -2.207 -2.438 1 89.38 133 GLU B CA 1
ATOM 2826 C C . GLU B 1 133 ? 26 -1.524 -3.801 1 89.38 133 GLU B C 1
ATOM 2828 O O . GLU B 1 133 ? 26.203 -2.186 -4.82 1 89.38 133 GLU B O 1
ATOM 2833 N N . ASP B 1 134 ? 25.781 -0.207 -3.838 1 92.06 134 ASP B N 1
ATOM 2834 C CA . ASP B 1 134 ? 25.844 0.607 -5.047 1 92.06 134 ASP B CA 1
ATOM 2835 C C . ASP B 1 134 ? 24.797 0.15 -6.066 1 92.06 134 ASP B C 1
ATOM 2837 O O . ASP B 1 134 ? 25.109 -0.045 -7.242 1 92.06 134 ASP B O 1
ATOM 2841 N N . ILE B 1 135 ? 23.656 -0.175 -5.574 1 93 135 ILE B N 1
ATOM 2842 C CA . ILE B 1 135 ? 22.531 -0.501 -6.426 1 93 135 ILE B CA 1
ATOM 2843 C C . ILE B 1 135 ? 21.688 0.753 -6.684 1 93 135 ILE B C 1
ATOM 2845 O O . ILE B 1 135 ? 21.328 1.46 -5.742 1 93 135 ILE B O 1
ATOM 2849 N N . ASP B 1 136 ? 21.375 1.043 -7.938 1 94.69 136 ASP B N 1
ATOM 2850 C CA . ASP B 1 136 ? 20.609 2.229 -8.328 1 94.69 136 ASP B CA 1
ATOM 2851 C C . ASP B 1 136 ? 19.109 1.999 -8.156 1 94.69 136 ASP B C 1
ATOM 2853 O O . ASP B 1 136 ? 18.391 1.805 -9.133 1 94.69 136 ASP B O 1
ATOM 2857 N N . VAL B 1 137 ? 18.672 2.143 -6.988 1 94.25 137 VAL B N 1
ATOM 2858 C CA . VAL B 1 137 ? 17.25 1.967 -6.668 1 94.25 137 VAL B CA 1
ATOM 2859 C C . VAL B 1 137 ? 16.531 3.312 -6.742 1 94.25 137 VAL B C 1
ATOM 2861 O O . VAL B 1 137 ? 17.062 4.324 -6.262 1 94.25 137 VAL B O 1
ATOM 2864 N N . THR B 1 138 ? 15.367 3.346 -7.387 1 93.44 138 THR B N 1
ATOM 2865 C CA . THR B 1 138 ? 14.523 4.535 -7.43 1 93.44 138 THR B CA 1
ATOM 2866 C C . THR B 1 138 ? 13.211 4.293 -6.691 1 93.44 138 THR B C 1
ATOM 2868 O O . THR B 1 138 ? 12.438 3.404 -7.059 1 93.44 138 THR B O 1
ATOM 2871 N N . ILE B 1 139 ? 13 5.012 -5.668 1 91.94 139 ILE B N 1
ATOM 2872 C CA . ILE B 1 139 ? 11.711 4.961 -4.988 1 91.94 139 ILE B CA 1
ATOM 2873 C C . ILE B 1 139 ? 10.703 5.828 -5.734 1 91.94 139 ILE B C 1
ATOM 2875 O O . ILE B 1 139 ? 10.914 7.027 -5.918 1 91.94 139 ILE B O 1
ATOM 2879 N N . GLU B 1 140 ? 9.664 5.211 -6.129 1 91 140 GLU B N 1
ATOM 2880 C CA . GLU B 1 140 ? 8.656 5.922 -6.91 1 91 140 GLU B CA 1
ATOM 2881 C C . GLU B 1 140 ? 7.562 6.496 -6.012 1 91 140 GLU B C 1
ATOM 2883 O O . GLU B 1 140 ? 7.062 7.598 -6.258 1 91 140 GLU B O 1
ATOM 2888 N N . ARG B 1 141 ? 7.16 5.734 -5.059 1 90.38 141 ARG B N 1
ATOM 2889 C CA . ARG B 1 141 ? 6.078 6.145 -4.168 1 90.38 141 ARG B CA 1
ATOM 2890 C C . ARG B 1 141 ? 6.207 5.473 -2.807 1 90.38 141 ARG B C 1
ATOM 2892 O O . ARG B 1 141 ? 6.645 4.32 -2.715 1 90.38 141 ARG B O 1
ATOM 2899 N N . ILE B 1 142 ? 5.777 6.172 -1.828 1 89.88 142 ILE B N 1
ATOM 2900 C CA . ILE B 1 142 ? 5.676 5.648 -0.47 1 89.88 142 ILE B CA 1
ATOM 2901 C C . ILE B 1 142 ? 4.238 5.762 0.022 1 89.88 142 ILE B C 1
ATOM 2903 O O . ILE B 1 142 ? 3.609 6.816 -0.109 1 89.88 142 ILE B O 1
ATOM 2907 N N . TYR B 1 143 ? 3.73 4.633 0.507 1 89.81 143 TYR B N 1
ATOM 2908 C CA . TYR B 1 143 ? 2.385 4.598 1.069 1 89.81 143 TYR B CA 1
ATOM 2909 C C . TYR B 1 143 ? 2.432 4.453 2.586 1 89.81 143 TYR B C 1
ATOM 2911 O O . TYR B 1 143 ? 2.883 3.43 3.105 1 89.81 143 TYR B O 1
ATOM 2919 N N . ASN B 1 144 ? 1.875 5.426 3.273 1 87.38 144 ASN B N 1
ATOM 2920 C CA . ASN B 1 144 ? 1.801 5.406 4.73 1 87.38 144 ASN B CA 1
ATOM 2921 C C . ASN B 1 144 ? 0.421 4.973 5.215 1 87.38 144 ASN B C 1
ATOM 2923 O O . ASN B 1 144 ? -0.595 5.348 4.629 1 87.38 144 ASN B O 1
ATOM 2927 N N . PRO B 1 145 ? 0.487 4.188 6.262 1 85.75 145 PRO B N 1
ATOM 2928 C CA . PRO B 1 145 ? -0.807 3.723 6.77 1 85.75 145 PRO B CA 1
ATOM 2929 C C . PRO B 1 145 ? -1.562 4.801 7.539 1 85.75 145 PRO B C 1
ATOM 2931 O O . PRO B 1 145 ? -0.943 5.664 8.164 1 85.75 145 PRO B O 1
ATOM 2934 N N . THR B 1 146 ? -2.834 4.812 7.344 1 79.69 146 THR B N 1
ATOM 2935 C CA . THR B 1 146 ? -3.74 5.609 8.164 1 79.69 146 THR B CA 1
ATOM 2936 C C . THR B 1 146 ? -4.836 4.734 8.766 1 79.69 146 THR B C 1
ATOM 2938 O O . THR B 1 146 ? -5.234 3.732 8.172 1 79.69 146 THR B O 1
ATOM 2941 N N . LYS B 1 147 ? -5.219 5.027 9.961 1 75.5 147 LYS B N 1
ATOM 2942 C CA . LYS B 1 147 ? -6.301 4.27 10.586 1 75.5 147 LYS B CA 1
ATOM 2943 C C . LYS B 1 147 ? -7.562 4.312 9.727 1 75.5 147 LYS B C 1
ATOM 2945 O O . LYS B 1 147 ? -7.879 5.344 9.125 1 75.5 147 LYS B O 1
ATOM 2950 N N . PRO B 1 148 ? -8.219 3.117 9.711 1 69.56 148 PRO B N 1
ATOM 2951 C CA . PRO B 1 148 ? -9.406 3.035 8.859 1 69.56 148 PRO B CA 1
ATOM 2952 C C . PRO B 1 148 ? -10.438 4.121 9.172 1 69.56 148 PRO B C 1
ATOM 2954 O O . PRO B 1 148 ? -11.102 4.629 8.266 1 69.56 148 PRO B O 1
ATOM 2957 N N . ASP B 1 149 ? -10.5 4.371 10.477 1 74.38 149 ASP B N 1
ATOM 2958 C CA . ASP B 1 149 ? -11.523 5.336 10.867 1 74.38 149 ASP B CA 1
ATOM 2959 C C . ASP B 1 149 ? -11.188 6.73 10.336 1 74.38 149 ASP B C 1
ATOM 2961 O O . ASP B 1 149 ? -12.07 7.586 10.234 1 74.38 149 ASP B O 1
ATOM 2965 N N . ALA B 1 150 ? -9.922 6.777 9.977 1 73.75 150 ALA B N 1
ATOM 2966 C CA . ALA B 1 150 ? -9.5 8.086 9.492 1 73.75 150 ALA B CA 1
ATOM 2967 C C . ALA B 1 150 ? -9.844 8.266 8.016 1 73.75 150 ALA B C 1
ATOM 2969 O O . ALA B 1 150 ? -9.898 9.391 7.52 1 73.75 150 ALA B O 1
ATOM 2970 N N . GLY B 1 151 ? -10.188 7.117 7.453 1 72 151 GLY B N 1
ATOM 2971 C CA . GLY B 1 151 ? -10.523 7.191 6.039 1 72 151 GLY B CA 1
ATOM 2972 C C . GLY B 1 151 ? -9.375 7.707 5.188 1 72 151 GLY B C 1
ATOM 2973 O O . GLY B 1 151 ? -8.242 7.793 5.648 1 72 151 GLY B O 1
ATOM 2974 N N . PRO B 1 152 ? -9.758 8.055 3.938 1 73.62 152 PRO B N 1
ATOM 2975 C CA . PRO B 1 152 ? -8.711 8.469 3 1 73.62 152 PRO B CA 1
ATOM 2976 C C . PRO B 1 152 ? -8.188 9.875 3.285 1 73.62 152 PRO B C 1
ATOM 2978 O O . PRO B 1 152 ? -7.133 10.258 2.771 1 73.62 152 PRO B O 1
ATOM 2981 N N . TRP B 1 153 ? -8.906 10.578 4.125 1 83.12 153 TRP B N 1
ATOM 2982 C CA . TRP B 1 153 ? -8.539 11.969 4.367 1 83.12 153 TRP B CA 1
ATOM 2983 C C . TRP B 1 153 ? -7.973 12.141 5.773 1 83.12 153 TRP B C 1
ATOM 2985 O O . TRP B 1 153 ? -8.172 13.188 6.402 1 83.12 153 TRP B O 1
ATOM 2995 N N . TYR B 1 154 ? -7.398 11.18 6.211 1 87.5 154 TYR B N 1
ATOM 2996 C CA . TYR B 1 154 ? -6.691 11.227 7.484 1 87.5 154 TYR B CA 1
ATOM 2997 C C . TYR B 1 154 ? -7.613 11.703 8.602 1 87.5 154 TYR B C 1
ATOM 2999 O O . TYR B 1 154 ? -7.207 12.5 9.453 1 87.5 154 TYR B O 1
ATOM 3007 N N . GLY B 1 155 ? -8.898 11.359 8.508 1 87.81 155 GLY B N 1
ATOM 3008 C CA . GLY B 1 155 ? -9.852 11.664 9.562 1 87.81 155 GLY B CA 1
ATOM 3009 C C . GLY B 1 155 ? -10.414 13.07 9.469 1 87.81 155 GLY B C 1
ATOM 3010 O O . GLY B 1 155 ? -11.281 13.453 10.258 1 87.81 155 GLY B O 1
ATOM 3011 N N . LEU B 1 156 ? -9.953 13.773 8.492 1 92.56 156 LEU B N 1
ATOM 3012 C CA . LEU B 1 156 ? -10.43 15.148 8.344 1 92.56 156 LEU B CA 1
ATOM 3013 C C . LEU B 1 156 ? -11.867 15.164 7.828 1 92.56 156 LEU B C 1
ATOM 3015 O O . LEU B 1 156 ? -12.211 14.422 6.906 1 92.56 156 LEU B O 1
ATOM 3019 N N . THR B 1 157 ? -12.672 15.992 8.484 1 91.56 157 THR B N 1
ATOM 3020 C CA . THR B 1 157 ? -13.977 16.281 7.902 1 91.56 157 THR B CA 1
ATOM 3021 C C . THR B 1 157 ? -13.836 17.109 6.637 1 91.56 157 THR B C 1
ATOM 3023 O O . THR B 1 157 ? -12.828 17.797 6.445 1 91.56 157 THR B O 1
ATOM 3026 N N . PRO B 1 158 ? -14.906 17.141 5.816 1 91.06 158 PRO B N 1
ATOM 3027 C CA . PRO B 1 158 ? -14.805 17.922 4.582 1 91.06 158 PRO B CA 1
ATOM 3028 C C . PRO B 1 158 ? -14.516 19.406 4.84 1 91.06 158 PRO B C 1
ATOM 3030 O O . PRO B 1 158 ? -13.602 19.969 4.238 1 91.06 158 PRO B O 1
ATOM 3033 N N . PRO B 1 159 ? -15.117 20.047 5.832 1 96.56 159 PRO B N 1
ATOM 3034 C CA . PRO B 1 159 ? -14.797 21.453 6.09 1 96.56 159 PRO B CA 1
ATOM 3035 C C . PRO B 1 159 ? -13.367 21.641 6.586 1 96.56 159 PRO B C 1
ATOM 3037 O O . PRO B 1 159 ? -12.695 22.609 6.195 1 96.56 159 PRO B O 1
ATOM 3040 N N . GLN B 1 160 ? -12.922 20.75 7.414 1 96.19 160 GLN B N 1
ATOM 3041 C CA . GLN B 1 160 ? -11.547 20.828 7.887 1 96.19 160 GLN B CA 1
ATOM 3042 C C . GLN B 1 160 ? -10.555 20.734 6.727 1 96.19 160 GLN B C 1
ATOM 3044 O O . GLN B 1 160 ? -9.648 21.562 6.609 1 96.19 160 GLN B O 1
ATOM 3049 N N . ARG B 1 161 ? -10.828 19.766 5.93 1 94.81 161 ARG B N 1
ATOM 3050 C CA . ARG B 1 161 ? -9.953 19.5 4.793 1 94.81 161 ARG B CA 1
ATOM 3051 C C . ARG B 1 161 ? -9.922 20.688 3.836 1 94.81 161 ARG B C 1
ATOM 3053 O O . ARG B 1 161 ? -8.852 21.156 3.447 1 94.81 161 ARG B O 1
ATOM 3060 N N . GLU B 1 162 ? -11.039 21.141 3.506 1 95.12 162 GLU B N 1
ATOM 3061 C CA . GLU B 1 162 ? -11.148 22.234 2.543 1 95.12 162 GLU B CA 1
ATOM 3062 C C . GLU B 1 162 ? -10.523 23.516 3.084 1 95.12 162 GLU B C 1
ATOM 3064 O O . GLU B 1 162 ? -9.805 24.219 2.361 1 95.12 162 GLU B O 1
ATOM 3069 N N . THR B 1 163 ? -10.758 23.828 4.293 1 97.56 163 THR B N 1
ATOM 3070 C CA . THR B 1 163 ? -10.242 25.047 4.891 1 97.56 163 THR B CA 1
ATOM 3071 C C . THR B 1 163 ? -8.727 24.984 5.047 1 97.56 163 THR B C 1
ATOM 3073 O O . THR B 1 163 ? -8.023 25.938 4.746 1 97.56 163 THR B O 1
ATOM 3076 N N . LEU B 1 164 ? -8.266 23.828 5.527 1 97.19 164 LEU B N 1
ATOM 3077 C CA . LEU B 1 164 ? -6.828 23.641 5.703 1 97.19 164 LEU B CA 1
ATOM 3078 C C . LEU B 1 164 ? -6.098 23.734 4.367 1 97.19 164 LEU B C 1
ATOM 3080 O O . LEU B 1 164 ? -5.074 24.406 4.258 1 97.19 164 LEU B O 1
ATOM 3084 N N . THR B 1 165 ? -6.645 23.094 3.361 1 96.06 165 THR B N 1
ATOM 3085 C CA . THR B 1 165 ? -6.059 23.141 2.027 1 96.06 165 THR B CA 1
ATOM 3086 C C . THR B 1 165 ? -6.043 24.562 1.487 1 96.06 165 THR B C 1
ATOM 3088 O O . THR B 1 165 ? -5.016 25.031 0.999 1 96.06 165 THR B O 1
ATOM 3091 N N . TYR B 1 166 ? -7.156 25.25 1.58 1 97.12 166 TYR B N 1
ATOM 3092 C CA . TYR B 1 166 ? -7.262 26.625 1.123 1 97.12 166 TYR B CA 1
ATOM 3093 C C . TYR B 1 166 ? -6.246 27.516 1.832 1 97.12 166 TYR B C 1
ATOM 3095 O O . TYR B 1 166 ? -5.574 28.328 1.195 1 97.12 166 TYR B O 1
ATOM 3103 N N . ALA B 1 167 ? -6.156 27.391 3.148 1 98.12 167 ALA B N 1
ATOM 3104 C CA . ALA B 1 167 ? -5.262 28.203 3.961 1 98.12 167 ALA B CA 1
ATOM 3105 C C . ALA B 1 167 ? -3.811 28.031 3.52 1 98.12 167 ALA B C 1
ATOM 3107 O O . ALA B 1 167 ? -3.076 29.016 3.377 1 98.12 167 ALA B O 1
ATOM 3108 N N . VAL B 1 168 ? -3.414 26.812 3.281 1 97.44 168 VAL B N 1
ATOM 3109 C CA . VAL B 1 168 ? -2.039 26.531 2.881 1 97.44 168 VAL B CA 1
ATOM 3110 C C . VAL B 1 168 ? -1.799 27.047 1.463 1 97.44 168 VAL B C 1
ATOM 3112 O O . VAL B 1 168 ? -0.802 27.719 1.203 1 97.44 168 VAL B O 1
ATOM 3115 N N . GLU B 1 169 ? -2.699 26.797 0.593 1 95.81 169 GLU B N 1
ATOM 3116 C CA . GLU B 1 169 ? -2.543 27.156 -0.814 1 95.81 169 GLU B CA 1
ATOM 3117 C C . GLU B 1 169 ? -2.529 28.672 -1.002 1 95.81 169 GLU B C 1
ATOM 3119 O O . GLU B 1 169 ? -1.879 29.188 -1.917 1 95.81 169 GLU B O 1
ATOM 3124 N N . ASN B 1 170 ? -3.223 29.375 -0.115 1 97.12 170 ASN B N 1
ATOM 3125 C CA . ASN B 1 170 ? -3.334 30.828 -0.273 1 97.12 170 ASN B CA 1
ATOM 3126 C C . ASN B 1 170 ? -2.414 31.562 0.692 1 97.12 170 ASN B C 1
ATOM 3128 O O . ASN B 1 170 ? -2.482 32.781 0.803 1 97.12 170 ASN B O 1
ATOM 3132 N N . GLY B 1 171 ? -1.589 30.844 1.384 1 97.56 171 GLY B N 1
ATOM 3133 C CA . GLY B 1 171 ? -0.443 31.422 2.062 1 97.56 171 GLY B CA 1
ATOM 3134 C C . GLY B 1 171 ? -0.75 31.875 3.48 1 97.56 171 GLY B C 1
ATOM 3135 O O . GLY B 1 171 ? -0.123 32.781 3.996 1 97.56 171 GLY B O 1
ATOM 3136 N N . TYR B 1 172 ? -1.77 31.344 4.137 1 97.94 172 TYR B N 1
ATOM 3137 C CA . TYR B 1 172 ? -2.016 31.688 5.535 1 97.94 172 TYR B CA 1
ATOM 3138 C C . TYR B 1 172 ? -0.818 31.328 6.402 1 97.94 172 TYR B C 1
ATOM 3140 O O . TYR B 1 172 ? -0.509 32.031 7.367 1 97.94 172 TYR B O 1
ATOM 3148 N N . TYR B 1 173 ? -0.138 30.312 6.043 1 97.69 173 TYR B N 1
ATOM 3149 C CA . TYR B 1 173 ? 0.994 29.859 6.84 1 97.69 173 TYR B CA 1
ATOM 3150 C C . TYR B 1 173 ? 2.312 30.312 6.234 1 97.69 173 TYR B C 1
ATOM 3152 O O . TYR B 1 173 ? 3.387 29.922 6.695 1 97.69 173 TYR B O 1
ATOM 3160 N N . SER B 1 174 ? 2.244 31.109 5.254 1 94.81 174 SER B N 1
ATOM 3161 C CA . SER B 1 174 ? 3.457 31.656 4.652 1 94.81 174 SER B CA 1
ATOM 3162 C C . SER B 1 174 ? 4.004 32.812 5.465 1 94.81 174 SER B C 1
ATOM 3164 O O . SER B 1 174 ? 3.297 33.375 6.305 1 94.81 174 SER B O 1
ATOM 3166 N N . LEU B 1 175 ? 5.266 33.125 5.266 1 89.88 175 LEU B N 1
ATOM 3167 C CA . LEU B 1 175 ? 5.926 34.281 5.848 1 89.88 175 LEU B CA 1
ATOM 3168 C C . LEU B 1 175 ? 6.566 35.125 4.762 1 89.88 175 LEU B C 1
ATOM 3170 O O . LEU B 1 175 ? 7.656 34.812 4.277 1 89.88 175 LEU B O 1
ATOM 3174 N N . PRO B 1 176 ? 6.004 36.375 4.316 1 92.12 176 PRO B N 1
ATOM 3175 C CA . PRO B 1 176 ? 4.852 37 4.969 1 92.12 176 PRO B CA 1
ATOM 3176 C C . PRO B 1 176 ? 3.533 36.312 4.621 1 92.12 176 PRO B C 1
ATOM 3178 O O . PRO B 1 176 ? 3.465 35.531 3.654 1 92.12 176 PRO B O 1
ATOM 3181 N N . ARG B 1 177 ? 2.428 36.562 5.48 1 93.75 177 ARG B N 1
ATOM 3182 C CA . ARG B 1 177 ? 1.114 35.969 5.336 1 93.75 177 ARG B CA 1
ATOM 3183 C C . ARG B 1 177 ? 0.431 36.406 4.051 1 93.75 177 ARG B C 1
ATOM 3185 O O . ARG B 1 177 ? 0.471 37.594 3.707 1 93.75 177 ARG B O 1
ATOM 3192 N N . GLY B 1 178 ? -0.172 35.438 3.311 1 95.94 178 GLY B N 1
ATOM 3193 C CA . GLY B 1 178 ? -0.876 35.719 2.074 1 95.94 178 GLY B CA 1
ATOM 3194 C C . GLY B 1 178 ? -2.336 36.094 2.287 1 95.94 178 GLY B C 1
ATOM 3195 O O . GLY B 1 178 ? -2.896 36.906 1.548 1 95.94 178 GLY B O 1
ATOM 3196 N N . VAL B 1 179 ? -2.977 35.438 3.223 1 97.44 179 VAL B N 1
ATOM 3197 C CA . VAL B 1 179 ? -4.375 35.719 3.541 1 97.44 179 VAL B CA 1
ATOM 3198 C C . VAL B 1 179 ? -4.574 35.688 5.055 1 97.44 179 VAL B C 1
ATOM 3200 O O . VAL B 1 179 ? -3.811 35.031 5.773 1 97.44 179 VAL B O 1
ATOM 3203 N N . SER B 1 180 ? -5.547 36.406 5.52 1 96.94 180 SER B N 1
ATOM 3204 C CA . SER B 1 180 ? -5.895 36.406 6.938 1 96.94 180 SER B CA 1
ATOM 3205 C C . SER B 1 180 ? -7.066 35.469 7.23 1 96.94 180 SER B C 1
ATOM 3207 O O . SER B 1 180 ? -7.719 35 6.309 1 96.94 180 SER B O 1
ATOM 3209 N N . THR B 1 181 ? -7.27 35.156 8.547 1 96.81 181 THR B N 1
ATOM 3210 C CA . THR B 1 181 ? -8.422 34.344 8.922 1 96.81 181 THR B CA 1
ATOM 3211 C C . THR B 1 181 ? -9.727 35.062 8.547 1 96.81 181 THR B C 1
ATOM 3213 O O . THR B 1 181 ? -10.711 34.406 8.219 1 96.81 181 THR B O 1
ATOM 3216 N N . LYS B 1 182 ? -9.719 36.406 8.586 1 97.25 182 LYS B N 1
ATOM 3217 C CA . LYS B 1 182 ? -10.891 37.156 8.156 1 97.25 182 LYS B CA 1
ATOM 3218 C C . LYS B 1 182 ? -11.219 36.875 6.695 1 97.25 182 LYS B C 1
ATOM 3220 O O . LYS B 1 182 ? -12.375 36.625 6.348 1 97.25 182 LYS B O 1
ATOM 3225 N N . GLU B 1 183 ? -10.203 36.906 5.863 1 97.94 183 GLU B N 1
ATOM 3226 C CA . GLU B 1 183 ? -10.375 36.688 4.438 1 97.94 183 GLU B CA 1
ATOM 3227 C C . GLU B 1 183 ? -10.812 35.219 4.18 1 97.94 183 GLU B C 1
ATOM 3229 O O . GLU B 1 183 ? -11.641 34.969 3.299 1 97.94 183 GLU B O 1
ATOM 3234 N N . ILE B 1 184 ? -10.25 34.281 4.914 1 98.06 184 ILE B N 1
ATOM 3235 C CA . ILE B 1 184 ? -10.648 32.875 4.785 1 98.06 184 ILE B CA 1
ATOM 3236 C C . ILE B 1 184 ? -12.109 32.719 5.207 1 98.06 184 ILE B C 1
ATOM 3238 O O . ILE B 1 184 ? -12.875 31.984 4.57 1 98.06 184 ILE B O 1
ATOM 3242 N N . GLY B 1 185 ? -12.453 33.406 6.316 1 98.19 185 GLY B N 1
ATOM 3243 C CA . GLY B 1 185 ? -13.836 33.375 6.766 1 98.19 185 GLY B CA 1
ATOM 3244 C C . GLY B 1 185 ? -14.812 33.875 5.711 1 98.19 185 GLY B C 1
ATOM 3245 O O . GLY B 1 185 ? -15.891 33.312 5.543 1 98.19 185 GLY B O 1
ATOM 3246 N N . GLU B 1 186 ? -14.477 34.906 4.973 1 97.62 186 GLU B N 1
ATOM 3247 C CA . GLU B 1 186 ? -15.297 35.438 3.885 1 97.62 186 GLU B CA 1
ATOM 3248 C C . GLU B 1 186 ? -15.461 34.406 2.771 1 97.62 186 GLU B C 1
ATOM 3250 O O . GLU B 1 186 ? -16.547 34.281 2.189 1 97.62 186 GLU B O 1
ATOM 3255 N N . GLU B 1 187 ? -14.383 33.688 2.484 1 97.44 187 GLU B N 1
ATOM 3256 C CA . GLU B 1 187 ? -14.406 32.656 1.433 1 97.44 187 GLU B CA 1
ATOM 3257 C C . GLU B 1 187 ? -15.406 31.562 1.759 1 97.44 187 GLU B C 1
ATOM 3259 O O . GLU B 1 187 ? -16.094 31.062 0.871 1 97.44 187 GLU B O 1
ATOM 3264 N N . PHE B 1 188 ? -15.453 31.141 2.977 1 97.81 188 PHE B N 1
ATOM 3265 C CA . PHE B 1 188 ? -16.25 29.984 3.365 1 97.81 188 PHE B CA 1
ATOM 3266 C C . PHE B 1 188 ? -17.531 30.406 4.082 1 97.81 188 PHE B C 1
ATOM 3268 O O . PHE B 1 188 ? -18.297 29.562 4.551 1 97.81 188 PHE B O 1
ATOM 3275 N N . ASP B 1 189 ? -17.734 31.672 4.23 1 97.5 189 ASP B N 1
ATOM 3276 C CA . ASP B 1 189 ? -18.922 32.25 4.844 1 97.5 189 ASP B CA 1
ATOM 3277 C C . ASP B 1 189 ? -19.047 31.844 6.305 1 97.5 189 ASP B C 1
ATOM 3279 O O . ASP B 1 189 ? -20.094 31.328 6.719 1 97.5 189 ASP B O 1
ATOM 3283 N N . ILE B 1 190 ? -17.953 31.969 7.094 1 98.25 190 ILE B N 1
ATOM 3284 C CA . ILE B 1 190 ? -17.922 31.734 8.531 1 98.25 190 ILE B CA 1
ATOM 3285 C C . ILE B 1 190 ? -17.109 32.844 9.219 1 98.25 190 ILE B C 1
ATOM 3287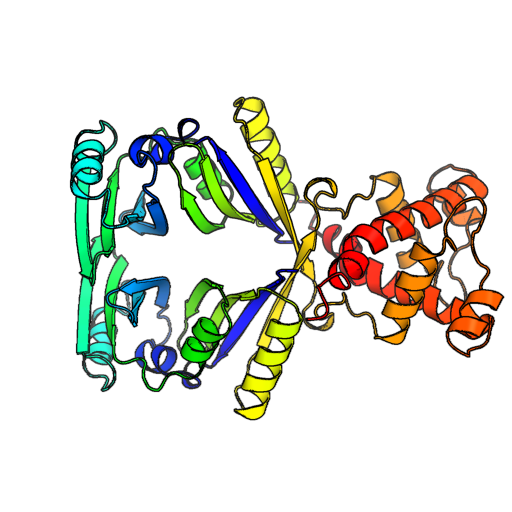 O O . ILE B 1 190 ? -16.453 33.625 8.555 1 98.25 190 ILE B O 1
ATOM 3291 N N . SER B 1 191 ? -17.188 32.906 10.539 1 97.75 191 SER B N 1
ATOM 3292 C CA . SER B 1 191 ? -16.484 33.938 11.312 1 97.75 191 SER B CA 1
ATOM 3293 C C . SER B 1 191 ? -14.984 33.625 11.367 1 97.75 191 SER B C 1
ATOM 3295 O O . SER B 1 191 ? -14.562 32.5 11.156 1 97.75 191 SER B O 1
ATOM 3297 N N . ASP B 1 192 ? -14.305 34.75 11.641 1 96.06 192 ASP B N 1
ATOM 3298 C CA . ASP B 1 192 ? -12.867 34.625 11.836 1 96.06 192 ASP B CA 1
ATOM 3299 C C . ASP B 1 192 ? -12.547 33.625 12.938 1 96.06 192 ASP B C 1
ATOM 3301 O O . ASP B 1 192 ? -11.609 32.812 12.805 1 96.06 192 ASP B O 1
ATOM 3305 N N . GLN B 1 193 ? -13.336 33.594 13.93 1 96.69 193 GLN B N 1
ATOM 3306 C CA . GLN B 1 193 ? -13.148 32.688 15.055 1 96.69 193 GLN B CA 1
ATOM 3307 C C . GLN B 1 193 ? -13.406 31.25 14.641 1 96.69 193 GLN B C 1
ATOM 3309 O O . GLN B 1 193 ? -12.672 30.344 15.031 1 96.69 193 GLN B O 1
ATOM 3314 N N . ALA B 1 194 ? -14.422 31.078 13.883 1 97.69 194 ALA B N 1
ATOM 3315 C CA . ALA B 1 194 ? -14.766 29.734 13.406 1 97.69 194 ALA B CA 1
ATOM 3316 C C . ALA B 1 194 ? -13.664 29.172 12.508 1 97.69 194 ALA B C 1
ATOM 3318 O O . ALA B 1 194 ? -13.383 27.969 12.531 1 97.69 194 ALA B O 1
ATOM 3319 N N . VAL B 1 195 ? -13 30 11.711 1 98.06 195 VAL B N 1
ATOM 3320 C CA . VAL B 1 195 ? -11.883 29.594 10.859 1 98.06 195 VAL B CA 1
ATOM 3321 C C . VAL B 1 195 ? -10.734 29.094 11.727 1 98.06 195 VAL B C 1
ATOM 3323 O O . VAL B 1 195 ? -10.188 28.016 11.484 1 98.06 195 VAL B O 1
ATOM 3326 N N . THR B 1 196 ? -10.398 29.875 12.703 1 96.56 196 THR B N 1
ATOM 3327 C CA . THR B 1 196 ? -9.273 29.531 13.578 1 96.56 196 THR B CA 1
ATOM 3328 C C . THR B 1 196 ? -9.516 28.203 14.273 1 96.56 196 THR B C 1
ATOM 3330 O O . THR B 1 196 ? -8.625 27.359 14.328 1 96.56 196 THR B O 1
ATOM 3333 N N . GLU B 1 197 ? -10.703 28.062 14.758 1 97.88 197 GLU B N 1
ATOM 3334 C CA . GLU B 1 197 ? -11.039 26.812 15.445 1 97.88 197 GLU B CA 1
ATOM 3335 C C . GLU B 1 197 ? -10.969 25.625 14.492 1 97.88 197 GLU B C 1
ATOM 3337 O O . GLU B 1 197 ? -10.453 24.562 14.852 1 97.88 197 GLU B O 1
ATOM 3342 N N . ARG B 1 198 ? -11.445 25.812 13.344 1 98.06 198 ARG B N 1
ATOM 3343 C CA . ARG B 1 198 ? -11.469 24.766 12.336 1 98.06 198 ARG B CA 1
ATOM 3344 C C . ARG B 1 198 ? -10.055 24.391 11.898 1 98.06 198 ARG B C 1
ATOM 3346 O O . ARG B 1 198 ? -9.742 23.203 11.734 1 98.06 198 ARG B O 1
ATOM 3353 N N . LEU B 1 199 ? -9.219 25.391 11.711 1 98.25 199 LEU B N 1
ATOM 3354 C CA . LEU B 1 199 ? -7.832 25.141 11.336 1 98.25 199 LEU B CA 1
ATOM 3355 C C . LEU B 1 199 ? -7.094 24.391 12.438 1 98.25 199 LEU B C 1
ATOM 3357 O O . LEU B 1 199 ? -6.363 23.438 12.164 1 98.25 199 LEU B O 1
ATOM 3361 N N . ARG B 1 200 ? -7.312 24.797 13.672 1 97.75 200 ARG B N 1
ATOM 3362 C CA . ARG B 1 200 ? -6.656 24.141 14.805 1 97.75 200 ARG B CA 1
ATOM 3363 C C . ARG B 1 200 ? -7.09 22.688 14.938 1 97.75 200 ARG B C 1
ATOM 3365 O O . ARG B 1 200 ? -6.258 21.797 15.094 1 97.75 200 ARG B O 1
ATOM 3372 N N . ARG B 1 201 ? -8.352 22.422 14.805 1 97.31 201 ARG B N 1
ATOM 3373 C CA . ARG B 1 201 ? -8.859 21.062 14.867 1 97.31 201 ARG B CA 1
ATOM 3374 C C . ARG B 1 201 ? -8.336 20.219 13.703 1 97.31 201 ARG B C 1
ATOM 3376 O O . ARG B 1 201 ? -7.996 19.047 13.883 1 97.31 201 ARG B O 1
ATOM 3383 N N . GLY B 1 202 ? -8.32 20.859 12.555 1 97.25 202 GLY B N 1
ATOM 3384 C CA . GLY B 1 202 ? -7.812 20.172 11.375 1 97.25 202 GLY B CA 1
ATOM 3385 C C . GLY B 1 202 ? -6.359 19.75 11.5 1 97.25 202 GLY B C 1
ATOM 3386 O O . GLY B 1 202 ? -5.992 18.641 11.125 1 97.25 202 GLY B O 1
ATOM 3387 N N . ILE B 1 203 ? -5.574 20.656 12.008 1 97.81 203 ILE B N 1
ATOM 3388 C CA . ILE B 1 203 ? -4.156 20.359 12.203 1 97.81 203 ILE B CA 1
ATOM 3389 C C . ILE B 1 203 ? -3.994 19.219 13.203 1 97.81 203 ILE B C 1
ATOM 3391 O O . ILE B 1 203 ? -3.215 18.297 12.969 1 97.81 203 ILE B O 1
ATOM 3395 N N . THR B 1 204 ? -4.723 19.281 14.297 1 96.88 204 THR B N 1
ATOM 3396 C CA . THR B 1 204 ? -4.676 18.234 15.305 1 96.88 204 THR B CA 1
ATOM 3397 C C . THR B 1 204 ? -5.047 16.875 14.695 1 96.88 204 THR B C 1
ATOM 3399 O O . THR B 1 204 ? -4.348 15.891 14.898 1 96.88 204 THR B O 1
ATOM 3402 N N . THR B 1 205 ? -6.098 16.875 13.969 1 94.75 205 THR B N 1
ATOM 3403 C CA . THR B 1 205 ? -6.586 15.656 13.344 1 94.75 205 THR B CA 1
ATOM 3404 C C . THR B 1 205 ? -5.555 15.102 12.359 1 94.75 205 THR B C 1
ATOM 3406 O O . THR B 1 205 ? -5.199 13.922 12.422 1 94.75 205 THR B O 1
ATOM 3409 N N . LEU B 1 206 ? -5.023 15.938 11.484 1 94.31 206 LEU B N 1
ATOM 3410 C CA . LEU B 1 206 ? -4.09 15.516 10.445 1 94.31 206 LEU B CA 1
ATOM 3411 C C . LEU B 1 206 ? -2.801 14.977 11.055 1 94.31 206 LEU B C 1
ATOM 3413 O O . LEU B 1 206 ? -2.334 13.898 10.688 1 94.31 206 LEU B O 1
ATOM 3417 N N . VAL B 1 207 ? -2.275 15.695 11.977 1 94.25 207 VAL B N 1
ATOM 3418 C CA . VAL B 1 207 ? -1.026 15.297 12.617 1 94.25 207 VAL B CA 1
ATOM 3419 C C . VAL B 1 207 ? -1.223 13.984 13.367 1 94.25 207 VAL B C 1
ATOM 3421 O O . VAL B 1 207 ? -0.393 13.07 13.266 1 94.25 207 VAL B O 1
ATOM 3424 N N . SER B 1 208 ? -2.332 13.836 14.031 1 91.25 208 SER B N 1
ATOM 3425 C CA . SER B 1 208 ? -2.611 12.648 14.836 1 91.25 208 SER B CA 1
ATOM 3426 C C . SER B 1 208 ? -2.746 11.406 13.953 1 91.25 208 SER B C 1
ATOM 3428 O O . SER B 1 208 ? -2.439 10.297 14.391 1 91.25 208 SER B O 1
ATOM 3430 N N . HIS B 1 209 ? -3.117 11.648 12.742 1 88.75 209 HIS B N 1
ATOM 3431 C CA . HIS B 1 209 ? -3.387 10.508 11.875 1 88.75 209 HIS B CA 1
ATOM 3432 C C . HIS B 1 209 ? -2.281 10.328 10.836 1 88.75 209 HIS B C 1
ATOM 3434 O O . HIS B 1 209 ? -2.396 9.492 9.938 1 88.75 209 HIS B O 1
ATOM 3440 N N . THR B 1 210 ? -1.266 11.078 10.922 1 88.88 210 THR B N 1
ATOM 3441 C CA . THR B 1 210 ? -0.115 10.922 10.039 1 88.88 210 THR B CA 1
ATOM 3442 C C . THR B 1 210 ? 1.161 10.703 10.844 1 88.88 210 THR B C 1
ATOM 3444 O O . THR B 1 210 ? 1.441 9.586 11.281 1 88.88 210 THR B O 1
ATOM 3447 N N . ILE B 1 211 ? 1.801 11.773 11.266 1 86.5 211 ILE B N 1
ATOM 3448 C CA . ILE B 1 211 ? 3.17 11.688 11.766 1 86.5 211 ILE B CA 1
ATOM 3449 C C . ILE B 1 211 ? 3.162 11.195 13.211 1 86.5 211 ILE B C 1
ATOM 3451 O O . ILE B 1 211 ? 4.125 10.578 13.664 1 86.5 211 ILE B O 1
ATOM 3455 N N . SER B 1 212 ? 2.127 11.414 13.945 1 83.31 212 SER B N 1
ATOM 3456 C CA . SER B 1 212 ? 2.078 10.914 15.32 1 83.31 212 SER B CA 1
ATOM 3457 C C . SER B 1 212 ? 1.973 9.398 15.352 1 83.31 212 SER B C 1
ATOM 3459 O O . SER B 1 212 ? 2.385 8.758 16.328 1 83.31 212 SER B O 1
ATOM 3461 N N . GLN B 1 213 ? 1.374 8.875 14.383 1 72.62 213 GLN B N 1
ATOM 3462 C CA . GLN B 1 213 ? 1.207 7.426 14.305 1 72.62 213 GLN B CA 1
ATOM 3463 C C . GLN B 1 213 ? 2.512 6.742 13.906 1 72.62 213 GLN B C 1
ATOM 3465 O O . GLN B 1 213 ? 2.721 5.566 14.211 1 72.62 213 GLN B O 1
ATOM 3470 N N . LEU B 1 214 ? 3.318 7.484 13.211 1 67.62 214 LEU B N 1
ATOM 3471 C CA . LEU B 1 214 ? 4.574 6.906 12.742 1 67.62 214 LEU B CA 1
ATOM 3472 C C . LEU B 1 214 ? 5.609 6.871 13.859 1 67.62 214 LEU B C 1
ATOM 3474 O O . LEU B 1 214 ? 6.52 6.043 13.844 1 67.62 214 LEU B O 1
ATOM 3478 N N . ASP B 1 215 ? 5.52 7.742 14.773 1 61.53 215 ASP B N 1
ATOM 3479 C CA . ASP B 1 215 ? 6.48 7.867 15.867 1 61.53 215 ASP B CA 1
ATOM 3480 C C . ASP B 1 215 ? 6.242 6.797 16.938 1 61.53 215 ASP B C 1
ATOM 3482 O O . ASP B 1 215 ? 7.129 6.5 17.734 1 61.53 215 ASP B O 1
ATOM 3486 N N . THR B 1 216 ? 5.098 6.23 17.109 1 55.09 216 THR B N 1
ATOM 3487 C CA . THR B 1 216 ? 4.793 5.277 18.156 1 55.09 216 THR B CA 1
ATOM 3488 C C . THR B 1 216 ? 5.426 3.92 17.875 1 55.09 216 THR B C 1
ATOM 3490 O O . THR B 1 216 ? 5.094 2.922 18.516 1 55.09 216 THR B O 1
ATOM 3493 N N . GLU B 1 217 ? 6.312 3.793 17.047 1 49.62 217 GLU B N 1
ATOM 3494 C CA . GLU B 1 217 ? 6.91 2.467 16.922 1 49.62 217 GLU B CA 1
ATOM 3495 C C . GLU B 1 217 ? 7.797 2.145 18.125 1 49.62 217 GLU B C 1
ATOM 3497 O O . GLU B 1 217 ? 8.547 3.002 18.594 1 49.62 217 GLU B O 1
ATOM 3502 N N . PRO B 1 218 ? 7.512 1.006 18.859 1 44.53 218 PRO B N 1
ATOM 3503 C CA . PRO B 1 218 ? 8.289 0.666 20.047 1 44.53 218 PRO B CA 1
ATOM 3504 C C . PRO B 1 218 ? 9.797 0.821 19.844 1 44.53 218 PRO B C 1
ATOM 3506 O O . PRO B 1 218 ? 10.328 0.389 18.812 1 44.53 218 PRO B O 1
ATOM 3509 N N . ARG B 1 219 ? 10.43 1.842 20.453 1 35.75 219 ARG B N 1
ATOM 3510 C CA . ARG B 1 219 ? 11.875 1.755 20.672 1 35.75 219 ARG B CA 1
ATOM 3511 C C . ARG B 1 219 ? 12.266 0.384 21.203 1 35.75 219 ARG B C 1
ATOM 3513 O O . ARG B 1 219 ? 11.828 -0.006 22.297 1 35.75 219 ARG B O 1
ATOM 3520 N N . ARG B 1 220 ? 12.398 -0.636 20.344 1 29.52 220 ARG B N 1
ATOM 3521 C CA . ARG B 1 220 ? 13.141 -1.714 20.984 1 29.52 220 ARG B CA 1
ATOM 3522 C C . ARG B 1 220 ? 14.586 -1.307 21.234 1 29.52 220 ARG B C 1
ATOM 3524 O O . ARG B 1 220 ? 15.227 -0.701 20.375 1 29.52 220 ARG B O 1
#

Radius of gyration: 24.89 Å; Cα contacts (8 Å, |Δi|>4): 878; chains: 2; bounding box: 52×71×55 Å